Protein AF-A0A437QY10-F1 (afdb_monomer_lite)

pLDDT: mean 88.69, std 13.87, range [37.53, 98.56]

Secondary structure (DSSP, 8-state):
--TTS-TTS-------HHHHHHHHHHHHHHHHHHHHTTHHHHHHHHHTTSS-HHHHGGGGGGGGHHHHHHHHHHHHHHHHHHHHH--SSPPPHHHHHHHHHHHHHHHHHHHHHHHHHHHHHHHHT--TT-HHHHHHHHHHHHHHHHHHHHHHHHTHHHHHHHHHHHHHHHHHH-SSB--PPPSS-----HHHHHHHHHHHHHHHHHHHHHHHTSTTT-----TTHHHHHHHHHHHHHHHHHHHHHHHHHT----HHHHHHHHHHHHHHHHHHHHHHHHHHHHHHHHH-HHHHHT-TTTS-GGGT--SSPPHHHHHHHHHHHHTT-TT-HHHHHTT-S-TT-S---TT-GGGHHHHHHHHHHHHHHHHHHB-HHHHHHHHHHHHHHHHHHHHTTHHHHHHHHHHHHHHHHT--TTSSSS--

InterPro domains:
  IPR002656 Acyltransferase 3 domain [PF01757] (195-410)

Radius of gyration: 22.56 Å; chains: 1; bounding box: 63×47×59 Å

Organism: NCBI:txid2500179

Structure (mmCIF, N/CA/C/O backbone):
data_AF-A0A437QY10-F1
#
_entry.id   AF-A0A437QY10-F1
#
loop_
_atom_site.group_PDB
_atom_site.id
_atom_site.type_symbol
_atom_site.label_atom_id
_atom_site.label_alt_id
_atom_site.label_comp_id
_atom_site.label_asym_id
_atom_site.label_entity_id
_atom_site.label_seq_id
_atom_site.pdbx_PDB_ins_code
_atom_site.Cartn_x
_atom_site.Cartn_y
_atom_site.Cartn_z
_atom_site.occupancy
_atom_site.B_iso_or_equiv
_atom_site.auth_seq_id
_atom_site.auth_comp_id
_atom_site.auth_asym_id
_atom_site.auth_atom_id
_atom_site.pdbx_PDB_model_num
ATOM 1 N N . MET A 1 1 ? -10.059 14.487 24.934 1.00 41.12 1 MET A N 1
ATOM 2 C CA . MET A 1 1 ? -10.965 15.594 25.318 1.00 41.12 1 MET A CA 1
ATOM 3 C C . MET A 1 1 ? -11.990 15.985 24.242 1.00 41.12 1 MET A C 1
ATOM 5 O O . MET A 1 1 ? -12.825 16.821 24.536 1.00 41.12 1 MET A O 1
ATOM 9 N N . VAL A 1 2 ? -12.034 15.352 23.058 1.00 41.78 2 VAL A N 1
ATOM 10 C CA . VAL A 1 2 ? -13.081 15.615 22.034 1.00 41.78 2 VAL A CA 1
ATOM 11 C C . VAL A 1 2 ? -14.331 14.718 22.201 1.00 41.78 2 VAL A C 1
ATOM 13 O O . VAL A 1 2 ? -15.378 14.985 21.629 1.00 41.78 2 VAL A O 1
ATOM 16 N N . GLY A 1 3 ? -14.278 13.684 23.049 1.00 39.81 3 GLY A N 1
ATOM 17 C CA . GLY A 1 3 ? -15.314 12.639 23.117 1.00 39.81 3 GLY A CA 1
ATOM 18 C C . GLY A 1 3 ? -16.596 12.949 23.904 1.00 39.81 3 GLY A C 1
ATOM 19 O O . GLY A 1 3 ? -17.459 12.084 23.973 1.00 39.81 3 GLY A O 1
ATOM 20 N N . HIS A 1 4 ? -16.754 14.130 24.517 1.00 48.00 4 HIS A N 1
ATOM 21 C CA . HIS A 1 4 ? -17.871 14.359 25.453 1.00 48.00 4 HIS A CA 1
ATOM 22 C C . HIS A 1 4 ? -19.051 15.190 24.913 1.00 48.00 4 HIS A C 1
ATOM 24 O O . HIS A 1 4 ? -20.074 15.263 25.591 1.00 48.00 4 HIS A O 1
ATOM 30 N N . ARG A 1 5 ? -18.964 15.776 23.705 1.00 45.75 5 ARG A N 1
ATOM 31 C CA . ARG A 1 5 ? -20.020 16.654 23.139 1.00 45.75 5 ARG A CA 1
ATOM 32 C C . ARG A 1 5 ? -20.757 16.132 21.894 1.00 45.75 5 ARG A C 1
ATOM 34 O O . ARG A 1 5 ? -21.587 16.852 21.361 1.00 45.75 5 ARG A O 1
ATOM 41 N N . LEU A 1 6 ? -20.546 14.883 21.471 1.00 48.22 6 LEU A N 1
ATOM 42 C CA . LEU A 1 6 ? -21.290 14.269 20.349 1.00 48.22 6 LEU A CA 1
ATOM 43 C C . LEU A 1 6 ? -22.505 13.419 20.785 1.00 48.22 6 LEU A C 1
ATOM 45 O O . LEU A 1 6 ? -23.055 12.664 19.992 1.00 48.22 6 LEU A O 1
ATOM 49 N N . LYS A 1 7 ? -22.957 13.536 22.042 1.00 50.59 7 LYS A N 1
ATOM 50 C CA . LYS A 1 7 ? -23.984 12.653 22.634 1.00 50.59 7 LYS A CA 1
ATOM 51 C C . LYS A 1 7 ? -25.437 12.894 22.180 1.00 50.59 7 LYS A C 1
ATOM 53 O O . LYS A 1 7 ? -26.313 12.187 22.663 1.00 50.59 7 LYS A O 1
ATOM 58 N N . SER A 1 8 ? -25.722 13.837 21.281 1.00 47.56 8 SER A N 1
ATOM 59 C CA . SER A 1 8 ? -27.109 14.186 20.917 1.00 47.56 8 SER A CA 1
ATOM 60 C C . SER A 1 8 ? -27.427 14.184 19.424 1.00 47.56 8 SER A C 1
ATOM 62 O O . SER A 1 8 ? -28.517 14.616 19.052 1.00 47.56 8 SER A O 1
ATOM 64 N N . LEU A 1 9 ? -26.542 13.683 18.554 1.00 48.84 9 LEU A N 1
ATOM 65 C CA . LEU A 1 9 ? -26.973 13.434 17.181 1.00 48.84 9 LEU A CA 1
ATOM 66 C C . LEU A 1 9 ? -28.008 12.299 17.209 1.00 48.84 9 LEU A C 1
ATOM 68 O O . LEU A 1 9 ? -27.704 11.225 17.740 1.00 48.84 9 LEU A O 1
ATOM 72 N N . PRO A 1 10 ? -29.231 12.520 16.693 1.00 51.75 10 PRO A N 1
ATOM 73 C CA . PRO A 1 10 ? -30.246 11.483 16.656 1.00 51.75 10 PRO A CA 1
ATOM 74 C C . PRO A 1 10 ? -29.660 10.254 15.962 1.00 51.75 10 PRO A C 1
ATOM 76 O O . PRO A 1 10 ? -29.097 10.359 14.869 1.00 51.75 10 PRO A O 1
ATOM 79 N N . ARG A 1 11 ? -29.754 9.095 16.630 1.00 53.16 11 ARG A N 1
ATOM 80 C CA . ARG A 1 11 ? -29.374 7.778 16.102 1.00 53.16 11 ARG A CA 1
ATOM 81 C C . ARG A 1 11 ? -30.327 7.409 14.958 1.00 53.16 11 ARG A C 1
ATOM 83 O O . ARG A 1 11 ? -31.099 6.464 15.068 1.00 53.16 11 ARG A O 1
ATOM 90 N N . TYR A 1 12 ? -30.298 8.160 13.859 1.00 53.06 12 TYR A N 1
ATOM 91 C CA . TYR A 1 12 ? -30.924 7.761 12.611 1.00 53.06 12 TYR A CA 1
ATOM 92 C C . TYR A 1 12 ? -30.107 6.587 12.077 1.00 53.06 12 TYR A C 1
ATOM 94 O O . TYR A 1 12 ? -29.084 6.728 11.397 1.00 53.06 12 TYR A O 1
ATOM 102 N N . VAL A 1 13 ? -30.538 5.394 12.475 1.00 57.44 13 VAL A N 1
ATOM 103 C CA . VAL A 1 13 ? -30.274 4.173 11.731 1.00 57.44 13 VAL A CA 1
ATOM 104 C C . VAL A 1 13 ? -30.754 4.473 10.318 1.00 57.44 13 VAL A C 1
ATOM 106 O O . VAL A 1 13 ? -31.906 4.862 10.128 1.00 57.44 13 VAL A O 1
ATOM 109 N N . ILE A 1 14 ? -29.872 4.349 9.328 1.00 62.84 14 ILE A N 1
ATOM 110 C CA . ILE A 1 14 ? -30.310 4.289 7.936 1.00 62.84 14 ILE A CA 1
ATOM 111 C C . ILE A 1 14 ? -31.028 2.940 7.826 1.00 62.84 14 ILE A C 1
ATOM 113 O O . ILE A 1 14 ? -30.412 1.928 7.513 1.00 62.84 14 ILE A O 1
ATOM 117 N N . ALA A 1 15 ? -32.284 2.898 8.269 1.00 65.44 15 ALA A N 1
ATOM 118 C CA . ALA A 1 15 ? -33.066 1.671 8.345 1.00 65.44 15 ALA A CA 1
ATOM 119 C C . ALA A 1 15 ? -33.547 1.265 6.951 1.00 65.44 15 ALA A C 1
ATOM 121 O O . ALA A 1 15 ? -33.717 0.084 6.666 1.00 65.44 15 ALA A O 1
ATOM 122 N N . ASP A 1 16 ? -33.718 2.249 6.067 1.00 87.94 16 ASP A N 1
ATOM 123 C CA . ASP A 1 16 ? -34.155 2.005 4.707 1.00 87.94 16 ASP A CA 1
ATOM 124 C C . ASP A 1 16 ? -32.966 1.676 3.793 1.00 87.94 16 ASP A C 1
ATOM 126 O O . ASP A 1 16 ? -32.174 2.543 3.409 1.00 87.94 16 ASP A O 1
ATOM 130 N N . GLN A 1 17 ? -32.866 0.403 3.405 1.00 89.00 17 GLN A N 1
ATOM 131 C CA . GLN A 1 17 ? -31.882 -0.070 2.430 1.00 89.00 17 GLN A CA 1
ATOM 132 C C . GLN A 1 17 ? -31.980 0.668 1.088 1.00 89.00 17 GLN A C 1
ATOM 134 O O . GLN A 1 17 ? -30.963 0.823 0.411 1.00 89.00 17 GLN A O 1
ATOM 139 N N . ARG A 1 18 ? -33.161 1.166 0.696 1.00 92.75 18 ARG A N 1
ATOM 140 C CA . ARG A 1 18 ? -33.340 1.934 -0.547 1.00 92.75 18 ARG A CA 1
ATOM 141 C C . ARG A 1 18 ? -32.549 3.235 -0.505 1.00 92.75 18 ARG A C 1
ATOM 143 O O . ARG A 1 18 ? -31.932 3.599 -1.501 1.00 92.75 18 ARG A O 1
ATOM 150 N N . VAL A 1 19 ? -32.507 3.892 0.656 1.00 92.31 19 VAL A N 1
ATOM 151 C CA . VAL A 1 19 ? -31.707 5.107 0.863 1.00 92.31 19 VAL A CA 1
ATOM 152 C C . VAL A 1 19 ? -30.217 4.786 0.750 1.00 92.31 19 VAL A C 1
ATOM 154 O O . VAL A 1 19 ? -29.498 5.510 0.068 1.00 92.31 19 VAL A O 1
ATOM 157 N N . VAL A 1 20 ? -29.752 3.671 1.331 1.00 92.81 20 VAL A N 1
ATOM 158 C CA . VAL A 1 20 ? -28.348 3.229 1.200 1.00 92.81 20 VAL A CA 1
ATOM 159 C C . VAL A 1 20 ? -27.982 2.984 -0.266 1.00 92.81 20 VAL A C 1
ATOM 161 O O . VAL A 1 20 ? -26.953 3.478 -0.727 1.00 92.81 20 VAL A O 1
ATOM 164 N N . TRP A 1 21 ? -28.824 2.260 -1.010 1.00 94.62 21 TRP A N 1
ATOM 165 C CA . TRP A 1 21 ? -28.610 1.995 -2.435 1.00 94.62 21 TRP A CA 1
ATOM 166 C C . TRP A 1 21 ? -28.610 3.269 -3.274 1.00 94.62 21 TRP A C 1
ATOM 168 O O . TRP A 1 21 ? -27.741 3.421 -4.131 1.00 94.62 21 TRP A O 1
ATOM 178 N N . LEU A 1 22 ? -29.529 4.200 -3.008 1.00 95.62 22 LEU A N 1
ATOM 179 C CA . LEU A 1 22 ? -29.571 5.493 -3.689 1.00 95.62 22 LEU A CA 1
ATOM 180 C C . LEU A 1 22 ? -28.292 6.296 -3.423 1.00 95.62 22 LEU A C 1
ATOM 182 O O . LEU A 1 22 ? -27.657 6.760 -4.367 1.00 95.62 22 LEU A O 1
ATOM 186 N N . MET A 1 23 ? -27.870 6.408 -2.159 1.00 96.12 23 MET A N 1
ATOM 187 C CA . MET A 1 23 ? -26.635 7.107 -1.790 1.00 96.12 23 MET A CA 1
ATOM 188 C C . MET A 1 23 ? -25.402 6.462 -2.432 1.00 96.12 23 MET A C 1
ATOM 190 O O . MET A 1 23 ? -24.524 7.170 -2.931 1.00 96.12 23 MET A O 1
ATOM 194 N N . LEU A 1 24 ? -25.336 5.126 -2.458 1.00 95.81 24 LEU A N 1
ATOM 195 C CA . LEU A 1 24 ? -24.247 4.408 -3.113 1.00 95.81 24 LEU A CA 1
ATOM 196 C C . LEU A 1 24 ? -24.262 4.647 -4.626 1.00 95.81 24 LEU A C 1
ATOM 198 O O . LEU A 1 24 ? -23.219 4.965 -5.191 1.00 95.81 24 LEU A O 1
ATOM 202 N N . GLY A 1 25 ? -25.427 4.556 -5.268 1.00 96.75 25 GLY A N 1
ATOM 203 C CA . GLY A 1 25 ? -25.593 4.823 -6.696 1.00 96.75 25 GLY A CA 1
ATOM 204 C C . GLY A 1 25 ? -25.176 6.245 -7.068 1.00 96.75 25 GLY A C 1
ATOM 205 O O . GLY A 1 25 ? -24.419 6.432 -8.020 1.00 96.75 25 GLY A O 1
ATOM 206 N N . MET A 1 26 ? -25.572 7.242 -6.270 1.00 97.62 26 MET A N 1
ATOM 207 C CA . MET A 1 26 ? -25.124 8.629 -6.428 1.00 97.62 26 MET A CA 1
ATOM 208 C C . MET A 1 26 ? -23.608 8.766 -6.250 1.00 97.62 26 MET A C 1
ATOM 210 O O . MET A 1 26 ? -22.963 9.433 -7.055 1.00 97.62 26 MET A O 1
ATOM 214 N N . THR A 1 27 ? -23.023 8.108 -5.244 1.00 97.19 27 THR A N 1
ATOM 215 C CA . THR A 1 27 ? -21.570 8.152 -5.007 1.00 97.19 27 THR A CA 1
ATOM 216 C C . THR A 1 27 ? -20.799 7.533 -6.171 1.00 97.19 27 THR A C 1
ATOM 218 O O . THR A 1 27 ? -19.843 8.130 -6.657 1.00 97.19 27 THR A O 1
ATOM 221 N N . VAL A 1 28 ? -21.223 6.362 -6.652 1.00 96.19 28 VAL A N 1
ATOM 222 C CA . VAL A 1 28 ? -20.593 5.673 -7.787 1.00 96.19 28 VAL A CA 1
ATOM 223 C C . VAL A 1 28 ? -20.746 6.490 -9.067 1.00 96.19 28 VAL A C 1
ATOM 225 O O . VAL A 1 28 ? -19.767 6.673 -9.782 1.00 96.19 28 VAL A O 1
ATOM 228 N N . THR A 1 29 ? -21.932 7.044 -9.330 1.00 97.19 29 THR A N 1
ATOM 229 C CA . THR A 1 29 ? -22.169 7.914 -10.493 1.00 97.19 29 THR A CA 1
ATOM 230 C C . THR A 1 29 ? -21.279 9.153 -10.435 1.00 97.19 29 THR A C 1
ATOM 232 O O . THR A 1 29 ? -20.583 9.455 -11.400 1.00 97.19 29 THR A O 1
ATOM 235 N N . GLY A 1 30 ? -21.229 9.830 -9.284 1.00 97.56 30 GLY A N 1
ATOM 236 C CA . GLY A 1 30 ? -20.343 10.972 -9.069 1.00 97.56 30 GLY A CA 1
ATOM 237 C C . GLY A 1 30 ? -18.870 10.609 -9.255 1.00 97.56 30 GLY A C 1
ATOM 238 O O . GLY A 1 30 ? -18.125 11.382 -9.851 1.00 97.56 30 GLY A O 1
ATOM 239 N N . TYR A 1 31 ? -18.460 9.412 -8.828 1.00 95.56 31 TYR A N 1
ATOM 240 C CA . TYR A 1 31 ? -17.094 8.936 -9.019 1.00 95.56 31 TYR A CA 1
ATOM 241 C C . TYR A 1 31 ? -16.774 8.665 -10.492 1.00 95.56 31 TYR A C 1
ATOM 243 O O . TYR A 1 31 ? -15.724 9.076 -10.978 1.00 95.56 31 TYR A O 1
ATOM 251 N N . VAL A 1 32 ? -17.689 8.035 -11.232 1.00 93.81 32 VAL A N 1
ATOM 252 C CA . VAL A 1 32 ? -17.548 7.829 -12.681 1.00 93.81 32 VAL A CA 1
ATOM 253 C C . VAL A 1 32 ? -17.443 9.171 -13.407 1.00 93.81 32 VAL A C 1
ATOM 255 O O . VAL A 1 32 ? -16.564 9.330 -14.250 1.00 93.81 32 VAL A O 1
ATOM 258 N N . VAL A 1 33 ? -18.264 10.159 -13.039 1.00 96.06 33 VAL A N 1
ATOM 259 C CA . VAL A 1 33 ? -18.182 11.522 -13.590 1.00 96.06 33 VAL A CA 1
ATOM 260 C C . VAL A 1 33 ? -16.842 12.179 -13.246 1.00 96.06 33 VAL A C 1
ATOM 262 O O . VAL A 1 33 ? -16.194 12.722 -14.138 1.00 96.06 33 VAL A O 1
ATOM 265 N N . PHE A 1 34 ? -16.381 12.082 -11.995 1.00 94.81 34 PHE A N 1
ATOM 266 C CA . PHE A 1 34 ? -15.071 12.583 -11.561 1.00 94.81 34 PHE A CA 1
ATOM 267 C C . PHE A 1 34 ? -13.924 12.013 -12.410 1.00 94.81 34 PHE A C 1
ATOM 269 O O . PHE A 1 34 ? -13.008 12.747 -12.790 1.00 94.81 34 PHE A O 1
ATOM 276 N N . MET A 1 35 ? -14.001 10.726 -12.756 1.00 92.12 35 MET A N 1
ATOM 277 C CA . MET A 1 35 ? -13.022 10.056 -13.613 1.00 92.12 35 MET A CA 1
ATOM 278 C C . MET A 1 35 ? -13.124 10.451 -15.075 1.00 92.12 35 MET A C 1
ATOM 280 O O . MET A 1 35 ? -12.108 10.740 -15.703 1.00 92.12 35 MET A O 1
ATOM 284 N N . TYR A 1 36 ? -14.343 10.467 -15.610 1.00 92.06 36 TYR A N 1
ATOM 285 C CA . TYR A 1 36 ? -14.611 10.819 -16.997 1.00 92.06 36 TYR A CA 1
ATOM 286 C C . TYR A 1 36 ? -14.132 12.241 -17.308 1.00 92.06 36 TYR A C 1
ATOM 288 O O . TYR A 1 36 ? -13.438 12.462 -18.298 1.00 92.06 36 TYR A O 1
ATOM 296 N N . LEU A 1 37 ? -14.422 13.182 -16.407 1.00 94.69 37 LEU A N 1
ATOM 297 C CA . LEU A 1 37 ? -13.988 14.575 -16.503 1.00 94.69 37 LEU A CA 1
ATOM 298 C C . LEU A 1 37 ? -12.509 14.784 -16.147 1.00 94.69 37 LEU A C 1
ATOM 300 O O . LEU A 1 37 ? -12.024 15.901 -16.253 1.00 94.69 37 LEU A O 1
ATOM 304 N N . ARG A 1 38 ? -11.788 13.738 -15.719 1.00 93.38 38 ARG A N 1
ATOM 305 C CA . ARG A 1 38 ? -10.371 13.800 -15.315 1.00 93.38 38 ARG A CA 1
ATOM 306 C C . ARG A 1 38 ? -10.075 14.850 -14.234 1.00 93.38 38 ARG A C 1
ATOM 308 O O . ARG A 1 38 ? -8.942 15.315 -14.128 1.00 93.38 38 ARG A O 1
ATOM 315 N N . LEU A 1 39 ? -11.043 15.139 -13.359 1.00 95.38 39 LEU A N 1
ATOM 316 C CA . LEU A 1 39 ? -10.909 16.157 -12.305 1.00 95.38 39 LEU A CA 1
ATOM 317 C C . LEU A 1 39 ? -9.749 15.861 -11.342 1.00 95.38 39 LEU A C 1
ATOM 319 O O . LEU A 1 39 ? -9.155 16.773 -10.776 1.00 95.38 39 LEU A O 1
ATOM 323 N N . GLY A 1 40 ? -9.391 14.587 -11.161 1.00 93.12 40 GLY A N 1
ATOM 324 C CA . GLY A 1 40 ? -8.196 14.211 -10.407 1.00 93.12 40 GLY A CA 1
ATOM 325 C C . GLY A 1 40 ? -6.902 14.748 -11.028 1.00 93.12 40 GLY A C 1
ATOM 326 O O . GLY A 1 40 ? -6.023 15.215 -10.303 1.00 93.12 40 GLY A O 1
ATOM 327 N N . GLU A 1 41 ? -6.781 14.725 -12.357 1.00 93.69 41 GLU A N 1
ATOM 328 C CA . GLU A 1 41 ? -5.606 15.255 -13.051 1.00 93.69 41 GLU A CA 1
ATOM 329 C C . GLU A 1 41 ? -5.577 16.787 -12.966 1.00 93.69 41 GLU A C 1
ATOM 331 O O . GLU A 1 41 ? -4.508 17.349 -12.735 1.00 93.69 41 GLU A O 1
ATOM 336 N N . ASP A 1 42 ? -6.736 17.450 -13.024 1.00 96.38 42 ASP A N 1
ATOM 337 C CA . ASP A 1 42 ? -6.855 18.899 -12.805 1.00 96.38 42 ASP A CA 1
ATOM 338 C C . ASP A 1 42 ? -6.444 19.296 -11.384 1.00 96.38 42 ASP A C 1
ATOM 340 O O . ASP A 1 42 ? -5.657 20.226 -11.207 1.00 96.38 42 ASP A O 1
ATOM 344 N N . LEU A 1 43 ? -6.882 18.545 -10.363 1.00 96.38 43 LEU A N 1
ATOM 345 C CA . LEU A 1 43 ? -6.425 18.727 -8.980 1.00 96.38 43 LEU A CA 1
ATOM 346 C C . LEU A 1 43 ? -4.905 18.575 -8.875 1.00 96.38 43 LEU A C 1
ATOM 348 O O . LEU A 1 43 ? -4.248 19.344 -8.171 1.00 96.38 43 LEU A O 1
ATOM 352 N N . TYR A 1 44 ? -4.319 17.616 -9.595 1.00 94.69 44 TYR A N 1
ATOM 353 C CA . TYR A 1 44 ? -2.868 17.482 -9.652 1.00 94.69 44 TYR A CA 1
ATOM 354 C C . TYR A 1 44 ? -2.205 18.684 -10.341 1.00 94.69 44 TYR A C 1
ATOM 356 O O . TYR A 1 44 ? -1.237 19.217 -9.797 1.00 94.69 44 TYR A O 1
ATOM 364 N N . GLN A 1 45 ? -2.709 19.157 -11.485 1.00 96.12 45 GLN A N 1
ATOM 365 C CA . GLN A 1 45 ? -2.162 20.354 -12.140 1.00 96.12 45 GLN A CA 1
ATOM 366 C C . GLN A 1 45 ? -2.265 21.584 -11.235 1.00 96.12 45 GLN A C 1
ATOM 368 O O . GLN A 1 45 ? -1.284 22.311 -11.098 1.00 96.12 45 GLN A O 1
ATOM 373 N N . TRP A 1 46 ? -3.388 21.758 -10.536 1.00 96.94 46 TRP A N 1
ATOM 374 C CA . TRP A 1 46 ? -3.558 22.806 -9.535 1.00 96.94 46 TRP A CA 1
ATOM 375 C C . TRP A 1 46 ? -2.507 22.706 -8.424 1.00 96.94 46 TRP A C 1
ATOM 377 O O . TRP A 1 46 ? -1.843 23.690 -8.118 1.00 96.94 46 TRP A O 1
ATOM 387 N N . THR A 1 47 ? -2.220 21.515 -7.882 1.00 95.81 47 THR A N 1
ATOM 388 C CA . THR A 1 47 ? -1.149 21.401 -6.870 1.00 95.81 47 THR A CA 1
ATOM 389 C C . THR A 1 47 ? 0.236 21.791 -7.380 1.00 95.81 47 THR A C 1
ATOM 391 O O . THR A 1 47 ? 1.097 22.163 -6.580 1.00 95.81 47 THR A O 1
ATOM 394 N N . LYS A 1 48 ? 0.480 21.760 -8.699 1.00 95.81 48 LYS A N 1
ATOM 395 C CA . LYS A 1 48 ? 1.750 22.234 -9.261 1.00 95.81 48 LYS A CA 1
ATOM 396 C C . LYS A 1 48 ? 1.926 23.746 -9.133 1.00 95.81 48 LYS A C 1
ATOM 398 O O . LYS A 1 48 ? 3.070 24.189 -9.183 1.00 95.81 48 LYS A O 1
ATOM 403 N N . THR A 1 49 ? 0.846 24.511 -8.949 1.00 97.06 49 THR A N 1
ATOM 404 C CA . THR A 1 49 ? 0.899 25.969 -8.750 1.00 97.06 49 THR A CA 1
ATOM 405 C C . THR A 1 49 ? 1.190 26.350 -7.298 1.00 97.06 49 THR A C 1
ATOM 407 O O . THR A 1 49 ? 1.557 27.490 -7.040 1.00 97.06 49 THR A O 1
ATOM 410 N N . LEU A 1 50 ? 1.055 25.413 -6.349 1.00 96.19 50 LEU A N 1
ATOM 411 C CA . LEU A 1 50 ? 1.287 25.665 -4.920 1.00 96.19 50 LEU A CA 1
ATOM 412 C C . LEU A 1 50 ? 2.775 25.791 -4.565 1.00 96.19 50 LEU A C 1
ATOM 414 O O . LEU A 1 50 ? 3.110 26.379 -3.542 1.00 96.19 50 LEU A O 1
ATOM 418 N N . ALA A 1 51 ? 3.667 25.212 -5.375 1.00 95.50 51 ALA A N 1
ATOM 419 C CA . ALA A 1 51 ? 5.108 25.256 -5.148 1.00 95.50 51 ALA A CA 1
ATOM 420 C C . ALA A 1 51 ? 5.901 25.024 -6.449 1.00 95.50 51 ALA A C 1
ATOM 422 O O . ALA A 1 51 ? 5.459 24.260 -7.318 1.00 95.50 51 ALA A O 1
ATOM 423 N N . PRO A 1 52 ? 7.104 25.613 -6.590 1.00 94.81 52 PRO A N 1
ATOM 424 C CA . PRO A 1 52 ? 7.971 25.371 -7.740 1.00 94.81 52 PRO A CA 1
ATOM 425 C C . PRO A 1 52 ? 8.436 23.908 -7.804 1.00 94.81 52 PRO A C 1
ATOM 427 O O . PRO A 1 52 ? 8.423 23.176 -6.810 1.00 94.81 52 PRO A O 1
ATOM 430 N N . PHE A 1 53 ? 8.879 23.474 -8.989 1.00 90.56 53 PHE A N 1
ATOM 431 C CA . PHE A 1 53 ? 9.375 22.108 -9.202 1.00 90.56 53 PHE A CA 1
ATOM 432 C C . PHE A 1 53 ? 10.523 21.746 -8.247 1.00 90.56 53 PHE A C 1
ATOM 434 O O . PHE A 1 53 ? 10.520 20.646 -7.697 1.00 90.56 53 PHE A O 1
ATOM 441 N N . SER A 1 54 ? 11.417 22.703 -7.968 1.00 88.94 54 SER A N 1
ATOM 442 C CA . SER A 1 54 ? 12.552 22.548 -7.048 1.00 88.94 54 SER A CA 1
ATOM 443 C C . SER A 1 54 ? 12.155 22.105 -5.638 1.00 88.94 54 SER A C 1
ATOM 445 O O . SER A 1 54 ? 12.941 21.444 -4.968 1.00 88.94 54 SER A O 1
ATOM 447 N N . VAL A 1 55 ? 10.935 22.430 -5.200 1.00 89.94 55 VAL A N 1
ATOM 448 C CA . VAL A 1 55 ? 10.378 22.000 -3.911 1.00 89.94 55 VAL A CA 1
ATOM 449 C C . VAL A 1 55 ? 9.536 20.736 -4.079 1.00 89.94 55 VAL A C 1
ATOM 451 O O . VAL A 1 55 ? 9.650 19.797 -3.294 1.00 89.94 55 VAL A O 1
ATOM 454 N N . ARG A 1 56 ? 8.693 20.676 -5.119 1.00 90.88 56 ARG A N 1
ATOM 455 C CA . ARG A 1 56 ? 7.764 19.551 -5.331 1.00 90.88 56 ARG A CA 1
ATOM 456 C C . ARG A 1 56 ? 8.458 18.222 -5.611 1.00 90.88 56 ARG A C 1
ATOM 458 O O . ARG A 1 56 ? 7.878 17.187 -5.292 1.00 90.88 56 ARG A O 1
ATOM 465 N N . GLN A 1 57 ? 9.660 18.232 -6.186 1.00 86.50 57 GLN A N 1
ATOM 466 C CA . GLN A 1 57 ? 10.443 17.012 -6.413 1.00 86.50 57 GLN A CA 1
ATOM 467 C C . GLN A 1 57 ? 10.704 16.232 -5.112 1.00 86.50 57 GLN A C 1
ATOM 469 O O . GLN A 1 57 ? 10.707 15.006 -5.123 1.00 86.50 57 GLN A O 1
ATOM 474 N N . TYR A 1 58 ? 10.773 16.914 -3.962 1.00 88.31 58 TYR A N 1
ATOM 475 C CA . TYR A 1 58 ? 10.956 16.263 -2.664 1.00 88.31 58 TYR A CA 1
ATOM 476 C C . TYR A 1 58 ? 9.709 15.528 -2.150 1.00 88.31 58 TYR A C 1
ATOM 478 O O . TYR A 1 58 ? 9.813 14.719 -1.230 1.00 88.31 58 TYR A O 1
ATOM 486 N N . LEU A 1 59 ? 8.528 15.762 -2.730 1.00 90.19 59 LEU A N 1
ATOM 487 C CA . LEU A 1 59 ? 7.301 15.062 -2.334 1.00 90.19 59 LEU A CA 1
ATOM 488 C C . LEU A 1 59 ? 7.189 13.659 -2.947 1.00 90.19 59 LEU A C 1
ATOM 490 O O . LEU A 1 59 ? 6.357 12.887 -2.489 1.00 90.19 59 LEU A O 1
ATOM 494 N N . ASP A 1 60 ? 8.004 13.340 -3.956 1.00 86.19 60 ASP A N 1
ATOM 495 C CA . ASP A 1 60 ? 8.012 12.063 -4.684 1.00 86.19 60 ASP A CA 1
ATOM 496 C C . ASP A 1 60 ? 6.606 11.486 -4.975 1.00 86.19 60 ASP A C 1
ATOM 498 O O . ASP A 1 60 ? 5.807 12.151 -5.648 1.00 86.19 60 ASP A O 1
ATOM 502 N N . MET A 1 61 ? 6.274 10.286 -4.476 1.00 87.94 61 MET A N 1
ATOM 503 C CA . MET A 1 61 ? 5.014 9.591 -4.750 1.00 87.94 61 MET A CA 1
ATOM 504 C C . MET A 1 61 ? 3.812 10.380 -4.220 1.00 87.94 61 MET A C 1
ATOM 506 O O . MET A 1 61 ? 2.709 10.300 -4.770 1.00 87.94 61 MET A O 1
ATOM 510 N N . SER A 1 62 ? 4.042 11.248 -3.235 1.00 93.31 62 SER A N 1
ATOM 511 C CA . SER A 1 62 ? 3.044 12.136 -2.641 1.00 93.31 62 SER A CA 1
ATOM 512 C C . SER A 1 62 ? 2.836 13.437 -3.393 1.00 93.31 62 SER A C 1
ATOM 514 O O . SER A 1 62 ? 1.916 14.179 -3.059 1.00 93.31 62 SER A O 1
ATOM 516 N N . LYS A 1 63 ? 3.597 13.736 -4.456 1.00 92.81 63 LYS A N 1
ATOM 517 C CA . LYS A 1 63 ? 3.384 14.957 -5.264 1.00 92.81 63 LYS A CA 1
ATOM 518 C C . LYS A 1 63 ? 1.993 15.034 -5.906 1.00 92.81 63 LYS A C 1
ATOM 520 O O . LYS A 1 63 ? 1.608 16.087 -6.400 1.00 92.81 63 LYS A O 1
ATOM 525 N N . ARG A 1 64 ? 1.250 13.922 -5.913 1.00 93.12 64 ARG A N 1
ATOM 526 C CA . ARG A 1 64 ? -0.117 13.780 -6.436 1.00 93.12 64 ARG A CA 1
ATOM 527 C C . ARG A 1 64 ? -1.175 13.670 -5.326 1.00 93.12 64 ARG A C 1
ATOM 529 O O . ARG A 1 64 ? -2.267 13.173 -5.586 1.00 93.12 64 ARG A O 1
ATOM 536 N N . PHE A 1 65 ? -0.877 14.106 -4.100 1.00 96.00 65 PHE A N 1
ATOM 537 C CA . PHE A 1 65 ? -1.773 13.929 -2.950 1.00 96.00 65 PHE A CA 1
ATOM 538 C C . PHE A 1 65 ? -3.197 14.461 -3.193 1.00 96.00 65 PHE A C 1
ATOM 540 O O . PHE A 1 65 ? -4.158 13.777 -2.859 1.00 96.00 65 PHE A O 1
ATOM 547 N N . ALA A 1 66 ? -3.369 15.621 -3.841 1.00 96.38 66 ALA A N 1
ATOM 548 C CA . ALA A 1 66 ? -4.705 16.179 -4.078 1.00 96.38 66 ALA A CA 1
ATOM 549 C C . A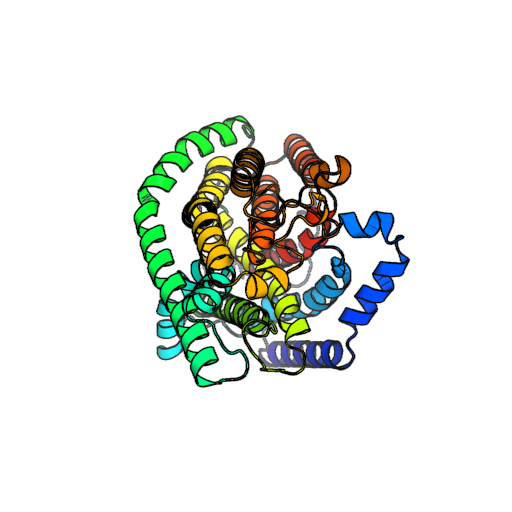LA A 1 66 ? -5.548 15.335 -5.044 1.00 96.38 66 ALA A C 1
ATOM 551 O O . ALA A 1 66 ? -6.740 15.150 -4.810 1.00 96.38 66 ALA A O 1
ATOM 552 N N . LEU A 1 67 ? -4.926 14.762 -6.081 1.00 95.50 67 LEU A N 1
ATOM 553 C CA . LEU A 1 67 ? -5.577 13.782 -6.956 1.00 95.50 67 LEU A CA 1
ATOM 554 C C . LEU A 1 67 ? -6.077 12.595 -6.125 1.00 95.50 67 LEU A C 1
ATOM 556 O O . LEU A 1 67 ? -7.226 12.176 -6.249 1.00 95.50 67 LEU A O 1
ATOM 560 N N . GLN A 1 68 ? -5.232 12.090 -5.223 1.00 95.62 68 GLN A N 1
ATOM 561 C CA . GLN A 1 68 ? -5.574 10.972 -4.345 1.00 95.62 68 GLN A CA 1
ATOM 562 C C . GLN A 1 68 ? -6.677 11.318 -3.337 1.00 95.62 68 GLN A C 1
ATOM 564 O O . GLN A 1 68 ? -7.547 10.488 -3.072 1.00 95.62 68 GLN A O 1
ATOM 569 N N . TYR A 1 69 ? -6.706 12.551 -2.832 1.00 96.75 69 TYR A N 1
ATOM 570 C CA . TYR A 1 69 ? -7.787 13.051 -1.982 1.00 96.75 69 TYR A CA 1
ATOM 571 C C . TYR A 1 69 ? -9.112 13.184 -2.740 1.00 96.75 69 TYR A C 1
ATOM 573 O O . TYR A 1 69 ? -10.167 12.916 -2.167 1.00 96.75 69 TYR A O 1
ATOM 581 N N . GLY A 1 70 ? -9.069 13.517 -4.033 1.00 96.19 70 GLY A N 1
ATOM 582 C CA . GLY A 1 70 ? -10.243 13.465 -4.903 1.00 96.19 70 GLY A CA 1
ATOM 583 C C . GLY A 1 70 ? -10.875 12.070 -4.925 1.00 96.19 70 GLY A C 1
ATOM 584 O O . GLY A 1 70 ? -12.081 11.943 -4.737 1.00 96.19 70 GLY A O 1
ATOM 585 N N . HIS A 1 71 ? -10.068 11.007 -5.036 1.00 95.69 71 HIS A N 1
ATOM 586 C CA . HIS A 1 71 ? -10.577 9.635 -4.906 1.00 95.69 71 HIS A CA 1
ATOM 587 C C . HIS A 1 71 ? -11.132 9.367 -3.500 1.00 95.69 71 HIS A C 1
ATOM 589 O O . HIS A 1 71 ? -12.232 8.831 -3.372 1.00 95.69 71 HIS A O 1
ATOM 595 N N . LEU A 1 72 ? -10.414 9.772 -2.444 1.00 96.19 72 LEU A N 1
ATOM 596 C CA . LEU A 1 72 ? -10.827 9.573 -1.048 1.00 96.19 72 LEU A CA 1
ATOM 597 C C . LEU A 1 72 ? -12.264 10.047 -0.783 1.00 96.19 72 LEU A C 1
ATOM 599 O O . LEU A 1 72 ? -13.013 9.347 -0.101 1.00 96.19 72 LEU A O 1
ATOM 603 N N . PHE A 1 73 ? -12.661 11.185 -1.361 1.00 97.00 73 PHE A N 1
ATOM 604 C CA . PHE A 1 73 ? -14.012 11.738 -1.232 1.00 97.00 73 PHE A CA 1
ATOM 605 C C . PHE A 1 73 ? -15.116 10.738 -1.611 1.00 97.00 73 PHE A C 1
ATOM 607 O O . PHE A 1 73 ? -16.134 10.671 -0.930 1.00 97.00 73 PHE A O 1
ATOM 614 N N . PHE A 1 74 ? -14.902 9.923 -2.647 1.00 97.31 74 PHE A N 1
ATOM 615 C CA . PHE A 1 74 ? -15.864 8.910 -3.093 1.00 97.31 74 PHE A CA 1
ATOM 616 C C . PHE A 1 74 ? -15.651 7.555 -2.417 1.00 97.31 74 PHE A C 1
ATOM 618 O O . PHE A 1 74 ? -16.608 6.834 -2.132 1.00 97.31 74 PHE A O 1
ATOM 625 N N . LEU A 1 75 ? -14.399 7.202 -2.121 1.00 96.19 75 LEU A N 1
ATOM 626 C CA . LEU A 1 75 ? -14.072 5.913 -1.517 1.00 96.19 75 LEU A CA 1
ATOM 627 C C . LEU A 1 75 ? -14.550 5.798 -0.064 1.00 96.19 75 LEU A C 1
ATOM 629 O O . LEU A 1 75 ? -14.944 4.707 0.350 1.00 96.19 75 LEU A O 1
ATOM 633 N N . LEU A 1 76 ? -14.563 6.897 0.702 1.00 97.19 76 LEU A N 1
ATOM 634 C CA . LEU A 1 76 ? -15.053 6.876 2.084 1.00 97.19 76 LEU A CA 1
ATOM 635 C C . LEU A 1 76 ? -16.552 6.551 2.173 1.00 97.19 76 LEU A C 1
ATOM 637 O O . LEU A 1 76 ? -16.879 5.604 2.893 1.00 97.19 76 LEU A O 1
ATOM 641 N N . PRO A 1 77 ? -17.466 7.231 1.445 1.00 97.25 77 PRO A N 1
ATOM 642 C CA . PRO A 1 77 ? -18.872 6.848 1.441 1.00 97.25 77 PRO A CA 1
ATOM 643 C C . PRO A 1 77 ? -19.105 5.447 0.875 1.00 97.25 77 PRO A C 1
ATOM 645 O O . PRO A 1 77 ? -19.913 4.724 1.442 1.00 97.25 77 PRO A O 1
ATOM 648 N N . ILE A 1 78 ? -18.386 5.014 -0.172 1.00 96.44 78 ILE A N 1
ATOM 649 C CA . ILE A 1 78 ? -18.513 3.637 -0.690 1.00 96.44 78 ILE A CA 1
ATOM 650 C C . ILE A 1 78 ? -18.190 2.621 0.410 1.00 96.44 78 ILE A C 1
ATOM 652 O O . ILE A 1 78 ? -18.988 1.721 0.682 1.00 96.44 78 ILE A O 1
ATOM 656 N N . LEU A 1 79 ? -17.045 2.781 1.079 1.00 96.44 79 LEU A N 1
ATOM 657 C CA . LEU A 1 79 ? -16.641 1.885 2.158 1.00 96.44 79 LEU A CA 1
ATOM 658 C C . LEU A 1 79 ? -17.625 1.939 3.334 1.00 96.44 79 LEU A C 1
ATOM 660 O O . LEU A 1 79 ? -17.995 0.895 3.867 1.00 96.44 79 LEU A O 1
ATOM 664 N N . TYR A 1 80 ? -18.082 3.132 3.708 1.00 95.81 80 TYR A N 1
ATOM 665 C CA . TYR A 1 80 ? -19.040 3.320 4.793 1.00 95.81 80 TYR A CA 1
ATOM 666 C C . TYR A 1 80 ? -20.405 2.676 4.492 1.00 95.81 80 TYR A C 1
ATOM 668 O O . TYR A 1 80 ? -20.938 1.897 5.279 1.00 95.81 80 TYR A O 1
ATOM 676 N N . LEU A 1 81 ? -20.972 2.953 3.318 1.00 95.00 81 LEU A N 1
ATOM 677 C CA . LEU A 1 81 ? -22.283 2.448 2.910 1.00 95.00 81 LEU A CA 1
ATOM 678 C C . LEU A 1 81 ? -22.265 0.930 2.689 1.00 95.00 81 LEU A C 1
ATOM 680 O O . LEU A 1 81 ? -23.256 0.258 2.975 1.00 95.00 81 LEU A O 1
ATOM 684 N N . SER A 1 82 ? -21.131 0.369 2.255 1.00 94.38 82 SER A N 1
ATOM 685 C CA . SER A 1 82 ? -21.013 -1.069 1.986 1.00 94.38 82 SER A CA 1
ATOM 686 C C . SER A 1 82 ? -21.283 -1.953 3.210 1.00 94.38 82 SER A C 1
ATOM 688 O O . SER A 1 82 ? -21.849 -3.032 3.047 1.00 94.38 82 SER A O 1
ATOM 690 N N . LYS A 1 83 ? -21.005 -1.499 4.444 1.00 91.94 83 LYS A N 1
ATOM 691 C CA . LYS A 1 83 ? -21.351 -2.262 5.662 1.00 91.94 83 LYS A CA 1
ATOM 692 C C . LYS A 1 83 ? -22.862 -2.454 5.824 1.00 91.94 83 LYS A C 1
ATOM 694 O O . LYS A 1 83 ? -23.292 -3.504 6.291 1.00 91.94 83 LYS A O 1
ATOM 699 N N . PHE A 1 84 ? -23.668 -1.467 5.433 1.00 89.81 84 PHE A N 1
ATOM 700 C CA . PHE A 1 84 ? -25.130 -1.527 5.557 1.00 89.81 84 PHE A CA 1
ATOM 701 C C . PHE A 1 84 ? -25.789 -2.369 4.460 1.00 89.81 84 PHE A C 1
ATOM 703 O O . PHE A 1 84 ? -26.915 -2.828 4.632 1.00 89.81 84 PHE A O 1
ATOM 710 N N . LEU A 1 85 ? -25.085 -2.593 3.349 1.00 89.31 85 LEU A N 1
ATOM 711 C CA . LEU A 1 85 ? -25.509 -3.525 2.303 1.00 89.31 85 LEU A CA 1
ATOM 712 C C . LEU A 1 85 ? -25.073 -4.962 2.612 1.00 89.31 85 LEU A C 1
ATOM 714 O O . LEU A 1 85 ? -25.778 -5.913 2.289 1.00 89.31 85 LEU A O 1
ATOM 718 N N . LEU A 1 86 ? -23.921 -5.119 3.267 1.00 89.38 86 LEU A N 1
ATOM 719 C CA . LEU A 1 86 ? -23.294 -6.401 3.591 1.00 89.38 86 LEU A CA 1
ATOM 720 C C . LEU A 1 86 ? -23.553 -6.798 5.053 1.00 89.38 86 LEU A C 1
ATOM 722 O O . LEU A 1 86 ? -22.636 -7.076 5.830 1.00 89.38 86 LEU A O 1
ATOM 726 N N . THR A 1 87 ? -24.829 -6.801 5.443 1.00 82.69 87 THR A N 1
ATOM 727 C CA . THR A 1 87 ? -25.257 -7.119 6.816 1.00 82.69 87 THR A CA 1
ATOM 728 C C . THR A 1 87 ? -25.343 -8.616 7.097 1.00 82.69 87 THR A C 1
ATOM 730 O O . THR A 1 87 ? -25.261 -9.017 8.253 1.00 82.69 87 THR A O 1
ATOM 733 N N . GLY A 1 88 ? -25.494 -9.454 6.068 1.00 79.38 88 GLY A N 1
ATOM 734 C CA . GLY A 1 88 ? -25.539 -10.908 6.232 1.00 79.38 88 GLY A CA 1
ATOM 735 C C . GLY A 1 88 ? -24.154 -11.518 6.455 1.00 79.38 88 GLY A C 1
ATOM 736 O O . GLY A 1 88 ? -23.152 -10.969 6.015 1.00 79.38 88 GLY A O 1
ATOM 737 N N . ASP A 1 89 ? -24.077 -12.701 7.059 1.00 81.62 89 ASP A N 1
ATOM 738 C CA . ASP A 1 89 ? -22.806 -13.441 7.168 1.00 81.62 89 ASP A CA 1
ATOM 739 C C . ASP A 1 89 ? -22.468 -14.261 5.918 1.00 81.62 89 ASP A C 1
ATOM 741 O O . ASP A 1 89 ? -21.358 -14.771 5.775 1.00 81.62 89 ASP A O 1
ATOM 745 N N . ARG A 1 90 ? -23.414 -14.380 4.982 1.00 85.56 90 ARG A N 1
ATOM 746 C CA . ARG A 1 90 ? -23.277 -15.253 3.816 1.00 85.56 90 ARG A CA 1
ATOM 747 C C . ARG A 1 90 ? -22.670 -14.506 2.635 1.00 85.56 90 ARG A C 1
ATOM 749 O O . ARG A 1 90 ? -23.233 -13.539 2.134 1.00 85.56 90 ARG A O 1
ATOM 756 N N . THR A 1 91 ? -21.531 -15.002 2.171 1.00 90.81 91 THR A N 1
ATOM 757 C CA . THR A 1 91 ? -20.962 -14.700 0.850 1.00 90.81 91 THR A CA 1
ATOM 758 C C . THR A 1 91 ? -21.258 -15.896 -0.063 1.00 90.81 91 THR A C 1
ATOM 760 O O . THR A 1 91 ? -21.303 -17.018 0.443 1.00 90.81 91 THR A O 1
ATOM 763 N N . PRO A 1 92 ? -21.468 -15.728 -1.383 1.00 94.69 92 PRO A N 1
ATOM 764 C CA . PRO A 1 92 ? -21.561 -16.874 -2.285 1.00 94.69 92 PRO A CA 1
ATOM 765 C C . PRO A 1 92 ? -20.345 -17.803 -2.130 1.00 94.69 92 PRO A C 1
ATOM 767 O O . PRO A 1 92 ? -19.207 -17.332 -2.131 1.00 94.69 92 PRO A O 1
ATOM 770 N N . ALA A 1 93 ? -20.571 -19.117 -2.017 1.00 96.19 93 ALA A N 1
ATOM 771 C CA . ALA A 1 93 ? -19.521 -20.089 -1.678 1.00 96.19 93 ALA A CA 1
ATOM 772 C C . ALA A 1 93 ? -18.343 -20.102 -2.673 1.00 96.19 93 ALA A C 1
ATOM 774 O O . ALA A 1 93 ? -17.190 -20.307 -2.284 1.00 96.19 93 ALA A O 1
ATOM 775 N N . TRP A 1 94 ? -18.620 -19.842 -3.956 1.00 97.19 94 TRP A N 1
ATOM 776 C CA . TRP A 1 94 ? -17.591 -19.720 -4.991 1.00 97.19 94 TRP A CA 1
ATOM 777 C C . TRP A 1 94 ? -16.675 -18.513 -4.740 1.00 97.19 94 TRP A C 1
ATOM 779 O O . TRP A 1 94 ? -15.457 -18.626 -4.868 1.00 97.19 94 TRP A O 1
ATOM 789 N N . LEU A 1 95 ? -17.247 -17.380 -4.317 1.00 96.00 95 LEU A N 1
ATOM 790 C CA . LEU A 1 95 ? -16.512 -16.146 -4.054 1.00 96.00 95 LEU A CA 1
ATOM 791 C C . LEU A 1 95 ? -15.695 -16.265 -2.768 1.00 96.00 95 LEU A C 1
ATOM 793 O O . LEU A 1 95 ? -14.534 -15.867 -2.739 1.00 96.00 95 LEU A O 1
ATOM 797 N N . GLU A 1 96 ? -16.262 -16.864 -1.720 1.00 96.12 96 GLU A N 1
ATOM 798 C CA . GLU A 1 96 ? -15.518 -17.165 -0.494 1.00 96.12 96 GLU A CA 1
ATOM 799 C C . GLU A 1 96 ? -14.330 -18.095 -0.777 1.00 96.12 96 GLU A C 1
ATOM 801 O O . GLU A 1 96 ? -13.214 -17.837 -0.323 1.00 96.12 96 GLU A O 1
ATOM 806 N N . SER A 1 97 ? -14.543 -19.138 -1.585 1.00 97.19 97 SER A N 1
ATOM 807 C CA . SER A 1 97 ? -13.479 -20.057 -1.997 1.00 97.19 97 SER A CA 1
ATOM 808 C C . SER A 1 97 ? -12.385 -19.338 -2.783 1.00 97.19 97 SER A C 1
ATOM 810 O O . SER A 1 97 ? -11.204 -19.522 -2.484 1.00 97.19 97 SER A O 1
ATOM 812 N N . PHE A 1 98 ? -12.764 -18.472 -3.727 1.00 97.81 98 PHE A N 1
ATOM 813 C CA . PHE A 1 98 ? -11.825 -17.635 -4.469 1.00 97.81 98 PHE A CA 1
ATOM 814 C C . PHE A 1 98 ? -11.017 -16.721 -3.538 1.00 97.81 98 PHE A C 1
ATOM 816 O O . PHE A 1 98 ? -9.788 -16.750 -3.575 1.00 97.81 98 PHE A O 1
ATOM 823 N N . ILE A 1 99 ? -11.677 -15.963 -2.654 1.00 97.38 99 ILE A N 1
ATOM 824 C CA . ILE A 1 99 ? -11.015 -15.055 -1.704 1.00 97.38 99 ILE A CA 1
ATOM 825 C C . ILE A 1 99 ? -10.060 -15.832 -0.798 1.00 97.38 99 ILE A C 1
ATOM 827 O O . ILE A 1 99 ? -8.929 -15.397 -0.582 1.00 97.38 99 ILE A O 1
ATOM 831 N N . ARG A 1 100 ? -10.479 -16.994 -0.290 1.00 96.88 100 ARG A N 1
ATOM 832 C CA . ARG A 1 100 ? -9.652 -17.858 0.561 1.00 96.88 100 ARG A CA 1
ATOM 833 C C . ARG A 1 100 ? -8.375 -18.314 -0.147 1.00 96.88 100 ARG A C 1
ATOM 835 O O . ARG A 1 100 ? -7.329 -18.360 0.496 1.00 96.88 100 ARG A O 1
ATOM 842 N N . ILE A 1 101 ? -8.454 -18.625 -1.443 1.00 97.38 101 ILE A N 1
ATOM 843 C CA . ILE A 1 101 ? -7.301 -19.031 -2.261 1.00 97.38 101 ILE A CA 1
ATOM 844 C C . ILE A 1 101 ? -6.418 -17.827 -2.609 1.00 97.38 101 ILE A C 1
ATOM 846 O O . ILE A 1 101 ? -5.202 -17.907 -2.478 1.00 97.38 101 ILE A O 1
ATOM 850 N N . ALA A 1 102 ? -7.005 -16.706 -3.031 1.00 97.62 102 ALA A N 1
ATOM 851 C CA . ALA A 1 102 ? -6.266 -15.561 -3.560 1.00 97.62 102 ALA A CA 1
ATOM 852 C C . ALA A 1 102 ? -5.629 -14.684 -2.468 1.00 97.62 102 ALA A C 1
ATOM 854 O O . ALA A 1 102 ? -4.506 -14.202 -2.630 1.00 97.62 102 ALA A O 1
ATOM 855 N N . ARG A 1 103 ? -6.312 -14.489 -1.333 1.00 96.50 103 ARG A N 1
ATOM 856 C CA . ARG A 1 103 ? -5.892 -13.567 -0.262 1.00 96.50 103 ARG A CA 1
ATOM 857 C C . ARG A 1 103 ? -4.465 -13.813 0.256 1.00 96.50 103 ARG A C 1
ATOM 859 O O . ARG A 1 103 ? -3.744 -12.831 0.436 1.00 96.50 103 ARG A O 1
ATOM 866 N N . PRO A 1 104 ? -4.011 -15.055 0.525 1.00 96.62 104 PRO A N 1
ATOM 867 C CA . PRO A 1 104 ? -2.643 -15.295 0.991 1.00 96.62 104 PRO A CA 1
ATOM 868 C C . PRO A 1 104 ? -1.560 -14.846 -0.002 1.00 96.62 104 PRO A C 1
ATOM 870 O O . PRO A 1 104 ? -0.415 -14.648 0.399 1.00 96.62 104 PRO A O 1
ATOM 873 N N . HIS A 1 105 ? -1.917 -14.681 -1.279 1.00 97.31 105 HIS A N 1
ATOM 874 C CA . HIS A 1 105 ? -1.001 -14.351 -2.368 1.00 97.31 105 HIS A CA 1
ATOM 875 C C . HIS A 1 105 ? -1.006 -12.866 -2.745 1.00 97.31 105 HIS A C 1
ATOM 877 O O . HIS A 1 105 ? -0.108 -12.430 -3.457 1.00 97.31 105 HIS A O 1
ATOM 883 N N . THR A 1 106 ? -1.933 -12.062 -2.212 1.00 96.56 106 THR A N 1
ATOM 884 C CA . THR A 1 106 ? -2.017 -10.621 -2.499 1.00 96.56 106 THR A CA 1
ATOM 885 C C . THR A 1 106 ? -0.721 -9.881 -2.156 1.00 96.56 106 THR A C 1
ATOM 887 O O . THR A 1 106 ? -0.199 -9.152 -2.990 1.00 96.56 106 THR A O 1
ATOM 890 N N . VAL A 1 107 ? -0.171 -10.085 -0.953 1.00 96.00 107 VAL A N 1
ATOM 891 C CA . VAL A 1 107 ? 1.071 -9.412 -0.524 1.00 96.00 107 VAL A CA 1
ATOM 892 C C . VAL A 1 107 ? 2.298 -9.908 -1.306 1.00 96.00 107 VAL A C 1
ATOM 894 O O . VAL A 1 107 ? 3.033 -9.061 -1.807 1.00 96.00 107 VAL A O 1
ATOM 897 N N . PRO A 1 108 ? 2.526 -11.228 -1.480 1.00 97.38 108 PRO A N 1
ATOM 898 C CA . PRO A 1 108 ? 3.610 -11.717 -2.331 1.00 97.38 108 PRO A CA 1
ATOM 899 C C . PRO A 1 108 ? 3.567 -11.174 -3.760 1.00 97.38 108 PRO A C 1
ATOM 901 O O . PRO A 1 108 ? 4.576 -10.669 -4.237 1.00 97.38 108 PRO A O 1
ATOM 904 N N . ILE A 1 109 ? 2.413 -11.227 -4.433 1.00 97.69 109 ILE A N 1
ATOM 905 C CA . ILE A 1 109 ? 2.304 -10.708 -5.803 1.00 97.69 109 ILE A CA 1
ATOM 906 C C . ILE A 1 109 ? 2.607 -9.211 -5.806 1.00 97.69 109 ILE A C 1
ATOM 908 O O . ILE A 1 109 ? 3.450 -8.767 -6.577 1.00 97.69 109 ILE A O 1
ATOM 912 N N . PHE A 1 110 ? 2.019 -8.448 -4.882 1.00 96.12 110 PHE A N 1
ATOM 913 C CA . PHE A 1 110 ? 2.278 -7.014 -4.768 1.00 96.12 110 PHE A CA 1
ATOM 914 C C . PHE A 1 110 ? 3.771 -6.686 -4.602 1.00 96.12 110 PHE A C 1
ATOM 916 O O . PHE A 1 110 ? 4.258 -5.774 -5.257 1.00 96.12 110 PHE A O 1
ATOM 923 N N . ILE A 1 111 ? 4.507 -7.444 -3.784 1.00 95.88 111 ILE A N 1
ATOM 924 C CA . ILE A 1 111 ? 5.923 -7.177 -3.496 1.00 95.88 111 ILE A CA 1
ATOM 925 C C . ILE A 1 111 ? 6.857 -7.686 -4.600 1.00 95.88 111 ILE A C 1
ATOM 927 O O . ILE A 1 111 ? 7.852 -7.033 -4.881 1.00 95.88 111 ILE A O 1
ATOM 931 N N . PHE A 1 112 ? 6.596 -8.845 -5.204 1.00 97.38 112 PHE A N 1
ATOM 932 C CA . PHE A 1 112 ? 7.596 -9.523 -6.039 1.00 97.38 112 PHE A CA 1
ATOM 933 C C . PHE A 1 112 ? 7.379 -9.385 -7.547 1.00 97.38 112 PHE A C 1
ATOM 935 O O . PHE A 1 112 ? 8.271 -9.749 -8.309 1.00 97.38 112 PHE A O 1
ATOM 942 N N . HIS A 1 113 ? 6.221 -8.896 -7.999 1.00 97.88 113 HIS A N 1
ATOM 943 C CA . HIS A 1 113 ? 5.890 -8.965 -9.423 1.00 97.88 113 HIS A CA 1
ATOM 944 C C . HIS A 1 113 ? 6.831 -8.156 -10.319 1.00 97.88 113 HIS A C 1
ATOM 946 O O . HIS A 1 113 ? 7.245 -8.686 -11.339 1.00 97.88 113 HIS A O 1
ATOM 952 N N . VAL A 1 114 ? 7.202 -6.920 -9.956 1.00 95.69 114 VAL A N 1
ATOM 953 C CA . VAL A 1 114 ? 8.051 -6.083 -10.826 1.00 95.69 114 VAL A CA 1
ATOM 954 C C . VAL A 1 114 ? 9.435 -6.712 -11.046 1.00 95.69 114 VAL A C 1
ATOM 956 O O . VAL A 1 114 ? 9.780 -6.926 -12.205 1.00 95.69 114 VAL A O 1
ATOM 959 N N . PRO A 1 115 ? 10.193 -7.112 -10.004 1.00 95.62 115 PRO A N 1
ATOM 960 C CA . PRO A 1 115 ? 11.470 -7.800 -10.208 1.00 95.62 115 PRO A CA 1
ATOM 961 C C . PRO A 1 115 ? 11.360 -9.074 -11.052 1.00 95.62 115 PRO A C 1
ATOM 963 O O . PRO A 1 115 ? 12.210 -9.336 -11.897 1.00 95.62 115 PRO A O 1
ATOM 966 N N . PHE A 1 116 ? 10.298 -9.865 -10.863 1.00 98.12 116 PHE A N 1
ATOM 967 C CA . PHE A 1 116 ? 10.090 -11.067 -11.669 1.00 98.12 116 PHE A CA 1
ATOM 968 C C . PHE A 1 116 ? 9.690 -10.767 -13.116 1.00 98.12 116 PHE A C 1
ATOM 970 O O . PHE A 1 116 ? 10.069 -11.539 -13.990 1.00 98.12 116 PHE A O 1
ATOM 977 N N . LEU A 1 117 ? 8.955 -9.680 -13.387 1.00 97.50 117 LEU A N 1
ATOM 978 C CA . LEU A 1 117 ? 8.684 -9.234 -14.759 1.00 97.50 117 LEU A CA 1
ATOM 979 C C . LEU A 1 117 ? 9.991 -8.920 -15.484 1.00 97.50 117 LEU A C 1
ATOM 981 O O . LEU A 1 117 ? 10.241 -9.496 -16.536 1.00 97.50 117 LEU A O 1
ATOM 985 N N . TYR A 1 118 ? 10.850 -8.091 -14.884 1.00 96.25 118 TYR A N 1
ATOM 986 C CA . TYR A 1 118 ? 12.161 -7.771 -15.456 1.00 96.25 118 TYR A CA 1
ATOM 987 C C . TYR A 1 118 ? 13.020 -9.024 -15.653 1.00 96.25 118 TYR A C 1
ATOM 989 O O . TYR A 1 118 ? 13.528 -9.263 -16.747 1.00 96.25 118 TYR A O 1
ATOM 997 N N . PHE A 1 119 ? 13.127 -9.869 -14.625 1.00 97.31 119 PHE A N 1
ATOM 998 C CA . PHE A 1 119 ? 13.951 -11.072 -14.688 1.00 97.31 119 PHE A CA 1
ATOM 999 C C . PHE A 1 119 ? 13.504 -12.048 -15.784 1.00 97.31 119 PHE A C 1
ATOM 1001 O O . PHE A 1 119 ? 14.333 -12.483 -16.582 1.00 97.31 119 PHE A O 1
ATOM 1008 N N . PHE A 1 120 ? 12.214 -12.403 -15.843 1.00 98.44 120 PHE A N 1
ATOM 1009 C CA . PHE A 1 120 ? 11.724 -13.351 -16.847 1.00 98.44 120 PHE A CA 1
ATOM 1010 C C . PHE A 1 120 ? 11.732 -12.761 -18.256 1.00 98.44 120 PHE A C 1
ATOM 1012 O O . PHE A 1 120 ? 12.092 -13.476 -19.190 1.00 98.44 120 PHE A O 1
ATOM 1019 N N . ALA A 1 121 ? 11.430 -11.466 -18.402 1.00 97.56 121 ALA A N 1
ATOM 1020 C CA . ALA A 1 121 ? 11.530 -10.790 -19.689 1.00 97.56 121 ALA A CA 1
ATOM 1021 C C . ALA A 1 121 ? 12.965 -10.850 -20.244 1.00 97.56 121 ALA A C 1
ATOM 1023 O O . ALA A 1 121 ? 13.167 -11.173 -21.417 1.00 97.56 121 ALA A O 1
ATOM 1024 N N . SER A 1 122 ? 13.970 -10.641 -19.387 1.00 96.81 122 SER A N 1
ATOM 1025 C CA . SER A 1 122 ? 15.381 -10.794 -19.759 1.00 96.81 122 SER A CA 1
ATOM 1026 C C . SER A 1 122 ? 15.795 -12.241 -20.014 1.00 96.81 122 SER A C 1
ATOM 1028 O O . SER A 1 122 ? 16.560 -12.496 -20.944 1.00 96.81 122 SER A O 1
ATOM 1030 N N . LEU A 1 123 ? 15.301 -13.195 -19.218 1.00 98.00 123 LEU A N 1
ATOM 1031 C CA . LEU A 1 123 ? 15.739 -14.592 -19.262 1.00 98.00 123 LEU A CA 1
ATOM 1032 C C . LEU A 1 123 ? 15.501 -15.258 -20.622 1.00 98.00 123 LEU A C 1
ATOM 1034 O O . LEU A 1 123 ? 16.366 -15.999 -21.089 1.00 98.00 123 LEU A O 1
ATOM 1038 N N . TRP A 1 124 ? 14.355 -15.008 -21.257 1.00 97.50 124 TRP A N 1
ATOM 1039 C CA . TRP A 1 124 ? 14.012 -15.627 -22.543 1.00 97.50 124 TRP A CA 1
ATOM 1040 C C . TRP A 1 124 ? 13.913 -14.644 -23.713 1.00 97.50 124 TRP A C 1
ATOM 1042 O O . TRP A 1 124 ? 13.495 -15.048 -24.794 1.00 97.50 124 TRP A O 1
ATOM 1052 N N . ARG A 1 125 ? 14.359 -13.391 -23.529 1.00 96.69 125 ARG A N 1
ATOM 1053 C CA . ARG A 1 125 ? 14.321 -12.317 -24.543 1.00 96.69 125 ARG A CA 1
ATOM 1054 C C . ARG A 1 125 ? 12.904 -12.031 -25.038 1.00 96.69 125 ARG A C 1
ATOM 1056 O O . ARG A 1 125 ? 12.614 -12.154 -26.224 1.00 96.69 125 ARG A O 1
ATOM 1063 N N . HIS A 1 126 ? 12.056 -11.665 -24.089 1.00 97.25 126 HIS A N 1
ATOM 1064 C CA . HIS A 1 126 ? 10.641 -11.406 -24.299 1.00 97.25 126 HIS A CA 1
ATOM 1065 C C . HIS A 1 126 ? 10.355 -10.399 -25.434 1.00 97.25 126 HIS A C 1
ATOM 1067 O O . HIS A 1 126 ? 10.977 -9.335 -25.490 1.00 97.25 126 HIS A O 1
ATOM 1073 N N . ASP A 1 127 ? 9.387 -10.713 -26.301 1.00 97.50 127 ASP A N 1
ATOM 1074 C CA . ASP A 1 127 ? 8.802 -9.802 -27.288 1.00 97.50 127 ASP A CA 1
ATOM 1075 C C . ASP A 1 127 ? 7.480 -9.205 -26.759 1.00 97.50 127 ASP A C 1
ATOM 1077 O O . ASP A 1 127 ? 6.455 -9.897 -26.716 1.00 97.50 127 ASP A O 1
ATOM 1081 N N . PRO A 1 128 ? 7.438 -7.897 -26.436 1.00 96.94 128 PRO A N 1
ATOM 1082 C CA . PRO A 1 128 ? 6.232 -7.250 -25.930 1.00 96.94 128 PRO A CA 1
ATOM 1083 C C . PRO A 1 128 ? 5.104 -7.175 -26.962 1.00 96.94 128 PRO A C 1
ATOM 1085 O O . PRO A 1 128 ? 3.997 -6.774 -26.608 1.00 96.94 128 PRO A O 1
ATOM 1088 N N . LYS A 1 129 ? 5.321 -7.538 -28.231 1.00 97.00 129 LYS A N 1
ATOM 1089 C CA . LYS A 1 129 ? 4.276 -7.562 -29.267 1.00 97.00 129 LYS A CA 1
ATOM 1090 C C . LYS A 1 129 ? 3.614 -8.929 -29.427 1.00 97.00 129 LYS A C 1
ATOM 1092 O O . LYS A 1 129 ? 2.507 -8.979 -29.962 1.00 97.00 129 LYS A O 1
ATOM 1097 N N . ASP A 1 130 ? 4.237 -10.008 -28.954 1.00 97.62 130 ASP A N 1
ATOM 1098 C CA . ASP A 1 130 ? 3.663 -11.351 -29.034 1.00 97.62 130 ASP A CA 1
ATOM 1099 C C . ASP A 1 130 ? 2.738 -11.632 -27.839 1.00 97.62 130 ASP A C 1
ATOM 1101 O O . ASP A 1 130 ? 3.151 -11.657 -26.680 1.00 97.62 130 ASP A O 1
ATOM 1105 N N . GLY A 1 131 ? 1.454 -11.872 -28.117 1.00 96.75 131 GLY A N 1
ATOM 1106 C CA . GLY A 1 131 ? 0.453 -12.154 -27.087 1.00 96.75 131 GLY A CA 1
ATOM 1107 C C . GLY A 1 131 ? 0.719 -13.445 -26.304 1.00 96.75 131 GLY A C 1
ATOM 1108 O O . GLY A 1 131 ? 0.356 -13.530 -25.124 1.00 96.75 131 GLY A O 1
ATOM 1109 N N . TRP A 1 132 ? 1.367 -14.443 -26.917 1.00 97.69 132 TRP A N 1
ATOM 1110 C CA . TRP A 1 132 ? 1.745 -15.670 -26.212 1.00 97.69 132 TRP A CA 1
ATOM 1111 C C . TRP A 1 132 ? 2.887 -15.429 -25.238 1.00 97.69 132 TRP A C 1
ATOM 1113 O O . TRP A 1 132 ? 2.789 -15.860 -24.089 1.00 97.69 132 TRP A O 1
ATOM 1123 N N . ASP A 1 133 ? 3.914 -14.698 -25.664 1.00 97.56 133 ASP A N 1
ATOM 1124 C CA . ASP A 1 133 ? 5.043 -14.327 -24.815 1.00 97.56 133 ASP A CA 1
ATOM 1125 C C . ASP A 1 133 ? 4.588 -13.450 -23.635 1.00 97.56 133 ASP A C 1
ATOM 1127 O O . ASP A 1 133 ? 4.912 -13.725 -22.481 1.00 97.56 133 ASP A O 1
ATOM 1131 N N . GLN A 1 134 ? 3.697 -12.481 -23.881 1.00 97.56 134 GLN A N 1
ATOM 1132 C CA . GLN A 1 134 ? 3.056 -11.696 -22.818 1.00 97.56 134 GLN A CA 1
ATOM 1133 C C . GLN A 1 134 ? 2.307 -12.584 -21.812 1.00 97.56 134 GLN A C 1
ATOM 1135 O O . GLN A 1 134 ? 2.444 -12.433 -20.595 1.00 97.56 134 GLN A O 1
ATOM 1140 N N . THR A 1 135 ? 1.514 -13.536 -22.307 1.00 97.44 135 THR A N 1
ATOM 1141 C CA . THR A 1 135 ? 0.760 -14.454 -21.444 1.00 97.44 135 THR A CA 1
ATOM 1142 C C . THR A 1 135 ? 1.704 -15.338 -20.627 1.00 97.44 135 THR A C 1
ATOM 1144 O O . THR A 1 135 ? 1.503 -15.502 -19.421 1.00 97.44 135 THR A O 1
ATOM 1147 N N . ALA A 1 136 ? 2.750 -15.877 -21.257 1.00 98.06 136 ALA A N 1
ATOM 1148 C CA . ALA A 1 136 ? 3.766 -16.690 -20.600 1.00 98.06 136 ALA A CA 1
ATOM 1149 C C . ALA A 1 136 ? 4.502 -15.895 -19.512 1.00 98.06 136 ALA A C 1
ATOM 1151 O O . ALA A 1 136 ? 4.650 -16.397 -18.396 1.00 98.06 136 ALA A O 1
ATOM 1152 N N . LEU A 1 137 ? 4.871 -14.642 -19.797 1.00 98.19 137 LEU A N 1
ATOM 1153 C CA . LEU A 1 137 ? 5.508 -13.729 -18.850 1.00 98.19 137 LEU A CA 1
ATOM 1154 C C . LEU A 1 137 ? 4.612 -13.481 -17.634 1.00 98.19 137 LEU A C 1
ATOM 1156 O O . LEU A 1 137 ? 5.026 -13.734 -16.503 1.00 98.19 137 LEU A O 1
ATOM 1160 N N . ALA A 1 138 ? 3.356 -13.077 -17.848 1.00 98.12 138 ALA A N 1
ATOM 1161 C CA . ALA A 1 138 ? 2.420 -12.817 -16.757 1.00 98.12 138 ALA A CA 1
ATOM 1162 C C . ALA A 1 138 ? 2.181 -14.061 -15.879 1.00 98.12 138 ALA A C 1
ATOM 1164 O O . ALA A 1 138 ? 2.195 -13.968 -14.646 1.00 98.12 138 ALA A O 1
ATOM 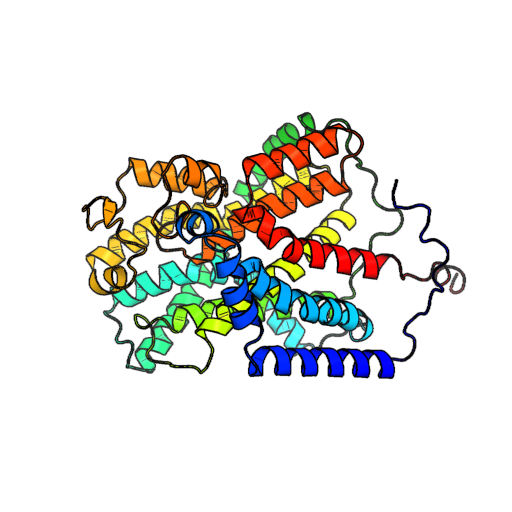1165 N N . VAL A 1 139 ? 1.992 -15.234 -16.496 1.00 98.25 139 VAL A N 1
ATOM 1166 C CA . VAL A 1 139 ? 1.783 -16.502 -15.780 1.00 98.25 139 VAL A CA 1
ATOM 1167 C C . VAL A 1 139 ? 3.029 -16.903 -14.991 1.00 98.25 139 VAL A C 1
ATOM 1169 O O . VAL A 1 139 ? 2.903 -17.244 -13.812 1.00 98.25 139 VAL A O 1
ATOM 1172 N N . ALA A 1 140 ? 4.220 -16.829 -15.593 1.00 98.56 140 ALA A N 1
ATOM 1173 C CA . ALA A 1 140 ? 5.478 -17.157 -14.926 1.00 98.56 140 ALA A CA 1
ATOM 1174 C C . ALA A 1 140 ? 5.741 -16.231 -13.732 1.00 98.56 140 ALA A C 1
ATOM 1176 O O . ALA A 1 140 ? 6.055 -16.711 -12.640 1.00 98.56 140 ALA A O 1
ATOM 1177 N N . THR A 1 141 ? 5.517 -14.924 -13.893 1.00 98.56 141 THR A N 1
ATOM 1178 C CA . THR A 1 141 ? 5.632 -13.945 -12.809 1.00 98.56 141 THR A CA 1
ATOM 1179 C C . THR A 1 141 ? 4.681 -14.266 -11.658 1.00 98.56 141 THR A C 1
ATOM 1181 O O . THR A 1 141 ? 5.122 -14.366 -10.512 1.00 98.56 141 THR A O 1
ATOM 1184 N N . ILE A 1 142 ? 3.385 -14.470 -11.928 1.00 98.50 142 ILE A N 1
ATOM 1185 C CA . ILE A 1 142 ? 2.401 -14.779 -10.877 1.00 98.50 142 ILE A CA 1
ATOM 1186 C C . ILE A 1 142 ? 2.752 -16.100 -10.181 1.00 98.50 142 ILE A C 1
ATOM 1188 O O . ILE A 1 142 ? 2.716 -16.173 -8.948 1.00 98.50 142 ILE A O 1
ATOM 1192 N N . ALA A 1 143 ? 3.126 -17.131 -10.942 1.00 98.44 143 ALA A N 1
ATOM 1193 C CA . ALA A 1 143 ? 3.535 -18.419 -10.394 1.00 98.44 143 ALA A CA 1
ATOM 1194 C C . ALA A 1 143 ? 4.759 -18.276 -9.473 1.00 98.44 143 ALA A C 1
ATOM 1196 O O . ALA A 1 143 ? 4.732 -18.776 -8.344 1.00 98.44 143 ALA A O 1
ATOM 1197 N N . ALA A 1 144 ? 5.785 -17.531 -9.893 1.00 98.50 144 ALA A N 1
ATOM 1198 C CA . ALA A 1 144 ? 6.972 -17.261 -9.086 1.00 98.50 144 ALA A CA 1
ATOM 1199 C C . ALA A 1 144 ? 6.636 -16.481 -7.805 1.00 98.50 144 ALA A C 1
ATOM 1201 O O . ALA A 1 144 ? 7.078 -16.866 -6.720 1.00 98.50 144 ALA A O 1
ATOM 1202 N N . CYS A 1 145 ? 5.780 -15.453 -7.884 1.00 98.38 145 CYS A N 1
ATOM 1203 C CA . CYS A 1 145 ? 5.288 -14.734 -6.706 1.00 98.38 145 CYS A CA 1
ATOM 1204 C C . CYS A 1 145 ? 4.560 -15.659 -5.718 1.00 98.38 145 CYS A C 1
ATOM 1206 O O . CYS A 1 145 ? 4.736 -15.530 -4.504 1.00 98.38 145 CYS A O 1
ATOM 1208 N N . ILE A 1 146 ? 3.740 -16.595 -6.211 1.00 98.06 146 ILE A N 1
ATOM 1209 C CA . ILE A 1 146 ? 3.014 -17.564 -5.376 1.00 98.06 146 ILE A CA 1
ATOM 1210 C C . ILE A 1 146 ? 3.987 -18.538 -4.702 1.00 98.06 146 ILE A C 1
ATOM 1212 O O . ILE A 1 146 ? 3.880 -18.756 -3.490 1.00 98.06 146 ILE A O 1
ATOM 1216 N N . VAL A 1 147 ? 4.932 -19.106 -5.458 1.00 98.19 147 VAL A N 1
ATOM 1217 C CA . VAL A 1 147 ? 5.951 -20.035 -4.943 1.00 98.19 147 VAL A CA 1
ATOM 1218 C C . VAL A 1 147 ? 6.798 -19.350 -3.874 1.00 98.19 147 VAL A C 1
ATOM 1220 O O . VAL A 1 147 ? 6.906 -19.859 -2.755 1.00 98.19 147 VAL A O 1
ATOM 1223 N N . LEU A 1 148 ? 7.314 -18.155 -4.164 1.00 97.69 148 LEU A N 1
ATOM 1224 C CA . LEU A 1 148 ? 8.111 -17.392 -3.213 1.00 97.69 148 LEU A CA 1
ATOM 1225 C C . LEU A 1 148 ? 7.286 -16.957 -1.997 1.00 97.69 148 LEU A C 1
ATOM 1227 O O . LEU A 1 148 ? 7.758 -17.041 -0.870 1.00 97.69 148 LEU A O 1
ATOM 1231 N N . GLY A 1 149 ? 6.020 -16.581 -2.185 1.00 97.31 149 GLY A N 1
ATOM 1232 C CA . GLY A 1 149 ? 5.108 -16.277 -1.085 1.00 97.31 149 GLY A CA 1
ATOM 1233 C C . GLY A 1 149 ? 4.900 -17.455 -0.128 1.00 97.31 149 GLY A C 1
ATOM 1234 O O . GLY A 1 149 ? 4.844 -17.259 1.090 1.00 97.31 149 GLY A O 1
ATOM 1235 N N . ARG A 1 150 ? 4.830 -18.687 -0.653 1.00 97.44 150 ARG A N 1
ATOM 1236 C CA . ARG A 1 150 ? 4.778 -19.914 0.162 1.00 97.44 150 ARG A CA 1
ATOM 1237 C C . ARG A 1 150 ? 6.096 -20.165 0.891 1.00 97.44 150 ARG A C 1
ATOM 1239 O O . ARG A 1 150 ? 6.064 -20.500 2.073 1.00 97.44 150 ARG A O 1
ATOM 1246 N N . PHE A 1 151 ? 7.230 -19.938 0.232 1.00 97.31 151 PHE A N 1
ATOM 1247 C CA . PHE A 1 151 ? 8.544 -20.002 0.873 1.00 97.31 151 PHE A CA 1
ATOM 1248 C C . PHE A 1 151 ? 8.680 -18.972 2.008 1.00 97.31 151 PHE A C 1
ATOM 1250 O O . PHE A 1 151 ? 9.030 -19.326 3.129 1.00 97.31 151 PHE A O 1
ATOM 1257 N N . CYS A 1 152 ? 8.287 -17.716 1.790 1.00 96.88 152 CYS A N 1
ATOM 1258 C CA . CYS A 1 152 ? 8.225 -16.702 2.843 1.00 96.88 152 CYS A CA 1
ATOM 1259 C C . CYS A 1 152 ? 7.319 -17.146 4.001 1.00 96.88 152 CYS A C 1
ATOM 1261 O O . CYS A 1 152 ? 7.670 -16.987 5.168 1.00 96.88 152 CYS A O 1
ATOM 1263 N N . ALA A 1 153 ? 6.171 -17.770 3.718 1.00 95.44 153 ALA A N 1
ATOM 1264 C CA . ALA A 1 153 ? 5.300 -18.289 4.770 1.00 95.44 153 ALA A CA 1
ATOM 1265 C C . ALA A 1 153 ? 5.983 -19.359 5.646 1.00 95.44 153 ALA A C 1
ATOM 1267 O O . ALA A 1 153 ? 5.698 -19.415 6.843 1.00 95.44 153 ALA A O 1
ATOM 1268 N N . PHE A 1 154 ? 6.910 -20.143 5.090 1.00 95.69 154 PHE A N 1
ATOM 1269 C CA . PHE A 1 154 ? 7.744 -21.083 5.844 1.00 95.69 154 PHE A CA 1
ATOM 1270 C C . PHE A 1 154 ? 8.736 -20.373 6.786 1.00 95.69 154 PHE A C 1
ATOM 1272 O O . PHE A 1 154 ? 9.029 -20.887 7.861 1.00 95.69 154 PHE A O 1
ATOM 1279 N N . LEU A 1 155 ? 9.174 -19.151 6.460 1.00 94.06 155 LEU A N 1
ATOM 1280 C CA . LEU A 1 155 ? 10.059 -18.336 7.308 1.00 94.06 155 LEU A CA 1
ATOM 1281 C C . LEU A 1 155 ? 9.341 -17.647 8.483 1.00 94.06 155 LEU A C 1
ATOM 1283 O O . LEU A 1 155 ? 9.996 -17.078 9.361 1.00 94.06 155 LEU A O 1
ATOM 1287 N N . LYS A 1 156 ? 8.002 -17.709 8.549 1.00 94.25 156 LYS A N 1
ATOM 1288 C CA . LYS A 1 156 ? 7.204 -17.072 9.614 1.00 94.25 156 LYS A CA 1
ATOM 1289 C C . LYS A 1 156 ? 7.683 -17.379 11.038 1.00 94.25 156 LYS A C 1
ATOM 1291 O O . LYS A 1 156 ? 7.791 -16.429 11.815 1.00 94.25 156 LYS A O 1
ATOM 1296 N N . PRO A 1 157 ? 7.994 -18.636 11.415 1.00 94.94 157 PRO A N 1
ATOM 1297 C CA . PRO A 1 157 ? 8.444 -18.945 12.770 1.00 94.94 157 PRO A CA 1
ATOM 1298 C C . PRO A 1 157 ? 9.729 -18.206 13.152 1.00 94.94 157 PRO A C 1
ATOM 1300 O O . PRO A 1 157 ? 9.879 -17.812 14.304 1.00 94.94 157 PRO A O 1
ATOM 1303 N N . VAL A 1 158 ? 10.636 -17.979 12.195 1.00 91.38 158 VAL A N 1
ATOM 1304 C CA . VAL A 1 158 ? 11.889 -17.246 12.426 1.00 91.38 158 VAL A CA 1
ATOM 1305 C C . VAL A 1 158 ? 11.595 -15.775 12.705 1.00 91.38 158 VAL A C 1
ATOM 1307 O O . VAL A 1 158 ? 12.044 -15.241 13.715 1.00 91.38 158 VAL A O 1
ATOM 1310 N N . ALA A 1 159 ? 10.772 -15.136 11.872 1.00 88.56 159 ALA A N 1
ATOM 1311 C CA . ALA A 1 159 ? 10.395 -13.737 12.068 1.00 88.56 159 ALA A CA 1
ATOM 1312 C C . ALA A 1 159 ? 9.658 -13.511 13.400 1.00 88.56 159 ALA A C 1
ATOM 1314 O O . ALA A 1 159 ? 9.904 -12.520 14.089 1.00 88.56 159 ALA A O 1
ATOM 1315 N N . TYR A 1 160 ? 8.806 -14.454 13.812 1.00 90.25 160 TYR A N 1
ATOM 1316 C CA . TYR A 1 160 ? 8.108 -14.374 15.096 1.00 90.25 160 TYR A CA 1
ATOM 1317 C C . TYR A 1 160 ? 9.007 -14.581 16.317 1.00 90.25 160 TYR A C 1
ATOM 1319 O O . TYR A 1 160 ? 8.599 -14.199 17.407 1.00 90.25 160 TYR A O 1
ATOM 1327 N N . ARG A 1 161 ? 10.234 -15.100 16.171 1.00 93.81 161 ARG A N 1
ATOM 1328 C CA . ARG A 1 161 ? 11.220 -15.106 17.270 1.00 93.81 161 ARG A CA 1
ATOM 1329 C C . ARG A 1 161 ? 11.838 -13.727 17.515 1.00 93.81 161 ARG A C 1
ATOM 1331 O O . ARG A 1 161 ? 12.263 -13.452 18.630 1.00 93.81 161 ARG A O 1
ATOM 1338 N N . ILE A 1 162 ? 11.863 -12.861 16.499 1.00 90.56 162 ILE A N 1
ATOM 1339 C CA . ILE A 1 162 ? 12.419 -11.499 16.581 1.00 90.56 162 ILE A CA 1
ATOM 1340 C C . ILE A 1 162 ? 11.386 -10.509 17.146 1.00 90.56 162 ILE A C 1
ATOM 1342 O O . ILE A 1 162 ? 11.751 -9.516 17.773 1.00 90.56 162 ILE A O 1
ATOM 1346 N N . ALA A 1 163 ? 10.089 -10.779 16.968 1.00 91.94 163 ALA A N 1
ATOM 1347 C CA . ALA A 1 163 ? 9.029 -9.875 17.413 1.00 91.94 163 ALA A CA 1
ATOM 1348 C C . ALA A 1 163 ? 8.998 -9.636 18.944 1.00 91.94 163 ALA A C 1
ATOM 1350 O O . ALA A 1 163 ? 8.893 -8.472 19.323 1.00 91.94 163 ALA A O 1
ATOM 1351 N N . PRO A 1 164 ? 9.138 -10.648 19.829 1.00 94.50 164 PRO A N 1
ATOM 1352 C CA . PRO A 1 164 ? 9.105 -10.443 21.280 1.00 94.50 164 PRO A CA 1
ATOM 1353 C C . PRO A 1 164 ? 10.202 -9.526 21.852 1.00 94.50 164 PRO A C 1
ATOM 1355 O O . PRO A 1 164 ? 9.872 -8.614 22.607 1.00 94.50 164 PRO A O 1
ATOM 1358 N N . PRO A 1 165 ? 11.504 -9.682 21.526 1.00 95.69 165 PRO A N 1
ATOM 1359 C CA . PRO A 1 165 ? 12.509 -8.749 22.038 1.00 95.69 165 PRO A CA 1
ATOM 1360 C C . PRO A 1 165 ? 12.279 -7.323 21.516 1.00 95.69 165 PRO A C 1
ATOM 1362 O O . PRO A 1 165 ? 12.441 -6.362 22.269 1.00 95.69 165 PRO A O 1
ATOM 1365 N N . MET A 1 166 ? 11.835 -7.181 20.261 1.00 94.75 166 MET A N 1
ATOM 1366 C CA . MET A 1 166 ? 11.460 -5.885 19.697 1.00 94.75 166 MET A CA 1
ATOM 1367 C C . MET A 1 166 ? 10.247 -5.276 20.417 1.00 94.75 166 MET A C 1
ATOM 1369 O O . MET A 1 166 ? 10.274 -4.088 20.729 1.00 94.75 166 MET A O 1
ATOM 1373 N N . SER A 1 167 ? 9.209 -6.059 20.733 1.00 96.31 167 SER A N 1
ATOM 1374 C CA . SER A 1 167 ? 8.028 -5.554 21.443 1.00 96.31 167 SER A CA 1
ATOM 1375 C C . SER A 1 167 ? 8.378 -5.073 22.848 1.00 96.31 167 SER A C 1
ATOM 1377 O O . SER A 1 167 ? 7.988 -3.968 23.209 1.00 96.31 167 SER A O 1
ATOM 1379 N N . VAL A 1 168 ? 9.194 -5.828 23.594 1.00 96.50 168 VAL A N 1
ATOM 1380 C CA . VAL A 1 168 ? 9.675 -5.424 24.927 1.00 96.50 168 VAL A CA 1
ATOM 1381 C C . VAL A 1 168 ? 10.464 -4.117 24.857 1.00 96.50 168 VAL A C 1
ATOM 1383 O O . VAL A 1 168 ? 10.289 -3.243 25.706 1.00 96.50 168 VAL A O 1
ATOM 1386 N N . TRP A 1 169 ? 11.332 -3.961 23.854 1.00 96.31 169 TRP A N 1
ATOM 1387 C CA . TRP A 1 169 ? 12.080 -2.719 23.661 1.00 96.31 169 TRP A CA 1
ATOM 1388 C C . TRP A 1 169 ? 11.155 -1.536 23.343 1.00 96.31 169 TRP A C 1
ATOM 1390 O O . TRP A 1 169 ? 11.310 -0.470 23.937 1.00 96.31 169 TRP A O 1
ATOM 1400 N N . ILE A 1 170 ? 10.156 -1.735 22.477 1.00 96.00 170 ILE A N 1
ATOM 1401 C CA . ILE A 1 170 ? 9.167 -0.702 22.152 1.00 96.00 170 ILE A CA 1
ATOM 1402 C C . ILE A 1 170 ? 8.336 -0.335 23.383 1.00 96.00 170 ILE A C 1
ATOM 1404 O O . ILE A 1 170 ? 8.184 0.846 23.675 1.00 96.00 170 ILE A O 1
ATOM 1408 N N . ASP A 1 171 ? 7.849 -1.307 24.152 1.00 95.81 171 ASP A N 1
ATOM 1409 C CA . ASP A 1 171 ? 7.012 -1.053 25.330 1.00 95.81 171 ASP A CA 1
ATOM 1410 C C . ASP A 1 171 ? 7.728 -0.232 26.409 1.00 95.81 171 ASP A C 1
ATOM 1412 O O . ASP A 1 171 ? 7.102 0.596 27.071 1.00 95.81 171 ASP A O 1
ATOM 1416 N N . ARG A 1 172 ? 9.057 -0.361 26.533 1.00 95.94 172 ARG A N 1
ATOM 1417 C CA . ARG A 1 172 ? 9.860 0.502 27.421 1.00 95.94 172 ARG A CA 1
ATOM 1418 C C . ARG A 1 172 ? 9.805 1.981 27.028 1.00 95.94 172 ARG A C 1
ATOM 1420 O O . ARG A 1 172 ? 9.953 2.836 27.896 1.00 95.94 172 ARG A O 1
ATOM 1427 N N . MET A 1 173 ? 9.572 2.295 25.752 1.00 94.31 173 MET A N 1
ATOM 1428 C CA . MET A 1 173 ? 9.392 3.673 25.272 1.00 94.31 173 MET A CA 1
ATOM 1429 C C . MET A 1 173 ? 7.985 4.229 25.561 1.00 94.31 173 MET A C 1
ATOM 1431 O O . MET A 1 173 ? 7.777 5.444 25.484 1.00 94.31 173 MET A O 1
ATOM 1435 N N . PHE A 1 174 ? 7.030 3.366 25.930 1.00 93.69 174 PHE A N 1
ATOM 1436 C CA . PHE A 1 174 ? 5.622 3.706 26.159 1.00 93.69 174 PHE A CA 1
ATOM 1437 C C . PHE A 1 174 ? 5.089 3.129 27.487 1.00 93.69 174 PHE A C 1
ATOM 1439 O O . PHE A 1 174 ? 4.167 2.312 27.477 1.00 93.69 174 PHE A O 1
ATOM 1446 N N . PRO A 1 175 ? 5.609 3.571 28.650 1.00 87.81 175 PRO A N 1
ATOM 1447 C CA . PRO A 1 175 ? 5.147 3.069 29.949 1.00 87.81 175 PRO A CA 1
ATOM 1448 C C . PRO A 1 175 ? 3.671 3.411 30.245 1.00 87.81 175 PRO A C 1
ATOM 1450 O O . PRO A 1 175 ? 2.999 2.651 30.933 1.00 87.81 175 PRO A O 1
ATOM 1453 N N . ASP A 1 176 ? 3.139 4.503 29.680 1.00 86.12 176 ASP A N 1
ATOM 1454 C CA . ASP A 1 176 ? 1.767 4.990 29.923 1.00 86.12 176 ASP A CA 1
ATOM 1455 C C . ASP A 1 176 ? 0.758 4.473 28.874 1.00 86.12 176 ASP A C 1
ATOM 1457 O O . ASP A 1 176 ? 0.019 5.246 28.248 1.00 86.12 176 ASP A O 1
ATOM 1461 N N . GLN A 1 177 ? 0.766 3.166 28.610 1.00 88.56 177 GLN A N 1
ATOM 1462 C CA . GLN A 1 177 ? -0.074 2.560 27.576 1.00 88.56 177 GLN A CA 1
ATOM 1463 C C . GLN A 1 177 ? -1.429 2.050 28.086 1.00 88.56 177 GLN A C 1
ATOM 1465 O O . GLN A 1 177 ? -1.569 1.533 29.192 1.00 88.56 177 GLN A O 1
ATOM 1470 N N . LEU A 1 178 ? -2.443 2.158 27.228 1.00 83.88 178 LEU A N 1
ATOM 1471 C CA . LEU A 1 178 ? -3.784 1.630 27.444 1.00 83.88 178 LEU A CA 1
ATOM 1472 C C . LEU A 1 178 ? -3.844 0.171 26.979 1.00 83.88 178 LEU A C 1
ATOM 1474 O O . LEU A 1 178 ? -3.996 -0.109 25.787 1.00 83.88 178 LEU A O 1
ATOM 1478 N N . VAL A 1 179 ? -3.741 -0.763 27.922 1.00 77.94 179 VAL A N 1
ATOM 1479 C CA . VAL A 1 179 ? -3.799 -2.206 27.619 1.00 77.94 179 VAL A CA 1
ATOM 1480 C C . VAL A 1 179 ? -5.233 -2.746 27.653 1.00 77.94 179 VAL A C 1
ATOM 1482 O O . VAL A 1 179 ? -5.531 -3.733 26.982 1.00 77.94 179 VAL A O 1
ATOM 1485 N N . ALA A 1 180 ? -6.142 -2.081 28.375 1.00 73.19 180 ALA A N 1
ATOM 1486 C CA . ALA A 1 180 ? -7.510 -2.560 28.545 1.00 73.19 180 ALA A CA 1
ATOM 1487 C C . ALA A 1 180 ? -8.222 -2.736 27.185 1.00 73.19 180 ALA A C 1
ATOM 1489 O O . ALA A 1 180 ? -8.216 -1.807 26.363 1.00 73.19 180 ALA A O 1
ATOM 1490 N N . PRO A 1 181 ? -8.816 -3.916 26.917 1.00 67.94 181 PRO A N 1
ATOM 1491 C CA . PRO A 1 181 ? -9.636 -4.103 25.735 1.00 67.94 181 PRO A CA 1
ATOM 1492 C C . PRO A 1 181 ? -10.875 -3.201 25.814 1.00 67.94 181 PRO A C 1
ATOM 1494 O O . PRO A 1 181 ? -11.346 -2.879 26.906 1.00 67.94 181 PRO A O 1
ATOM 1497 N N . PRO A 1 182 ? -11.430 -2.799 24.666 1.00 69.56 182 PRO A N 1
ATOM 1498 C CA . PRO A 1 182 ? -12.712 -2.122 24.657 1.00 69.56 182 PRO A CA 1
ATOM 1499 C C . PRO A 1 182 ? -13.814 -3.071 25.141 1.00 69.56 182 PRO A C 1
ATOM 1501 O O . PRO A 1 182 ? -13.812 -4.245 24.778 1.00 69.56 182 PRO A O 1
ATOM 1504 N N . GLU A 1 183 ? -14.776 -2.549 25.906 1.00 75.06 183 GLU A N 1
ATOM 1505 C CA . GLU A 1 183 ? -15.886 -3.323 26.498 1.00 75.06 183 GLU A CA 1
ATOM 1506 C C . GLU A 1 183 ? -16.698 -4.120 25.460 1.00 75.06 183 GLU A C 1
ATOM 1508 O O . GLU A 1 183 ? -17.211 -5.194 25.756 1.00 75.06 183 GLU A O 1
ATOM 1513 N N . ALA A 1 184 ? -16.758 -3.638 24.215 1.00 78.56 184 ALA A N 1
ATOM 1514 C CA . ALA A 1 184 ? -17.369 -4.339 23.093 1.00 78.56 184 ALA A CA 1
ATOM 1515 C C . ALA A 1 184 ? -16.540 -4.112 21.813 1.00 78.56 184 ALA A C 1
ATOM 1517 O O . ALA A 1 184 ? -16.679 -3.055 21.185 1.00 78.56 184 ALA A O 1
ATOM 1518 N N . PRO A 1 185 ? -15.667 -5.057 21.410 1.00 78.69 185 PRO A N 1
ATOM 1519 C CA . PRO A 1 185 ? -14.905 -4.925 20.176 1.00 78.69 185 PRO A CA 1
ATOM 1520 C C . PRO A 1 185 ? -15.833 -5.021 18.963 1.00 78.69 185 PRO A C 1
ATOM 1522 O O . PRO A 1 185 ? -16.739 -5.863 18.917 1.00 78.69 185 PRO A O 1
ATOM 1525 N N . GLU A 1 186 ? -15.587 -4.191 17.954 1.00 80.56 186 GLU A N 1
ATOM 1526 C CA . GLU A 1 186 ? -16.342 -4.249 16.706 1.00 80.56 186 GLU A CA 1
ATOM 1527 C C . GLU A 1 186 ? -16.043 -5.567 15.975 1.00 80.56 186 GLU A C 1
ATOM 1529 O O . GLU A 1 186 ? -14.892 -5.912 15.671 1.00 80.56 186 GLU A O 1
ATOM 1534 N N . ARG A 1 187 ? -17.097 -6.318 15.649 1.00 82.00 187 ARG A N 1
ATOM 1535 C CA . ARG A 1 187 ? -17.001 -7.520 14.819 1.00 82.00 187 ARG A CA 1
ATOM 1536 C C . ARG A 1 187 ? -17.542 -7.199 13.434 1.00 82.00 187 ARG A C 1
ATOM 1538 O O . ARG A 1 187 ? -18.742 -7.071 13.242 1.00 82.00 187 ARG A O 1
ATOM 1545 N N . ALA A 1 188 ? -16.642 -7.085 12.460 1.00 84.31 188 ALA A N 1
ATOM 1546 C CA . ALA A 1 188 ? -17.036 -7.118 11.055 1.00 84.31 188 ALA A CA 1
ATOM 1547 C C . ALA A 1 188 ? -17.750 -8.447 10.750 1.00 84.31 188 ALA A C 1
ATOM 1549 O O . ALA A 1 188 ? -17.226 -9.502 11.123 1.00 84.31 188 ALA A O 1
ATOM 1550 N N . THR A 1 189 ? -18.898 -8.385 10.067 1.00 87.50 189 THR A N 1
ATOM 1551 C CA . THR A 1 189 ? -19.602 -9.565 9.537 1.00 87.50 189 THR A CA 1
ATOM 1552 C C . THR A 1 189 ? -18.691 -10.341 8.587 1.00 87.50 189 THR A C 1
ATOM 1554 O O . THR A 1 189 ? -17.738 -9.784 8.017 1.00 87.50 189 THR A O 1
ATOM 1557 N N . GLY A 1 190 ? -18.977 -11.632 8.394 1.00 88.75 190 GLY A N 1
ATOM 1558 C CA . GLY A 1 190 ? -18.199 -12.468 7.473 1.00 88.75 190 GLY A CA 1
ATOM 1559 C C . GLY A 1 190 ? -18.164 -11.885 6.054 1.00 88.75 190 GLY A C 1
ATOM 1560 O O . GLY A 1 190 ? -17.092 -11.748 5.459 1.00 88.75 190 GLY A O 1
ATOM 1561 N N . SER A 1 191 ? -19.322 -11.446 5.550 1.00 91.56 191 SER A N 1
ATOM 1562 C CA . SER A 1 191 ? -19.451 -10.855 4.213 1.00 91.56 191 SER A CA 1
ATOM 1563 C C . SER A 1 191 ? -18.679 -9.548 4.055 1.00 91.56 191 SER A C 1
ATOM 1565 O O . SER A 1 191 ? -17.989 -9.365 3.053 1.00 91.56 191 SER A O 1
ATOM 1567 N N . PHE A 1 192 ? -18.717 -8.662 5.053 1.00 93.25 192 PHE A N 1
ATOM 1568 C CA . PHE A 1 192 ? -17.994 -7.399 4.993 1.00 93.25 192 PHE A CA 1
ATOM 1569 C C . PHE A 1 192 ? -16.477 -7.620 5.037 1.00 93.25 192 PHE A C 1
ATOM 1571 O O . PHE A 1 192 ? -15.735 -6.989 4.287 1.00 93.25 192 PHE A O 1
ATOM 1578 N N . SER A 1 193 ? -15.991 -8.567 5.849 1.00 93.25 193 SER A N 1
ATOM 1579 C CA . SER A 1 193 ? -14.569 -8.946 5.835 1.00 93.25 193 SER A CA 1
ATOM 1580 C C . SER A 1 193 ? -14.137 -9.507 4.474 1.00 93.25 193 SER A C 1
ATOM 1582 O O . SER A 1 193 ? -13.098 -9.103 3.947 1.00 93.25 193 SER A O 1
ATOM 1584 N N . ASN A 1 194 ? -14.954 -10.374 3.869 1.00 94.94 194 ASN A N 1
ATOM 1585 C CA . ASN A 1 194 ? -14.713 -10.900 2.525 1.00 94.94 194 ASN A CA 1
ATOM 1586 C C . ASN A 1 194 ? -14.706 -9.791 1.465 1.00 94.94 194 ASN A C 1
ATOM 1588 O O . ASN A 1 194 ? -13.824 -9.776 0.609 1.00 94.94 194 ASN A O 1
ATOM 1592 N N . PHE A 1 195 ? -15.615 -8.821 1.556 1.00 95.56 195 PHE A N 1
ATOM 1593 C CA . PHE A 1 195 ? -15.631 -7.654 0.677 1.00 95.56 195 PHE A CA 1
ATOM 1594 C C . PHE A 1 195 ? -14.331 -6.846 0.752 1.00 95.56 195 PHE A C 1
ATOM 1596 O O . PHE A 1 195 ? -13.739 -6.547 -0.285 1.00 95.56 195 PHE A O 1
ATOM 1603 N N . LEU A 1 196 ? -13.821 -6.559 1.954 1.00 95.62 196 LEU A N 1
ATOM 1604 C CA . LEU A 1 196 ? -12.540 -5.858 2.096 1.00 95.62 196 LEU A CA 1
ATOM 1605 C C . LEU A 1 196 ? -11.374 -6.651 1.488 1.00 95.62 196 LEU A C 1
ATOM 1607 O O . LEU A 1 196 ? -10.485 -6.065 0.874 1.00 95.62 196 LEU A O 1
ATOM 1611 N N . HIS A 1 197 ? -11.374 -7.978 1.634 1.00 95.81 197 HIS A N 1
ATOM 1612 C CA . HIS A 1 197 ? -10.362 -8.827 1.004 1.00 95.81 197 HIS A CA 1
ATOM 1613 C C . HIS A 1 197 ? -10.473 -8.838 -0.518 1.00 95.81 197 HIS A C 1
ATOM 1615 O O . HIS A 1 197 ? -9.449 -8.774 -1.195 1.00 95.81 197 HIS A O 1
ATOM 1621 N N . LEU A 1 198 ? -11.691 -8.859 -1.059 1.00 96.44 198 LEU A N 1
ATOM 1622 C CA . LEU A 1 198 ? -11.916 -8.738 -2.493 1.00 96.44 198 LEU A CA 1
ATOM 1623 C C . LEU A 1 198 ? -11.386 -7.401 -3.025 1.00 96.44 198 LEU A C 1
ATOM 1625 O O . LEU A 1 198 ? -10.674 -7.397 -4.024 1.00 96.44 198 LEU A O 1
ATOM 1629 N N . LEU A 1 199 ? -11.645 -6.286 -2.331 1.00 95.50 199 LEU A N 1
ATOM 1630 C CA . LEU A 1 199 ? -11.093 -4.978 -2.704 1.00 95.50 199 LEU A CA 1
ATOM 1631 C C . LEU A 1 199 ? -9.559 -4.984 -2.735 1.00 95.50 199 LEU A C 1
ATOM 1633 O O . LEU A 1 199 ? -8.968 -4.439 -3.663 1.00 95.50 199 LEU A O 1
ATOM 1637 N N . GLN A 1 200 ? -8.906 -5.627 -1.763 1.00 95.94 200 GLN A N 1
ATOM 1638 C CA . GLN A 1 200 ? -7.444 -5.758 -1.741 1.00 95.94 200 GLN A CA 1
ATOM 1639 C C . GLN A 1 200 ? -6.915 -6.612 -2.901 1.00 95.94 200 GLN A C 1
ATOM 1641 O O . GLN A 1 200 ? -5.896 -6.267 -3.498 1.00 95.94 200 GLN A O 1
ATOM 1646 N N . ILE A 1 201 ? -7.604 -7.706 -3.243 1.00 97.00 201 ILE A N 1
ATOM 1647 C CA . ILE A 1 201 ? -7.253 -8.560 -4.388 1.00 97.00 201 ILE A CA 1
ATOM 1648 C C . ILE A 1 201 ? -7.386 -7.774 -5.699 1.00 97.00 201 ILE A C 1
ATOM 1650 O O . ILE A 1 201 ? -6.471 -7.809 -6.517 1.00 97.00 201 ILE A O 1
ATOM 1654 N N . LEU A 1 202 ? -8.480 -7.029 -5.881 1.00 95.88 202 LEU A N 1
ATOM 1655 C CA . LEU A 1 202 ? -8.708 -6.221 -7.082 1.00 95.88 202 LEU A CA 1
ATOM 1656 C C . LEU A 1 202 ? -7.707 -5.066 -7.193 1.00 95.88 202 LEU A C 1
ATOM 1658 O O . LEU A 1 202 ? -7.181 -4.814 -8.277 1.00 95.88 202 LEU A O 1
ATOM 1662 N N . ALA A 1 203 ? -7.393 -4.399 -6.080 1.00 95.12 203 ALA A N 1
ATOM 1663 C CA . ALA A 1 203 ? -6.373 -3.356 -6.049 1.00 95.12 203 ALA A CA 1
ATOM 1664 C C . ALA A 1 203 ? -4.990 -3.919 -6.419 1.00 95.12 203 ALA A C 1
ATOM 1666 O O . ALA A 1 203 ? -4.299 -3.337 -7.251 1.00 95.12 203 ALA A O 1
ATOM 1667 N N . MET A 1 204 ? -4.615 -5.084 -5.878 1.00 96.31 204 MET A N 1
ATOM 1668 C CA . MET A 1 204 ? -3.371 -5.775 -6.239 1.00 96.31 204 MET A CA 1
ATOM 1669 C C . MET A 1 204 ? -3.333 -6.131 -7.725 1.00 96.31 204 MET A C 1
ATOM 1671 O O . MET A 1 204 ? -2.349 -5.820 -8.389 1.00 96.31 204 MET A O 1
ATOM 1675 N N . ALA A 1 205 ? -4.409 -6.721 -8.254 1.00 96.38 205 ALA A N 1
ATOM 1676 C CA . ALA A 1 205 ? -4.492 -7.083 -9.665 1.00 96.38 205 ALA A CA 1
ATOM 1677 C C . ALA A 1 205 ? -4.367 -5.848 -10.570 1.00 96.38 205 ALA A C 1
ATOM 1679 O O . ALA A 1 205 ? -3.658 -5.887 -11.568 1.00 96.38 205 ALA A O 1
ATOM 1680 N N . THR A 1 206 ? -4.985 -4.729 -10.185 1.00 95.06 206 THR A N 1
ATOM 1681 C CA . THR A 1 206 ? -4.885 -3.458 -10.920 1.00 95.06 206 THR A CA 1
ATOM 1682 C C . THR A 1 206 ? -3.453 -2.917 -10.931 1.00 95.06 206 THR A C 1
ATOM 1684 O O . THR A 1 206 ? -2.992 -2.434 -11.963 1.00 95.06 206 THR A O 1
ATOM 1687 N N . VAL A 1 207 ? -2.729 -3.010 -9.809 1.00 94.69 207 VAL A N 1
ATOM 1688 C CA . VAL A 1 207 ? -1.309 -2.619 -9.742 1.00 94.69 207 VAL A CA 1
ATOM 1689 C C . VAL A 1 207 ? -0.454 -3.527 -10.622 1.00 94.69 207 VAL A C 1
ATOM 1691 O O . VAL A 1 207 ? 0.323 -3.017 -11.423 1.00 94.69 207 VAL A O 1
ATOM 1694 N N . PHE A 1 208 ? -0.642 -4.847 -10.524 1.00 95.94 208 PHE A N 1
ATOM 1695 C CA . PHE A 1 208 ? 0.067 -5.819 -11.355 1.00 95.94 208 PHE A CA 1
ATOM 1696 C C . PHE A 1 208 ? -0.144 -5.541 -12.846 1.00 95.94 208 PHE A C 1
ATOM 1698 O O . PHE A 1 208 ? 0.827 -5.357 -13.572 1.00 95.94 208 PHE A O 1
ATOM 1705 N N . ILE A 1 209 ? -1.404 -5.438 -13.285 1.00 95.62 209 ILE A N 1
ATOM 1706 C CA . ILE A 1 209 ? -1.750 -5.162 -14.685 1.00 95.62 209 ILE A CA 1
ATOM 1707 C C . ILE A 1 209 ? -1.141 -3.829 -15.125 1.00 95.62 209 ILE A C 1
ATOM 1709 O O . ILE A 1 209 ? -0.542 -3.754 -16.187 1.00 95.62 209 ILE A O 1
ATOM 1713 N N . GLY A 1 210 ? -1.225 -2.783 -14.303 1.00 93.62 210 GLY A N 1
ATOM 1714 C CA . GLY A 1 210 ? -0.693 -1.474 -14.674 1.00 93.62 210 GLY A CA 1
ATOM 1715 C C . GLY A 1 210 ? 0.836 -1.377 -14.745 1.00 93.62 210 GLY A C 1
ATOM 1716 O O . GLY A 1 210 ? 1.336 -0.433 -15.364 1.00 93.62 210 GLY A O 1
ATOM 1717 N N . HIS A 1 211 ? 1.570 -2.298 -14.112 1.00 93.31 211 HIS A N 1
ATOM 1718 C CA . HIS A 1 211 ? 3.009 -2.490 -14.336 1.00 93.31 211 HIS A CA 1
ATOM 1719 C C . HIS A 1 211 ? 3.279 -3.429 -15.513 1.00 93.31 211 HIS A C 1
ATOM 1721 O O . HIS A 1 211 ? 4.234 -3.218 -16.245 1.00 93.31 211 HIS A O 1
ATOM 1727 N N . PHE A 1 212 ? 2.418 -4.420 -15.740 1.00 95.56 212 PHE A N 1
ATOM 1728 C CA . PHE A 1 212 ? 2.500 -5.299 -16.902 1.00 95.56 212 PHE A CA 1
ATOM 1729 C C . PHE A 1 212 ? 2.279 -4.554 -18.228 1.00 95.56 212 PHE A C 1
ATOM 1731 O O . PHE A 1 212 ? 2.832 -4.942 -19.244 1.00 95.56 212 PHE A O 1
ATOM 1738 N N . THR A 1 213 ? 1.540 -3.440 -18.223 1.00 94.25 213 THR A N 1
ATOM 1739 C CA . THR A 1 213 ? 1.378 -2.553 -19.393 1.00 94.25 213 THR A CA 1
ATOM 1740 C C . THR A 1 213 ? 2.589 -1.644 -19.657 1.00 94.25 213 THR A C 1
ATOM 1742 O O . THR A 1 213 ? 2.462 -0.662 -20.386 1.00 94.25 213 THR A O 1
ATOM 1745 N N . TYR A 1 214 ? 3.731 -1.851 -18.997 1.00 92.12 214 TYR A N 1
ATOM 1746 C CA . TYR A 1 214 ? 4.964 -1.171 -19.398 1.00 92.12 214 TYR A CA 1
ATOM 1747 C C . TYR A 1 214 ? 5.394 -1.670 -20.781 1.00 92.12 214 TYR A C 1
ATOM 1749 O O . TYR A 1 214 ? 5.195 -2.838 -21.114 1.00 92.12 214 TYR A O 1
ATOM 1757 N N . SER A 1 215 ? 5.958 -0.774 -21.590 1.00 93.12 215 SER A N 1
ATOM 1758 C CA . SER A 1 215 ? 6.349 -1.039 -22.983 1.00 93.12 215 SER A CA 1
ATOM 1759 C C . SER A 1 215 ? 7.320 -2.210 -23.142 1.00 93.12 215 SER A C 1
ATOM 1761 O O . SER A 1 215 ? 7.377 -2.835 -24.196 1.00 93.12 215 SER A O 1
ATOM 1763 N N . GLU A 1 216 ? 8.066 -2.496 -22.085 1.00 93.19 216 GLU A N 1
ATOM 1764 C CA . GLU A 1 216 ? 9.053 -3.553 -21.942 1.00 93.19 216 GLU A CA 1
ATOM 1765 C C . GLU A 1 216 ? 8.406 -4.936 -21.795 1.00 93.19 216 GLU A C 1
ATOM 1767 O O . GLU A 1 216 ? 9.056 -5.938 -22.074 1.00 93.19 216 GLU A O 1
ATOM 1772 N N . PHE A 1 217 ? 7.143 -5.001 -21.358 1.00 95.44 217 PHE A N 1
ATOM 1773 C CA . PHE A 1 217 ? 6.442 -6.251 -21.038 1.00 95.44 217 PHE A CA 1
ATOM 1774 C C . PHE A 1 217 ? 5.181 -6.477 -21.867 1.00 95.44 217 PHE A C 1
ATOM 1776 O O . PHE A 1 217 ? 4.671 -7.593 -21.923 1.00 95.44 217 PHE A O 1
ATOM 1783 N N . SER A 1 218 ? 4.607 -5.422 -22.446 1.00 96.19 218 SER A N 1
ATOM 1784 C CA . SER A 1 218 ? 3.369 -5.550 -23.200 1.00 96.19 218 SER A CA 1
ATOM 1785 C C . SER A 1 218 ? 3.119 -4.365 -24.126 1.00 96.19 218 SER A C 1
ATOM 1787 O O . SER A 1 218 ? 3.278 -3.204 -23.756 1.00 96.19 218 SER A O 1
ATOM 1789 N N . ALA A 1 219 ? 2.619 -4.671 -25.321 1.00 95.38 219 ALA A N 1
ATOM 1790 C CA . ALA A 1 219 ? 2.026 -3.712 -26.247 1.00 95.38 219 ALA A CA 1
ATOM 1791 C C . ALA A 1 219 ? 0.534 -3.431 -25.956 1.00 95.38 219 ALA A C 1
ATOM 1793 O O . ALA A 1 219 ? -0.128 -2.762 -26.752 1.00 95.38 219 ALA A O 1
ATOM 1794 N N . LEU A 1 220 ? -0.024 -3.955 -24.855 1.00 91.69 220 LEU A N 1
ATOM 1795 C CA . LEU A 1 220 ? -1.411 -3.709 -24.458 1.00 91.69 220 LEU A CA 1
ATOM 1796 C C . LEU A 1 220 ? -1.599 -2.249 -24.032 1.00 91.69 220 LEU A C 1
ATOM 1798 O O . LEU A 1 220 ? -1.358 -1.879 -22.882 1.00 91.69 220 LEU A O 1
ATOM 1802 N N . ASP A 1 221 ? -2.116 -1.435 -24.948 1.00 87.25 221 ASP A N 1
ATOM 1803 C CA . ASP A 1 221 ? -2.608 -0.095 -24.637 1.00 87.25 221 ASP A CA 1
ATOM 1804 C C . ASP A 1 221 ? -4.069 -0.166 -24.181 1.00 87.25 221 ASP A C 1
ATOM 1806 O O . ASP A 1 221 ? -5.017 -0.111 -24.965 1.00 87.25 221 ASP A O 1
ATOM 1810 N N . LEU A 1 222 ? -4.256 -0.362 -22.879 1.00 86.25 222 LEU A N 1
ATOM 1811 C CA . LEU A 1 222 ? -5.572 -0.335 -22.258 1.00 86.25 222 LEU A CA 1
ATOM 1812 C C . LEU A 1 222 ? -5.907 1.113 -21.858 1.00 86.25 222 LEU A C 1
ATOM 1814 O O . LEU A 1 222 ? -5.232 1.669 -20.978 1.00 86.25 222 LEU A O 1
ATOM 1818 N N . PRO A 1 223 ? -6.963 1.729 -22.433 1.00 83.94 223 PRO A N 1
ATOM 1819 C CA . PRO A 1 223 ? -7.281 3.131 -22.197 1.00 83.94 223 PRO A CA 1
ATOM 1820 C C . PRO A 1 223 ? -7.387 3.467 -20.708 1.00 83.94 223 PRO A C 1
ATOM 1822 O O . PRO A 1 223 ? -8.254 2.975 -19.988 1.00 83.94 223 PRO A O 1
ATOM 1825 N N . GLY A 1 224 ? -6.495 4.341 -20.241 1.00 80.38 224 GLY A N 1
ATOM 1826 C CA . GLY A 1 224 ? -6.486 4.813 -18.859 1.00 80.38 224 GLY A CA 1
ATOM 1827 C C . GLY A 1 224 ? -5.758 3.916 -17.852 1.00 80.38 224 GLY A C 1
ATOM 1828 O O . GLY A 1 224 ? -5.677 4.312 -16.690 1.00 80.38 224 GLY A O 1
ATOM 1829 N N . MET A 1 225 ? -5.147 2.789 -18.239 1.00 82.00 225 MET A N 1
ATOM 1830 C CA . MET A 1 225 ? -4.459 1.903 -17.279 1.00 82.00 225 MET A CA 1
ATOM 1831 C C . MET A 1 225 ? -3.332 2.582 -16.497 1.00 82.00 225 MET A C 1
ATOM 1833 O O . MET A 1 225 ? -3.172 2.349 -15.295 1.00 82.00 225 MET A O 1
ATOM 1837 N N . ALA A 1 226 ? -2.602 3.500 -17.135 1.00 76.50 226 ALA A N 1
ATOM 1838 C CA . ALA A 1 226 ? -1.594 4.307 -16.450 1.00 76.50 226 ALA A CA 1
ATOM 1839 C C . ALA A 1 226 ? -2.185 5.157 -15.306 1.00 76.50 226 ALA A C 1
ATOM 1841 O O . ALA A 1 226 ? -1.495 5.445 -14.323 1.00 76.50 226 ALA A O 1
ATOM 1842 N N . ALA A 1 227 ? -3.460 5.545 -15.409 1.00 80.31 227 ALA A N 1
ATOM 1843 C CA . ALA A 1 227 ? -4.200 6.179 -14.326 1.00 80.31 227 ALA A CA 1
ATOM 1844 C C . ALA A 1 227 ? -4.724 5.139 -13.320 1.00 80.31 227 ALA A C 1
ATOM 1846 O O . ALA A 1 227 ? -4.589 5.352 -12.117 1.00 80.31 227 ALA A O 1
ATOM 1847 N N . TRP A 1 228 ? -5.226 3.985 -13.774 1.00 83.94 228 TRP A N 1
ATOM 1848 C CA . TRP A 1 228 ? -5.858 2.977 -12.909 1.00 83.94 228 TRP A CA 1
ATOM 1849 C C . TRP A 1 228 ? -4.911 2.411 -11.849 1.00 83.94 228 TRP A C 1
ATOM 1851 O O . TRP A 1 228 ? -5.300 2.289 -10.685 1.00 83.94 228 TRP A O 1
ATOM 1861 N N . ARG A 1 229 ? -3.636 2.163 -12.188 1.00 83.38 229 ARG A N 1
ATOM 1862 C CA . ARG A 1 229 ? -2.632 1.739 -11.189 1.00 83.38 229 ARG A CA 1
ATOM 1863 C C . ARG A 1 229 ? -2.476 2.737 -10.043 1.00 83.38 229 ARG A C 1
ATOM 1865 O O . ARG A 1 229 ? -2.288 2.351 -8.893 1.00 83.38 229 ARG A O 1
ATOM 1872 N N . ARG A 1 230 ? -2.620 4.033 -10.340 1.00 83.38 230 ARG A N 1
ATOM 1873 C CA . ARG A 1 230 ? -2.546 5.111 -9.343 1.00 83.38 230 ARG A CA 1
ATOM 1874 C C . ARG A 1 230 ? -3.812 5.190 -8.494 1.00 83.38 230 ARG A C 1
ATOM 1876 O O . ARG A 1 230 ? -3.746 5.673 -7.369 1.00 83.38 230 ARG A O 1
ATOM 1883 N N . TRP A 1 231 ? -4.942 4.699 -9.000 1.00 86.12 231 TRP A N 1
ATOM 1884 C CA . TRP A 1 231 ? -6.216 4.657 -8.279 1.00 86.12 231 TRP A CA 1
ATOM 1885 C C . TRP A 1 231 ? -6.273 3.515 -7.266 1.00 86.12 231 TRP A C 1
ATOM 1887 O O . TRP A 1 231 ? -6.901 3.659 -6.220 1.00 86.12 231 TRP A O 1
ATOM 1897 N N . ALA A 1 232 ? -5.584 2.404 -7.535 1.00 92.06 232 ALA A N 1
ATOM 1898 C CA . ALA A 1 232 ? -5.513 1.263 -6.623 1.00 92.06 232 ALA A CA 1
ATOM 1899 C C . ALA A 1 232 ? -4.836 1.606 -5.280 1.00 92.06 232 ALA A C 1
ATOM 1901 O O . ALA A 1 232 ? -5.175 1.039 -4.241 1.00 92.06 232 ALA A O 1
ATOM 1902 N N . VAL A 1 233 ? -3.917 2.573 -5.280 1.00 91.19 233 VAL A N 1
ATOM 1903 C CA . VAL A 1 233 ? -3.172 3.014 -4.091 1.00 91.19 233 VAL A CA 1
ATOM 1904 C C . VAL A 1 233 ? -4.092 3.579 -2.991 1.00 91.19 233 VAL A C 1
ATOM 1906 O O . VAL A 1 233 ? -4.034 3.070 -1.868 1.00 91.19 233 VAL A O 1
ATOM 1909 N N . PRO A 1 234 ? -4.972 4.572 -3.253 1.00 95.00 234 PRO A N 1
ATOM 1910 C CA . PRO A 1 234 ? -5.974 5.006 -2.281 1.00 95.00 234 PRO A CA 1
ATOM 1911 C C . PRO A 1 234 ? -6.793 3.863 -1.671 1.00 95.00 234 PRO A C 1
ATOM 1913 O O . PRO A 1 234 ? -6.987 3.837 -0.455 1.00 95.00 234 PRO A O 1
ATOM 1916 N N . PHE A 1 235 ? -7.220 2.879 -2.473 1.00 94.44 235 PHE A N 1
ATOM 1917 C CA . PHE A 1 235 ? -7.942 1.710 -1.961 1.00 94.44 235 PHE A CA 1
ATOM 1918 C C . PHE A 1 235 ? -7.102 0.896 -0.978 1.00 94.44 235 PHE A C 1
ATOM 1920 O O . PHE A 1 235 ? -7.603 0.516 0.085 1.00 94.44 235 PHE A O 1
ATOM 1927 N N . PHE A 1 236 ? -5.827 0.651 -1.289 1.00 94.00 236 PHE A N 1
ATOM 1928 C CA . PHE A 1 236 ? -4.922 -0.031 -0.368 1.00 94.00 236 PHE A CA 1
ATOM 1929 C C . PHE A 1 236 ? -4.784 0.713 0.955 1.00 94.00 236 PHE A C 1
ATOM 1931 O O . PHE A 1 236 ? -4.906 0.085 2.006 1.00 94.00 236 PHE A O 1
ATOM 1938 N N . PHE A 1 237 ? -4.580 2.032 0.933 1.00 96.81 237 PHE A N 1
ATOM 1939 C CA . PHE A 1 237 ? -4.449 2.808 2.166 1.00 96.81 237 PHE A CA 1
ATOM 1940 C C . PHE A 1 237 ? -5.722 2.782 3.007 1.00 96.81 237 PHE A C 1
ATOM 1942 O O . PHE A 1 237 ? -5.656 2.442 4.189 1.00 96.81 237 PHE A O 1
ATOM 1949 N N . ILE A 1 238 ? -6.878 3.072 2.406 1.00 97.56 238 ILE A N 1
ATOM 1950 C CA . ILE A 1 238 ? -8.152 3.137 3.131 1.00 97.56 238 ILE A CA 1
ATOM 1951 C C . ILE A 1 238 ? -8.501 1.759 3.714 1.00 97.56 238 ILE A C 1
ATOM 1953 O O . ILE A 1 238 ? -8.818 1.641 4.899 1.00 97.56 238 ILE A O 1
ATOM 1957 N N . THR A 1 239 ? -8.402 0.687 2.922 1.00 96.62 239 THR A N 1
ATOM 1958 C CA . THR A 1 239 ? -8.692 -0.668 3.427 1.00 96.62 239 THR A CA 1
ATOM 1959 C C . THR A 1 239 ? -7.688 -1.106 4.495 1.00 96.62 239 THR A C 1
ATOM 1961 O O . THR A 1 239 ? -8.080 -1.737 5.478 1.00 96.62 239 THR A O 1
ATOM 1964 N N . SER A 1 240 ? -6.411 -0.729 4.366 1.00 96.69 240 SER A N 1
ATOM 1965 C CA . SER A 1 240 ? -5.383 -1.020 5.372 1.00 96.69 240 SER A CA 1
ATOM 1966 C C . SER A 1 240 ? -5.637 -0.290 6.687 1.00 96.69 240 SER A C 1
ATOM 1968 O O . SER A 1 240 ? -5.529 -0.918 7.738 1.00 96.69 240 SER A O 1
ATOM 1970 N N . GLY A 1 241 ? -6.030 0.987 6.652 1.00 97.94 241 GLY A N 1
ATOM 1971 C CA . GLY A 1 241 ? -6.386 1.748 7.852 1.00 97.94 241 GLY A CA 1
ATOM 1972 C C . GLY A 1 241 ? -7.588 1.153 8.579 1.00 97.94 241 GLY A C 1
ATOM 1973 O O . GLY A 1 241 ? -7.539 0.916 9.788 1.00 97.94 241 GLY A O 1
ATOM 1974 N N . TYR A 1 242 ? -8.631 0.792 7.824 1.00 97.75 242 TYR A N 1
ATOM 1975 C CA . TYR A 1 242 ? -9.801 0.106 8.372 1.00 97.75 242 TYR A CA 1
ATOM 1976 C C . TYR A 1 242 ? -9.418 -1.219 9.055 1.00 97.75 242 TYR A C 1
ATOM 1978 O O . TYR A 1 242 ? -9.786 -1.477 10.203 1.00 97.75 242 TYR A O 1
ATOM 1986 N N . MET A 1 243 ? -8.643 -2.064 8.367 1.00 96.06 243 MET A N 1
ATOM 1987 C CA . MET A 1 243 ? -8.203 -3.361 8.891 1.00 96.06 243 MET A CA 1
ATOM 1988 C C . MET A 1 243 ? -7.230 -3.234 10.068 1.00 96.06 243 MET A C 1
ATOM 1990 O O . MET A 1 243 ? -7.229 -4.090 10.957 1.00 96.06 243 MET A O 1
ATOM 1994 N N . ALA A 1 244 ? -6.402 -2.188 10.091 1.00 96.50 244 ALA A N 1
ATOM 1995 C CA . ALA A 1 244 ? -5.504 -1.902 11.201 1.00 96.50 244 ALA A CA 1
ATOM 1996 C C . ALA A 1 244 ? -6.306 -1.571 12.463 1.00 96.50 244 ALA A C 1
ATOM 1998 O O . ALA A 1 244 ? -6.090 -2.214 13.489 1.00 96.50 244 ALA A O 1
ATOM 1999 N N . MET A 1 245 ? -7.294 -0.675 12.368 1.00 96.50 245 MET A N 1
ATOM 2000 C CA . MET A 1 245 ? -8.206 -0.383 13.479 1.00 96.50 245 MET A CA 1
ATOM 2001 C C . MET A 1 245 ? -8.956 -1.628 13.960 1.00 96.50 245 MET A C 1
ATOM 2003 O O . MET A 1 245 ? -8.919 -1.936 15.150 1.00 96.50 245 MET A O 1
ATOM 2007 N N . LEU A 1 246 ? -9.542 -2.401 13.038 1.00 94.19 246 LEU A N 1
ATOM 2008 C CA . LEU A 1 246 ? -10.224 -3.658 13.364 1.00 94.19 246 LEU A CA 1
ATOM 2009 C C . LEU A 1 246 ? -9.300 -4.644 14.094 1.00 94.19 246 LEU A C 1
ATOM 2011 O O . LEU A 1 246 ? -9.731 -5.376 14.981 1.00 94.19 246 LEU A O 1
ATOM 2015 N N . SER A 1 247 ? -8.019 -4.690 13.731 1.00 93.62 247 SER A N 1
ATOM 2016 C CA . SER A 1 247 ? -7.050 -5.552 14.404 1.00 93.62 247 SER A CA 1
ATOM 2017 C C . SER A 1 247 ? -6.636 -5.052 15.782 1.00 93.62 247 SER A C 1
ATOM 2019 O O . SER A 1 247 ? -6.350 -5.892 16.634 1.00 93.62 247 SER A O 1
ATOM 2021 N N . ILE A 1 248 ? -6.525 -3.736 15.972 1.00 94.19 248 ILE A N 1
ATOM 2022 C CA . ILE A 1 248 ? -6.177 -3.127 17.261 1.00 94.19 248 ILE A CA 1
ATOM 2023 C C . ILE A 1 248 ? -7.310 -3.363 18.264 1.00 94.19 248 ILE A C 1
ATOM 2025 O O . ILE A 1 248 ? -7.049 -3.671 19.422 1.00 94.19 248 ILE A O 1
ATOM 2029 N N . ASP A 1 249 ? -8.561 -3.269 17.814 1.00 92.19 249 ASP A N 1
ATOM 2030 C CA . ASP A 1 249 ? -9.745 -3.439 18.664 1.00 92.19 249 ASP A CA 1
ATOM 2031 C C . ASP A 1 249 ? -9.969 -4.903 19.078 1.00 92.19 249 ASP A C 1
ATOM 2033 O O . ASP A 1 249 ? -10.410 -5.181 20.187 1.00 92.19 249 ASP A O 1
ATOM 2037 N N . LYS A 1 250 ? -9.621 -5.859 18.204 1.00 89.88 250 LYS A N 1
ATOM 2038 C CA . LYS A 1 250 ? -9.794 -7.303 18.450 1.00 89.88 250 LYS A CA 1
ATOM 2039 C C . LYS A 1 250 ? -8.817 -7.904 19.461 1.00 89.88 250 LYS A C 1
ATOM 2041 O O . LYS A 1 250 ? -9.008 -9.058 19.842 1.00 89.88 250 LYS A O 1
ATOM 2046 N N . ARG A 1 251 ? -7.736 -7.208 19.821 1.00 87.38 251 ARG A N 1
ATOM 2047 C CA . ARG A 1 251 ? -6.648 -7.782 20.626 1.00 87.38 251 ARG A CA 1
ATOM 2048 C C . ARG A 1 251 ? -6.281 -6.854 21.789 1.00 87.38 251 ARG A C 1
ATOM 2050 O O . ARG A 1 251 ? -5.891 -5.712 21.533 1.00 87.38 251 ARG A O 1
ATOM 2057 N N . PRO A 1 252 ? -6.339 -7.325 23.050 1.00 87.88 252 PRO A N 1
ATOM 2058 C CA . PRO A 1 252 ? -5.697 -6.637 24.164 1.00 87.88 252 PRO A CA 1
ATOM 2059 C C . PRO A 1 252 ? -4.184 -6.821 24.020 1.00 87.88 252 PRO A C 1
ATOM 2061 O O . PRO A 1 252 ? -3.618 -7.778 24.531 1.00 87.88 252 PRO A O 1
ATOM 2064 N N . ALA A 1 253 ? -3.562 -5.958 23.225 1.00 92.62 253 ALA A N 1
ATOM 2065 C CA . ALA A 1 253 ? -2.137 -5.999 22.934 1.00 92.62 253 ALA A CA 1
ATOM 2066 C C . ALA A 1 253 ? -1.487 -4.654 23.263 1.00 92.62 253 ALA A C 1
ATOM 2068 O O . ALA A 1 253 ? -2.131 -3.598 23.135 1.00 92.62 253 ALA A O 1
ATOM 2069 N N . SER A 1 254 ? -0.222 -4.720 23.674 1.00 95.31 254 SER A N 1
ATOM 2070 C CA . SER A 1 254 ? 0.611 -3.556 23.967 1.00 95.31 254 SER A CA 1
ATOM 2071 C C . SER A 1 254 ? 0.961 -2.771 22.695 1.00 95.31 254 SER A C 1
ATOM 2073 O O . SER A 1 254 ? 0.774 -3.243 21.565 1.00 95.31 254 SER A O 1
ATOM 2075 N N . VAL A 1 255 ? 1.477 -1.548 22.853 1.00 96.12 255 VAL A N 1
ATOM 2076 C CA . VAL A 1 255 ? 2.015 -0.754 21.733 1.00 96.12 255 VAL A CA 1
ATOM 2077 C C . VAL A 1 255 ? 3.110 -1.541 21.015 1.00 96.12 255 VAL A C 1
ATOM 2079 O O . VAL A 1 255 ? 3.093 -1.644 19.783 1.00 96.12 255 VAL A O 1
ATOM 2082 N N . GLY A 1 256 ? 4.029 -2.127 21.786 1.00 96.62 256 GLY A N 1
ATOM 2083 C CA . GLY A 1 256 ? 5.129 -2.931 21.285 1.00 96.62 256 GLY A CA 1
ATOM 2084 C C . GLY A 1 256 ? 4.655 -4.147 20.513 1.00 96.62 256 GLY A C 1
ATOM 2085 O O . GLY A 1 256 ? 5.098 -4.345 19.388 1.00 96.62 256 GLY A O 1
ATOM 2086 N N . GLU A 1 257 ? 3.723 -4.930 21.052 1.00 95.81 257 GLU A N 1
ATOM 2087 C CA . GLU A 1 257 ? 3.189 -6.123 20.384 1.00 95.81 257 GLU A CA 1
ATOM 2088 C C . GLU A 1 257 ? 2.498 -5.789 19.057 1.00 95.81 257 GLU A C 1
ATOM 2090 O O . GLU A 1 257 ? 2.684 -6.495 18.059 1.00 95.81 257 GLU A O 1
ATOM 2095 N N . LEU A 1 258 ? 1.722 -4.700 19.019 1.00 96.06 258 LEU A N 1
ATOM 2096 C CA . LEU A 1 258 ? 1.015 -4.266 17.816 1.00 96.06 258 LEU A CA 1
ATOM 2097 C C . LEU A 1 258 ? 1.979 -3.790 16.725 1.00 96.06 258 LEU A C 1
ATOM 2099 O O . LEU A 1 258 ? 1.832 -4.205 15.575 1.00 96.06 258 LEU A O 1
ATOM 2103 N N . ILE A 1 259 ? 2.963 -2.950 17.060 1.00 97.00 259 ILE A N 1
ATOM 2104 C CA . ILE A 1 259 ? 3.944 -2.450 16.084 1.00 97.00 259 ILE A CA 1
ATOM 2105 C C . ILE A 1 259 ? 4.890 -3.577 15.659 1.00 97.00 259 ILE A C 1
ATOM 2107 O O . ILE A 1 259 ? 5.018 -3.843 14.462 1.00 97.00 259 ILE A O 1
ATOM 2111 N N . ALA A 1 260 ? 5.495 -4.285 16.617 1.00 96.69 260 ALA A N 1
ATOM 2112 C CA . ALA A 1 260 ? 6.441 -5.363 16.352 1.00 96.69 260 ALA A CA 1
ATOM 2113 C C . ALA A 1 260 ? 5.798 -6.480 15.528 1.00 96.69 260 ALA A C 1
ATOM 2115 O O . ALA A 1 260 ? 6.342 -6.894 14.507 1.00 96.69 260 ALA A O 1
ATOM 2116 N N . GLY A 1 261 ? 4.592 -6.915 15.909 1.00 95.69 261 GLY A N 1
ATOM 2117 C CA . GLY A 1 261 ? 3.858 -7.940 15.176 1.00 95.69 261 GLY A CA 1
ATOM 2118 C C . GLY A 1 261 ? 3.573 -7.541 13.726 1.00 95.69 261 GLY A C 1
ATOM 2119 O O . GLY A 1 261 ? 3.626 -8.389 12.834 1.00 95.69 261 GLY A O 1
ATOM 2120 N N . ARG A 1 262 ? 3.317 -6.253 13.463 1.00 95.62 262 ARG A N 1
ATOM 2121 C CA . ARG A 1 262 ? 3.089 -5.733 12.107 1.00 95.62 262 ARG A CA 1
ATOM 2122 C C . ARG A 1 262 ? 4.378 -5.650 11.300 1.00 95.62 262 ARG A C 1
ATOM 2124 O O . ARG A 1 262 ? 4.414 -6.201 10.201 1.00 95.62 262 ARG A O 1
ATOM 2131 N N . VAL A 1 263 ? 5.430 -5.052 11.851 1.00 95.94 263 VAL A N 1
ATOM 2132 C CA . VAL A 1 263 ? 6.740 -4.935 11.191 1.00 95.94 263 VAL A CA 1
ATOM 2133 C C . VAL A 1 263 ? 7.318 -6.317 10.879 1.00 95.94 263 VAL A C 1
ATOM 2135 O O . VAL A 1 263 ? 7.627 -6.605 9.723 1.00 95.94 263 VAL A O 1
ATOM 2138 N N . SER A 1 264 ? 7.344 -7.231 11.853 1.00 95.50 264 SER A N 1
ATOM 2139 C CA . SER A 1 264 ? 7.832 -8.598 11.640 1.00 95.50 264 SER A CA 1
ATOM 2140 C C . SER A 1 264 ? 6.995 -9.367 10.615 1.00 95.50 264 SER A C 1
ATOM 2142 O O . SER A 1 264 ? 7.548 -10.151 9.847 1.00 95.50 264 SER A O 1
ATOM 2144 N N . SER A 1 265 ? 5.677 -9.122 10.545 1.00 95.38 265 SER A N 1
ATOM 2145 C CA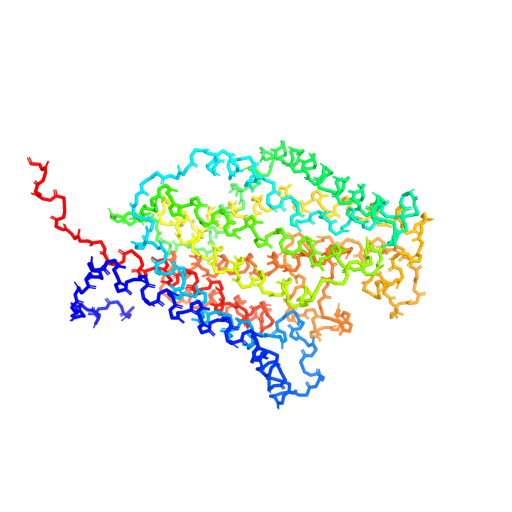 . SER A 1 265 ? 4.826 -9.734 9.514 1.00 95.38 265 SER A CA 1
ATOM 2146 C C . SER A 1 265 ? 5.186 -9.304 8.090 1.00 95.38 265 SER A C 1
ATOM 2148 O O . SER A 1 265 ? 5.034 -10.100 7.165 1.00 95.38 265 SER A O 1
ATOM 2150 N N . LEU A 1 266 ? 5.687 -8.077 7.916 1.00 95.94 266 LEU A N 1
ATOM 2151 C CA . LEU A 1 266 ? 6.154 -7.564 6.629 1.00 95.94 266 LEU A CA 1
ATOM 2152 C C . LEU A 1 266 ? 7.566 -8.061 6.310 1.00 95.94 266 LEU A C 1
ATOM 2154 O O . LEU A 1 266 ? 7.814 -8.473 5.179 1.00 95.94 266 LEU A O 1
ATOM 2158 N N . TRP A 1 267 ? 8.467 -8.112 7.297 1.00 96.44 267 TRP A N 1
ATOM 2159 C CA . TRP A 1 267 ? 9.836 -8.622 7.122 1.00 96.44 267 TRP A CA 1
ATOM 2160 C C . TRP A 1 267 ? 9.912 -10.043 6.571 1.00 96.44 267 TRP A C 1
ATOM 2162 O O . TRP A 1 267 ? 10.851 -10.353 5.843 1.00 96.44 267 TRP A O 1
ATOM 2172 N N . ILE A 1 268 ? 8.897 -10.870 6.828 1.00 96.75 268 ILE A N 1
ATOM 2173 C CA . ILE A 1 268 ? 8.753 -12.206 6.230 1.00 96.75 268 ILE A CA 1
ATOM 2174 C C . ILE A 1 268 ? 8.831 -12.177 4.695 1.00 96.75 268 ILE A C 1
ATOM 2176 O O . ILE A 1 268 ? 9.335 -13.120 4.091 1.00 96.75 268 ILE A O 1
ATOM 2180 N N . PHE A 1 269 ? 8.349 -11.105 4.067 1.00 96.88 269 PHE A N 1
ATOM 2181 C CA . PHE A 1 269 ? 8.397 -10.919 2.618 1.00 96.88 269 PHE A CA 1
ATOM 2182 C C . PHE A 1 269 ? 9.502 -9.947 2.205 1.00 96.88 269 PHE A C 1
ATOM 2184 O O . PHE A 1 269 ? 10.197 -10.190 1.224 1.00 96.88 269 PHE A O 1
ATOM 2191 N N . VAL A 1 270 ? 9.695 -8.871 2.973 1.00 96.62 270 VAL A N 1
ATOM 2192 C CA . VAL A 1 270 ? 10.645 -7.804 2.641 1.00 96.62 270 VAL A CA 1
ATOM 2193 C C . VAL A 1 270 ? 12.092 -8.281 2.699 1.00 96.62 270 VAL A C 1
ATOM 2195 O O . VAL A 1 270 ? 12.838 -7.990 1.775 1.00 96.62 270 VAL A O 1
ATOM 2198 N N . LEU A 1 271 ? 12.509 -9.038 3.719 1.00 96.38 271 LEU A N 1
ATOM 2199 C CA . LEU A 1 271 ? 13.912 -9.457 3.813 1.00 96.38 271 LEU A CA 1
ATOM 2200 C C . LEU A 1 271 ? 14.305 -10.428 2.686 1.00 96.38 271 LEU A C 1
ATOM 2202 O O . LEU A 1 271 ? 15.315 -10.169 2.034 1.00 96.38 271 LEU A O 1
ATOM 2206 N N . PRO A 1 272 ? 13.516 -11.479 2.365 1.00 96.81 272 PRO A N 1
ATOM 2207 C CA . PRO A 1 272 ? 13.790 -12.294 1.183 1.00 96.81 272 PRO A CA 1
ATOM 2208 C C . PRO A 1 272 ? 13.801 -11.482 -0.112 1.00 96.81 272 PRO A C 1
ATOM 2210 O O . PRO A 1 272 ? 14.644 -11.728 -0.966 1.00 96.81 272 PRO A O 1
ATOM 2213 N N . MET A 1 273 ? 12.912 -10.492 -0.245 1.00 96.31 273 MET A N 1
ATOM 2214 C CA . MET A 1 273 ? 12.893 -9.587 -1.395 1.00 96.31 273 MET A CA 1
ATOM 2215 C C . MET A 1 273 ? 14.192 -8.793 -1.525 1.00 96.31 273 MET A C 1
ATOM 2217 O O . MET A 1 273 ? 14.806 -8.823 -2.584 1.00 96.31 273 MET A O 1
ATOM 2221 N N . LEU A 1 274 ? 14.656 -8.152 -0.452 1.00 94.75 274 LEU A N 1
ATOM 2222 C CA . LEU A 1 274 ? 15.866 -7.327 -0.487 1.00 94.75 274 LEU A CA 1
ATOM 2223 C C . LEU A 1 274 ? 17.144 -8.127 -0.770 1.00 94.75 274 LEU A C 1
ATOM 2225 O O . LEU A 1 274 ? 18.123 -7.552 -1.230 1.00 94.75 274 LEU A O 1
ATOM 2229 N N . ILE A 1 275 ? 17.138 -9.438 -0.514 1.00 95.19 275 ILE A N 1
ATOM 2230 C CA . ILE A 1 275 ? 18.233 -10.343 -0.893 1.00 95.19 275 ILE A CA 1
ATOM 2231 C C . ILE A 1 275 ? 18.077 -10.793 -2.349 1.00 95.19 275 ILE A C 1
ATOM 2233 O O . ILE A 1 275 ? 19.030 -10.754 -3.121 1.00 95.19 275 ILE A O 1
ATOM 2237 N N . LEU A 1 276 ? 16.879 -11.247 -2.721 1.00 95.94 276 LEU A N 1
ATOM 2238 C CA . LEU A 1 276 ? 16.631 -11.891 -4.007 1.00 95.94 276 LEU A CA 1
ATOM 2239 C C . LEU A 1 276 ? 16.672 -10.905 -5.175 1.00 95.94 276 LEU A C 1
ATOM 2241 O O . LEU A 1 276 ? 17.253 -11.216 -6.207 1.00 95.94 276 LEU A O 1
ATOM 2245 N N . VAL A 1 277 ? 16.054 -9.735 -5.028 1.00 93.38 277 VAL A N 1
ATOM 2246 C CA . VAL A 1 277 ? 15.906 -8.764 -6.120 1.00 93.38 277 VAL A CA 1
ATOM 2247 C C . VAL A 1 277 ? 17.250 -8.320 -6.708 1.00 93.38 277 VAL A C 1
ATOM 2249 O O . VAL A 1 277 ? 17.391 -8.445 -7.916 1.00 93.38 277 VAL A O 1
ATOM 2252 N N . PRO A 1 278 ? 18.271 -7.913 -5.929 1.00 90.75 278 PRO A N 1
ATOM 2253 C CA . PRO A 1 278 ? 19.571 -7.567 -6.506 1.00 90.75 278 PRO A CA 1
ATOM 2254 C C . PRO A 1 278 ? 20.223 -8.717 -7.283 1.00 90.75 278 PRO A C 1
ATOM 2256 O O . PRO A 1 278 ? 20.896 -8.470 -8.277 1.00 90.75 278 PRO A O 1
ATOM 2259 N N . ILE A 1 279 ? 20.014 -9.971 -6.860 1.00 93.19 279 ILE A N 1
ATOM 2260 C CA . ILE A 1 279 ? 20.519 -11.153 -7.577 1.00 93.19 279 ILE A CA 1
ATOM 2261 C C . ILE A 1 279 ? 19.794 -11.301 -8.917 1.00 93.19 279 ILE A C 1
ATOM 2263 O O . ILE A 1 279 ? 20.440 -11.467 -9.950 1.00 93.19 279 ILE A O 1
ATOM 2267 N N . LEU A 1 280 ? 18.459 -11.227 -8.902 1.00 94.75 280 LEU A N 1
ATOM 2268 C CA . LEU A 1 280 ? 17.645 -11.291 -10.116 1.00 94.75 280 LEU A CA 1
ATOM 2269 C C . LEU A 1 280 ? 17.988 -10.151 -11.070 1.00 94.75 280 LEU A C 1
ATOM 2271 O O . LEU A 1 280 ? 18.150 -10.395 -12.260 1.00 94.75 280 LEU A O 1
ATOM 2275 N N . ASP A 1 281 ? 18.148 -8.940 -10.546 1.00 91.00 281 ASP A N 1
ATOM 2276 C CA . ASP A 1 281 ? 18.472 -7.772 -11.346 1.00 91.00 281 ASP A CA 1
ATOM 2277 C C . ASP A 1 281 ? 19.876 -7.867 -11.947 1.00 91.00 281 ASP A C 1
ATOM 2279 O O . ASP A 1 281 ? 20.051 -7.579 -13.125 1.00 91.00 281 ASP A O 1
ATOM 2283 N N . HIS A 1 282 ? 20.867 -8.346 -11.189 1.00 89.69 282 HIS A N 1
ATOM 2284 C CA . HIS A 1 282 ? 22.219 -8.557 -11.704 1.00 89.69 282 HIS A CA 1
ATOM 2285 C C . HIS A 1 282 ? 22.244 -9.575 -12.854 1.00 89.69 282 HIS A C 1
ATOM 2287 O O . HIS A 1 282 ? 22.869 -9.333 -13.887 1.00 89.69 282 HIS A O 1
ATOM 2293 N N . ILE A 1 283 ? 21.534 -10.699 -12.700 1.00 94.19 283 ILE A N 1
ATOM 2294 C CA . ILE A 1 283 ? 21.428 -11.723 -13.749 1.00 94.19 283 ILE A CA 1
ATOM 2295 C C . ILE A 1 283 ? 20.639 -11.178 -14.948 1.00 94.19 283 ILE A C 1
ATOM 2297 O O . ILE A 1 283 ? 21.096 -11.291 -16.083 1.00 94.19 283 ILE A O 1
ATOM 2301 N N . GLY A 1 284 ? 19.473 -10.575 -14.710 1.00 93.94 284 GLY A N 1
ATOM 2302 C CA . GLY A 1 284 ? 18.590 -10.046 -15.750 1.00 93.94 284 GLY A CA 1
ATOM 2303 C C . GLY A 1 284 ? 19.250 -8.944 -16.579 1.00 93.94 284 GLY A C 1
ATOM 2304 O O . GLY A 1 284 ? 19.168 -8.979 -17.808 1.00 93.94 284 GLY A O 1
ATOM 2305 N N . TYR A 1 285 ? 19.972 -8.030 -15.926 1.00 90.31 285 TYR A N 1
ATOM 2306 C CA . TYR A 1 285 ? 20.761 -6.995 -16.590 1.00 90.31 285 TYR A CA 1
ATOM 2307 C C . TYR A 1 285 ? 21.864 -7.604 -17.457 1.00 90.31 285 TYR A C 1
ATOM 2309 O O . TYR A 1 285 ? 22.015 -7.220 -18.610 1.00 90.31 285 TYR A O 1
ATOM 2317 N N . GLY A 1 286 ? 22.593 -8.606 -16.950 1.00 92.38 286 GLY A N 1
ATOM 2318 C CA . GLY A 1 286 ? 23.629 -9.298 -17.724 1.00 92.38 286 GLY A CA 1
ATOM 2319 C C . GLY A 1 286 ? 23.100 -10.042 -18.959 1.00 92.38 286 GLY A C 1
ATOM 2320 O O . GLY A 1 286 ? 23.829 -10.187 -19.939 1.00 92.38 286 GLY A O 1
ATOM 2321 N N . LEU A 1 287 ? 21.844 -10.503 -18.933 1.00 95.50 287 LEU A N 1
ATOM 2322 C CA . LEU A 1 287 ? 21.209 -11.219 -20.047 1.00 95.50 287 LEU A CA 1
ATOM 2323 C C . LEU A 1 287 ? 20.612 -10.284 -21.109 1.00 95.50 287 LEU A C 1
ATOM 2325 O O . LEU A 1 287 ? 20.724 -10.573 -22.303 1.00 95.50 287 LEU A O 1
ATOM 2329 N N . ALA A 1 288 ? 19.971 -9.189 -20.689 1.00 94.19 288 ALA A N 1
ATOM 2330 C CA . ALA A 1 288 ? 19.334 -8.223 -21.583 1.00 94.19 288 ALA A CA 1
ATOM 2331 C C . ALA A 1 288 ? 19.325 -6.804 -20.968 1.00 94.19 288 ALA A C 1
ATOM 2333 O O . ALA A 1 288 ? 18.300 -6.379 -20.425 1.00 94.19 288 ALA A O 1
ATOM 2334 N N . PRO A 1 289 ? 20.434 -6.043 -21.084 1.00 90.31 289 PRO A N 1
ATOM 2335 C CA . PRO A 1 289 ? 20.549 -4.697 -20.513 1.00 90.31 289 PRO A CA 1
ATOM 2336 C C . PRO A 1 289 ? 19.448 -3.742 -20.987 1.00 90.31 289 PRO A C 1
ATOM 2338 O O . PRO A 1 289 ? 18.880 -3.008 -20.184 1.00 90.31 289 PRO A O 1
ATOM 2341 N N . GLY A 1 290 ? 19.063 -3.825 -22.268 1.00 89.81 290 GLY A N 1
ATOM 2342 C CA . GLY A 1 290 ? 18.064 -2.940 -22.879 1.00 89.81 290 GLY A CA 1
ATOM 2343 C C . GLY A 1 290 ? 16.679 -2.972 -22.219 1.00 89.81 290 GLY A C 1
ATOM 2344 O O . GLY A 1 290 ? 15.967 -1.973 -22.254 1.00 89.81 290 GLY A O 1
ATOM 2345 N N . ILE A 1 291 ? 16.302 -4.083 -21.570 1.00 90.50 291 ILE A N 1
ATOM 2346 C CA . ILE A 1 291 ? 15.034 -4.178 -20.823 1.00 90.50 291 ILE A CA 1
ATOM 2347 C C . ILE A 1 291 ? 15.110 -3.347 -19.535 1.00 90.50 291 ILE A C 1
ATOM 2349 O O . ILE A 1 291 ? 14.130 -2.731 -19.137 1.00 90.50 291 ILE A O 1
ATOM 2353 N N . TYR A 1 292 ? 16.279 -3.293 -18.895 1.00 86.88 292 TYR A N 1
ATOM 2354 C CA . TYR A 1 292 ? 16.508 -2.519 -17.675 1.00 86.88 292 TYR A CA 1
ATOM 2355 C C . TYR A 1 292 ? 16.826 -1.045 -17.967 1.00 86.88 292 TYR A C 1
ATOM 2357 O O . TYR A 1 292 ? 16.443 -0.184 -17.182 1.00 86.88 292 TYR A O 1
ATOM 2365 N N . GLU A 1 293 ? 17.491 -0.747 -19.088 1.00 76.88 293 GLU A N 1
ATOM 2366 C CA . GLU A 1 293 ? 17.833 0.615 -19.531 1.00 76.88 293 GLU A CA 1
ATOM 2367 C C . GLU A 1 293 ? 16.602 1.477 -19.824 1.00 76.88 293 GLU A C 1
ATOM 2369 O O . GLU A 1 293 ? 16.615 2.675 -19.542 1.00 76.88 293 GLU A O 1
ATOM 2374 N N . ALA A 1 294 ? 15.524 0.871 -20.335 1.00 61.69 294 ALA A N 1
ATOM 2375 C CA . ALA A 1 294 ? 14.242 1.550 -20.541 1.00 61.69 294 ALA A CA 1
ATOM 2376 C C . ALA A 1 294 ? 13.672 2.124 -19.232 1.00 61.69 294 ALA A C 1
ATOM 2378 O O . ALA A 1 294 ? 12.971 3.139 -19.218 1.00 61.69 294 ALA A O 1
ATOM 2379 N N . ASN A 1 295 ? 14.061 1.524 -18.110 1.00 65.00 295 ASN A N 1
ATOM 2380 C CA . ASN A 1 295 ? 13.780 2.036 -16.796 1.00 65.00 295 ASN A CA 1
ATOM 2381 C C . ASN A 1 295 ? 14.956 2.908 -16.334 1.00 65.00 295 ASN A C 1
ATOM 2383 O O . ASN A 1 295 ? 15.822 2.447 -15.587 1.00 65.00 295 ASN A O 1
ATOM 2387 N N . GLU A 1 296 ? 14.943 4.200 -16.700 1.00 59.44 296 GLU A N 1
ATOM 2388 C CA . GLU A 1 296 ? 15.897 5.233 -16.221 1.00 59.44 296 GLU A CA 1
ATOM 2389 C C . GLU A 1 296 ? 16.102 5.199 -14.689 1.00 59.44 296 GLU A C 1
ATOM 2391 O O . GLU A 1 296 ? 17.079 5.709 -14.155 1.00 59.44 296 GLU A O 1
ATOM 2396 N N . LYS A 1 297 ? 15.165 4.567 -13.975 1.00 59.59 297 LYS A N 1
ATOM 2397 C CA . LYS A 1 297 ? 15.137 4.324 -12.537 1.00 59.59 297 LYS A CA 1
ATOM 2398 C C . LYS A 1 297 ? 16.162 3.312 -12.010 1.00 59.59 297 LYS A C 1
ATOM 2400 O O . LYS A 1 297 ? 16.418 3.341 -10.807 1.00 59.59 297 LYS A O 1
ATOM 2405 N N . TYR A 1 298 ? 16.636 2.374 -12.835 1.00 56.22 298 TYR A N 1
ATOM 2406 C CA . TYR A 1 298 ? 17.561 1.305 -12.424 1.00 56.22 298 TYR A CA 1
ATOM 2407 C C . TYR A 1 298 ? 19.027 1.704 -12.611 1.00 56.22 298 TYR A C 1
ATOM 2409 O O . TYR A 1 298 ? 19.904 1.249 -11.880 1.00 56.22 298 TYR A O 1
ATOM 2417 N N . ILE A 1 299 ? 19.281 2.593 -13.566 1.00 52.78 299 ILE A N 1
ATOM 2418 C CA . ILE A 1 299 ? 20.602 3.140 -13.823 1.00 52.78 299 ILE A CA 1
ATOM 2419 C C . ILE A 1 299 ? 20.723 4.383 -12.958 1.00 52.78 299 ILE A C 1
ATOM 2421 O O . ILE A 1 299 ? 20.002 5.355 -13.157 1.00 52.78 299 ILE A O 1
ATOM 2425 N N . ASP A 1 300 ? 21.641 4.379 -11.996 1.00 52.09 300 ASP A N 1
ATOM 2426 C CA . ASP A 1 300 ? 22.060 5.627 -11.370 1.00 52.09 300 ASP A CA 1
ATOM 2427 C C . ASP A 1 300 ? 22.869 6.421 -12.410 1.00 52.09 300 ASP A C 1
ATOM 2429 O O . ASP A 1 300 ? 24.100 6.396 -12.449 1.00 52.09 300 ASP A O 1
ATOM 2433 N N . VAL A 1 301 ? 22.157 7.063 -13.347 1.00 42.72 301 VAL A N 1
ATOM 2434 C CA . VAL A 1 301 ? 22.739 7.834 -14.457 1.00 42.72 301 VAL A CA 1
ATOM 2435 C C . VAL A 1 301 ? 23.641 8.941 -13.902 1.00 42.72 301 VAL A C 1
ATOM 2437 O O . VAL A 1 301 ? 24.627 9.310 -14.536 1.00 42.72 301 VAL A O 1
ATOM 2440 N N . ALA A 1 302 ? 23.365 9.415 -12.681 1.00 37.53 302 ALA A N 1
ATOM 2441 C CA . ALA A 1 302 ? 24.171 10.419 -11.999 1.00 37.53 302 ALA A CA 1
ATOM 2442 C C . ALA A 1 302 ? 25.575 9.917 -11.609 1.00 37.53 302 ALA A C 1
ATOM 2444 O O . ALA A 1 302 ? 26.497 10.727 -11.528 1.00 37.53 302 ALA A O 1
ATOM 2445 N N . ALA A 1 303 ? 25.763 8.608 -11.410 1.00 46.03 303 ALA A N 1
ATOM 2446 C CA . ALA A 1 303 ? 27.060 8.024 -11.071 1.00 46.03 303 ALA A CA 1
ATOM 2447 C C . ALA A 1 303 ? 27.867 7.570 -12.303 1.00 46.03 303 ALA A C 1
ATOM 2449 O O . ALA A 1 303 ? 29.047 7.253 -12.174 1.00 46.03 303 ALA A O 1
ATOM 2450 N N . GLY A 1 304 ? 27.259 7.523 -13.496 1.00 45.75 304 GLY A N 1
ATOM 2451 C CA . GLY A 1 304 ? 27.926 7.055 -14.718 1.00 45.75 304 GLY A CA 1
ATOM 2452 C C . GLY A 1 304 ? 28.351 5.579 -14.680 1.00 45.75 304 GLY A C 1
ATOM 2453 O O . GLY A 1 304 ? 29.135 5.148 -15.521 1.00 45.75 304 GLY A O 1
ATOM 2454 N N . THR A 1 305 ? 27.856 4.797 -13.714 1.00 46.66 305 THR A N 1
ATOM 2455 C CA . THR A 1 305 ? 28.308 3.422 -13.451 1.00 46.66 305 THR A CA 1
ATOM 2456 C C . THR A 1 305 ? 27.492 2.337 -14.145 1.00 46.66 305 THR A C 1
ATOM 2458 O O . THR A 1 305 ? 27.850 1.177 -13.980 1.00 46.66 305 THR A O 1
ATOM 2461 N N . GLY A 1 306 ? 26.456 2.682 -14.928 1.00 50.38 306 GLY A N 1
ATOM 2462 C CA . GLY A 1 306 ? 25.822 1.837 -15.964 1.00 50.38 306 GLY A CA 1
ATOM 2463 C C . GLY A 1 306 ? 25.697 0.338 -15.657 1.00 50.38 306 GLY A C 1
ATOM 2464 O O . GLY A 1 306 ? 25.924 -0.489 -16.541 1.00 50.38 306 GLY A O 1
ATOM 2465 N N . GLY A 1 307 ? 25.435 -0.029 -14.404 1.00 54.50 307 GLY A N 1
ATOM 2466 C CA . GLY A 1 307 ? 25.757 -1.360 -13.912 1.00 54.50 307 GLY A CA 1
ATOM 2467 C C . GLY A 1 307 ? 25.259 -1.613 -12.491 1.00 54.50 307 GLY A C 1
ATOM 2468 O O . GLY A 1 307 ? 24.667 -0.730 -11.869 1.00 54.50 307 GLY A O 1
ATOM 2469 N N . PRO A 1 308 ? 25.453 -2.843 -11.987 1.00 60.94 308 PRO A N 1
ATOM 2470 C CA . PRO A 1 308 ? 24.912 -3.284 -10.709 1.00 60.94 308 PRO A CA 1
ATOM 2471 C C . PRO A 1 308 ? 25.381 -2.400 -9.553 1.00 60.94 308 PRO A C 1
ATOM 2473 O O . PRO A 1 308 ? 26.522 -1.944 -9.514 1.00 60.94 308 PRO A O 1
ATOM 2476 N N . VAL A 1 309 ? 24.475 -2.203 -8.595 1.00 67.38 309 VAL A N 1
ATOM 2477 C CA . VAL A 1 309 ? 24.697 -1.427 -7.372 1.00 67.38 309 VAL A CA 1
ATOM 2478 C C . VAL A 1 309 ? 25.961 -1.926 -6.662 1.00 67.38 309 VAL A C 1
ATOM 2480 O O . VAL A 1 309 ? 26.084 -3.125 -6.397 1.00 67.38 309 VAL A O 1
ATOM 2483 N N . ASP A 1 310 ? 26.900 -1.027 -6.348 1.00 76.81 310 ASP A N 1
ATOM 2484 C CA . ASP A 1 310 ? 28.097 -1.406 -5.592 1.00 76.81 310 ASP A CA 1
ATOM 2485 C C . ASP A 1 310 ? 27.736 -1.947 -4.191 1.00 76.81 310 ASP A C 1
ATOM 2487 O O . ASP A 1 310 ? 26.621 -1.769 -3.694 1.00 76.81 310 ASP A O 1
ATOM 2491 N N . MET A 1 311 ? 28.674 -2.629 -3.525 1.00 80.88 311 MET A N 1
ATOM 2492 C CA . MET A 1 311 ? 28.401 -3.257 -2.224 1.00 80.88 311 MET A CA 1
ATOM 2493 C C . MET A 1 311 ? 27.954 -2.246 -1.154 1.00 80.88 311 MET A C 1
ATOM 2495 O O . MET A 1 311 ? 27.122 -2.573 -0.307 1.00 80.88 311 MET A O 1
ATOM 2499 N N . ALA A 1 312 ? 28.476 -1.018 -1.175 1.00 82.75 312 ALA A N 1
ATOM 2500 C CA . ALA A 1 312 ? 28.127 -0.004 -0.185 1.00 82.75 312 ALA A CA 1
ATOM 2501 C C . ALA A 1 312 ? 26.696 0.508 -0.402 1.00 82.75 312 ALA A C 1
ATOM 2503 O O . ALA A 1 312 ? 25.899 0.540 0.540 1.00 82.75 312 ALA A O 1
ATOM 2504 N N . ALA A 1 313 ? 26.343 0.835 -1.643 1.00 79.19 313 ALA A N 1
ATOM 2505 C CA . ALA A 1 313 ? 25.002 1.232 -2.039 1.00 79.19 313 ALA A CA 1
ATOM 2506 C C . ALA A 1 313 ? 23.996 0.082 -1.855 1.00 79.19 313 ALA A C 1
ATOM 2508 O O . ALA A 1 313 ? 22.864 0.328 -1.427 1.00 79.19 313 ALA A O 1
ATOM 2509 N N . PHE A 1 314 ? 24.409 -1.174 -2.063 1.00 84.50 314 PHE A N 1
ATOM 2510 C CA . PHE A 1 314 ? 23.603 -2.353 -1.748 1.00 84.50 314 PHE A CA 1
ATOM 2511 C C . PHE A 1 314 ? 23.297 -2.417 -0.250 1.00 84.50 314 PHE A C 1
ATOM 2513 O O . PHE A 1 314 ? 22.126 -2.490 0.116 1.00 84.50 314 PHE A O 1
ATOM 2520 N N . LEU A 1 315 ? 24.318 -2.349 0.613 1.00 86.88 315 LEU A N 1
ATOM 2521 C CA . LEU A 1 315 ? 24.145 -2.426 2.067 1.00 86.88 315 LEU A CA 1
ATOM 2522 C C . LEU A 1 315 ? 23.309 -1.263 2.607 1.00 86.88 315 LEU A C 1
ATOM 2524 O O . LEU A 1 315 ? 22.444 -1.474 3.460 1.00 86.88 315 LEU A O 1
ATOM 2528 N N . LEU A 1 316 ? 23.522 -0.051 2.090 1.00 86.00 316 LEU A N 1
ATOM 2529 C CA . LEU A 1 316 ? 22.739 1.121 2.470 1.00 86.00 316 LEU A CA 1
ATOM 2530 C C . LEU A 1 316 ? 21.275 0.966 2.046 1.00 86.00 316 LEU A C 1
ATOM 2532 O O . LEU A 1 316 ? 20.380 1.165 2.866 1.00 86.00 316 LEU A O 1
ATOM 2536 N N . THR A 1 317 ? 21.025 0.555 0.801 1.00 87.19 317 THR A N 1
ATOM 2537 C CA . THR A 1 317 ? 19.672 0.302 0.281 1.00 87.19 317 THR A CA 1
ATOM 2538 C C . THR A 1 317 ? 18.976 -0.804 1.061 1.00 87.19 317 THR A C 1
ATOM 2540 O O . THR A 1 317 ? 17.804 -0.659 1.419 1.00 87.19 317 THR A O 1
ATOM 2543 N N . PHE A 1 318 ? 19.697 -1.881 1.372 1.00 91.94 318 PHE A N 1
ATOM 2544 C CA . PHE A 1 318 ? 19.203 -3.003 2.156 1.00 91.94 318 PHE A CA 1
ATOM 2545 C C . PHE A 1 318 ? 18.791 -2.551 3.557 1.00 91.94 318 PHE A C 1
ATOM 2547 O O . PHE A 1 318 ? 17.647 -2.766 3.959 1.00 91.94 318 PHE A O 1
ATOM 2554 N N . LEU A 1 319 ? 19.690 -1.882 4.288 1.00 93.38 319 LEU A N 1
ATOM 2555 C CA . LEU A 1 319 ? 19.413 -1.397 5.639 1.00 93.38 319 LEU A CA 1
ATOM 2556 C C . LEU A 1 319 ? 18.234 -0.421 5.629 1.00 93.38 319 LEU A C 1
ATOM 2558 O O . LEU A 1 319 ? 17.281 -0.589 6.389 1.00 93.38 319 LEU A O 1
ATOM 2562 N N . ASN A 1 320 ? 18.260 0.546 4.719 1.00 92.56 320 ASN A N 1
ATOM 2563 C CA . ASN A 1 320 ? 17.227 1.559 4.592 1.00 92.56 320 ASN A CA 1
ATOM 2564 C C . ASN A 1 320 ? 15.841 0.958 4.302 1.00 92.56 320 ASN A C 1
ATOM 2566 O O . ASN A 1 320 ? 14.858 1.264 4.982 1.00 92.56 320 ASN A O 1
ATOM 2570 N N . SER A 1 321 ? 15.788 0.034 3.342 1.00 94.12 321 SER A N 1
ATOM 2571 C CA . SER A 1 321 ? 14.558 -0.655 2.956 1.00 94.12 321 SER A CA 1
ATOM 2572 C C . SER A 1 321 ? 14.074 -1.612 4.035 1.00 94.12 321 SER A C 1
ATOM 2574 O O . SER A 1 321 ? 12.876 -1.684 4.297 1.00 94.12 321 SER A O 1
ATOM 2576 N N . SER A 1 322 ? 14.976 -2.281 4.755 1.00 95.75 322 SER A N 1
ATOM 2577 C CA . SER A 1 322 ? 14.596 -3.113 5.902 1.00 95.75 322 SER A CA 1
ATOM 2578 C C . SER A 1 322 ? 13.917 -2.302 7.014 1.00 95.75 322 SER A C 1
ATOM 2580 O O . SER A 1 322 ? 13.056 -2.826 7.720 1.00 95.75 322 SER A O 1
ATOM 2582 N N . LEU A 1 323 ? 14.243 -1.012 7.132 1.00 95.75 323 LEU A N 1
ATOM 2583 C CA . LEU A 1 323 ? 13.664 -0.089 8.109 1.00 95.75 323 LEU A CA 1
ATOM 2584 C C . LEU A 1 323 ? 12.497 0.743 7.551 1.00 95.75 323 LEU A C 1
ATOM 2586 O O . LEU A 1 323 ? 11.925 1.541 8.291 1.00 95.75 323 LEU A O 1
ATOM 2590 N N . PHE A 1 324 ? 12.107 0.538 6.286 1.00 96.38 324 PHE A N 1
ATOM 2591 C CA . PHE A 1 324 ? 11.027 1.271 5.612 1.00 96.38 324 PHE A CA 1
ATOM 2592 C C . PHE A 1 324 ? 11.267 2.791 5.533 1.00 96.38 324 PHE A C 1
ATOM 2594 O O . PHE A 1 324 ? 10.329 3.586 5.616 1.00 96.38 324 PHE A O 1
ATOM 2601 N N . LEU A 1 325 ? 12.531 3.202 5.396 1.00 94.44 325 LEU A N 1
ATOM 2602 C CA . LEU A 1 325 ? 12.962 4.602 5.482 1.00 94.44 325 LEU A CA 1
ATOM 2603 C C . LEU A 1 325 ? 13.183 5.272 4.111 1.00 94.44 325 LEU A C 1
ATOM 2605 O O . LEU A 1 325 ? 13.542 6.441 4.037 1.00 94.44 325 LEU A O 1
ATOM 2609 N N . ASN A 1 326 ? 12.907 4.575 3.012 1.00 91.31 326 ASN A N 1
ATOM 2610 C CA . ASN A 1 326 ? 13.132 5.007 1.625 1.00 91.31 326 ASN A CA 1
ATOM 2611 C C . ASN A 1 326 ? 12.561 6.383 1.272 1.00 91.31 326 ASN A C 1
ATOM 2613 O O . ASN A 1 326 ? 13.095 7.074 0.408 1.00 91.31 326 ASN A O 1
ATOM 2617 N N . GLU A 1 327 ? 11.497 6.779 1.960 1.00 92.12 327 GLU A N 1
ATOM 2618 C CA . GLU A 1 327 ? 10.667 7.933 1.623 1.00 92.12 327 GLU A CA 1
ATOM 2619 C C . GLU A 1 327 ? 10.760 9.080 2.634 1.00 92.12 327 GLU A C 1
ATOM 2621 O O . GLU A 1 327 ? 10.044 10.080 2.513 1.00 92.12 327 GLU A O 1
ATOM 2626 N N . ILE A 1 328 ? 11.646 8.968 3.631 1.00 93.00 328 ILE A N 1
ATOM 2627 C CA . ILE A 1 328 ? 11.807 10.022 4.634 1.00 93.00 328 ILE A CA 1
ATOM 2628 C C . ILE A 1 328 ? 12.386 11.294 4.010 1.00 93.00 328 ILE A C 1
ATOM 2630 O O . ILE A 1 328 ? 13.243 11.255 3.122 1.00 93.00 328 ILE A O 1
ATOM 2634 N N . ILE A 1 329 ? 11.956 12.450 4.517 1.00 89.81 329 ILE A N 1
ATOM 2635 C CA . ILE A 1 329 ? 12.453 13.747 4.041 1.00 89.81 329 ILE A CA 1
ATOM 2636 C C . ILE A 1 329 ? 13.963 13.931 4.270 1.00 89.81 329 ILE A C 1
ATOM 2638 O O . ILE A 1 329 ? 14.608 14.642 3.504 1.00 89.81 329 ILE A O 1
ATOM 2642 N N . ALA A 1 330 ? 14.545 13.277 5.281 1.00 87.50 330 ALA A N 1
ATOM 2643 C CA . ALA A 1 330 ? 15.956 13.441 5.631 1.00 87.50 330 ALA A CA 1
ATOM 2644 C C . ALA A 1 330 ? 16.902 13.082 4.472 1.00 87.50 330 ALA A C 1
ATOM 2646 O O . ALA A 1 330 ? 17.801 13.862 4.170 1.00 87.50 330 ALA A O 1
ATOM 2647 N N . TYR A 1 331 ? 16.663 11.973 3.760 1.00 83.25 331 TYR A N 1
ATOM 2648 C CA . TYR A 1 331 ? 17.477 11.614 2.589 1.00 83.25 331 TYR A CA 1
ATOM 2649 C C . TYR A 1 331 ? 17.371 12.641 1.473 1.00 83.25 331 TYR A C 1
ATOM 2651 O O . TYR A 1 331 ? 18.351 12.940 0.797 1.00 83.25 331 TYR A O 1
ATOM 2659 N N . LYS A 1 332 ? 16.183 13.219 1.315 1.00 79.19 332 LYS A N 1
ATOM 2660 C CA . LYS A 1 332 ? 15.889 14.201 0.277 1.00 79.19 332 LYS A CA 1
ATOM 2661 C C . LYS A 1 332 ? 16.609 15.524 0.557 1.00 79.19 332 LYS A C 1
ATOM 2663 O O . LYS A 1 332 ? 17.216 16.087 -0.346 1.00 79.19 332 LYS A O 1
ATOM 2668 N N . LEU A 1 333 ? 16.613 15.972 1.815 1.00 83.44 333 LEU A N 1
ATOM 2669 C CA . LEU A 1 333 ? 17.343 17.172 2.245 1.00 83.44 333 LEU A CA 1
ATOM 2670 C C . LEU A 1 333 ? 18.862 16.987 2.221 1.00 83.44 333 LEU A C 1
ATOM 2672 O O . LEU A 1 333 ? 19.584 17.935 1.936 1.00 83.44 333 LEU A O 1
ATOM 2676 N N . ALA A 1 334 ? 19.341 15.777 2.502 1.00 83.88 334 ALA A N 1
ATOM 2677 C CA . ALA A 1 334 ? 20.761 15.449 2.466 1.00 83.88 334 ALA A CA 1
ATOM 2678 C C . ALA A 1 334 ? 21.292 15.153 1.047 1.00 83.88 334 ALA A C 1
ATOM 2680 O O . ALA A 1 334 ? 22.465 14.831 0.898 1.00 83.88 334 ALA A O 1
ATOM 2681 N N . GLY A 1 335 ? 20.451 15.257 0.009 1.00 77.88 335 GLY A N 1
ATOM 2682 C CA . GLY A 1 335 ? 20.860 15.047 -1.382 1.00 77.88 335 GLY A CA 1
ATOM 2683 C C . GLY A 1 335 ? 21.036 13.580 -1.791 1.00 77.88 335 GLY A C 1
ATOM 2684 O O . GLY A 1 335 ? 21.537 13.319 -2.875 1.00 77.88 335 GLY A O 1
ATOM 2685 N N . PHE A 1 336 ? 20.593 12.620 -0.971 1.00 71.38 336 PHE A N 1
ATOM 2686 C CA . PHE A 1 336 ? 20.638 11.179 -1.273 1.00 71.38 336 PHE A CA 1
ATOM 2687 C C . PHE A 1 336 ? 19.466 10.695 -2.148 1.00 71.38 336 PHE A C 1
ATOM 2689 O O . PHE A 1 336 ? 19.283 9.495 -2.334 1.00 71.38 336 PHE A O 1
ATOM 2696 N N . GLY A 1 337 ? 18.620 11.604 -2.636 1.00 61.25 337 GLY A N 1
ATOM 2697 C CA . GLY A 1 337 ? 17.515 11.262 -3.528 1.00 61.25 337 GLY A CA 1
ATOM 2698 C C . GLY A 1 337 ? 17.949 11.277 -4.989 1.00 61.25 337 GLY A C 1
ATOM 2699 O O . GLY A 1 337 ? 18.628 12.204 -5.420 1.00 61.25 337 GLY A O 1
ATOM 2700 N N . THR A 1 338 ? 17.476 10.306 -5.771 1.00 62.69 338 THR A N 1
ATOM 2701 C CA . THR A 1 338 ? 17.458 10.440 -7.238 1.00 62.69 338 THR A CA 1
ATOM 2702 C C . THR A 1 338 ? 16.585 11.641 -7.643 1.00 62.69 338 THR A C 1
ATOM 2704 O O . THR A 1 338 ? 15.801 12.144 -6.831 1.00 62.69 338 THR A O 1
ATOM 2707 N N . LEU A 1 339 ? 16.648 12.080 -8.909 1.00 49.81 339 LEU A N 1
ATOM 2708 C CA . LEU A 1 339 ? 15.744 13.113 -9.462 1.00 49.81 339 LEU A CA 1
ATOM 2709 C C . LEU A 1 339 ? 14.253 12.791 -9.248 1.00 49.81 339 LEU A C 1
ATOM 2711 O O . LEU A 1 339 ? 13.398 13.676 -9.306 1.00 49.81 339 LEU A O 1
ATOM 2715 N N . GLU A 1 340 ? 13.938 11.528 -8.971 1.00 53.28 340 GLU A N 1
ATOM 2716 C CA . GLU A 1 340 ? 12.587 11.061 -8.720 1.00 53.28 340 GLU A CA 1
ATOM 2717 C C . GLU A 1 340 ? 12.248 10.866 -7.239 1.00 53.28 340 GLU A C 1
ATOM 2719 O O . GLU A 1 340 ? 11.099 10.579 -6.960 1.00 53.28 340 GLU A O 1
ATOM 2724 N N . GLY A 1 341 ? 13.166 11.127 -6.304 1.00 55.06 341 GLY A N 1
ATOM 2725 C CA . GLY A 1 341 ? 12.889 11.228 -4.870 1.00 55.06 341 GLY A CA 1
ATOM 2726 C C . GLY A 1 341 ? 12.989 9.912 -4.089 1.00 55.06 341 GLY A C 1
ATOM 2727 O O . GLY A 1 341 ? 12.333 8.929 -4.388 1.00 55.06 341 GLY A O 1
ATOM 2728 N N . GLY A 1 342 ? 13.799 9.922 -3.025 1.00 64.25 342 GLY A N 1
ATOM 2729 C CA . GLY A 1 342 ? 13.973 8.778 -2.121 1.00 64.25 342 GLY A CA 1
ATOM 2730 C C . GLY A 1 342 ? 14.975 7.723 -2.606 1.00 64.25 342 GLY A C 1
ATOM 2731 O O . GLY A 1 342 ? 15.530 7.811 -3.702 1.00 64.25 342 GLY A O 1
ATOM 2732 N N . VAL A 1 343 ? 15.224 6.734 -1.745 1.00 78.50 343 VAL A N 1
ATOM 2733 C CA . VAL A 1 343 ? 16.091 5.573 -2.023 1.00 78.50 343 VAL A CA 1
ATOM 2734 C C . VAL A 1 343 ? 15.206 4.439 -2.526 1.00 78.50 343 VAL A C 1
ATOM 2736 O O . VAL A 1 343 ? 14.256 4.071 -1.845 1.00 78.50 343 VAL A O 1
ATOM 2739 N N . ARG A 1 344 ? 15.476 3.841 -3.684 1.00 82.19 344 ARG A N 1
ATOM 2740 C CA . ARG A 1 344 ? 14.630 2.754 -4.213 1.00 82.19 344 ARG A CA 1
ATOM 2741 C C . ARG A 1 344 ? 15.093 1.385 -3.742 1.00 82.19 344 ARG A C 1
ATOM 2743 O O . ARG A 1 344 ? 16.280 1.168 -3.549 1.00 82.19 344 ARG A O 1
ATOM 2750 N N . ALA A 1 345 ? 14.157 0.452 -3.590 1.00 86.31 345 ALA A N 1
ATOM 2751 C CA . ALA A 1 345 ? 14.472 -0.947 -3.308 1.00 86.31 345 ALA A CA 1
ATOM 2752 C C . ALA A 1 345 ? 14.744 -1.703 -4.621 1.00 86.31 345 ALA A C 1
ATOM 2754 O O . ALA A 1 345 ? 13.979 -2.592 -5.001 1.00 86.31 345 ALA A O 1
ATOM 2755 N N . TYR A 1 346 ? 15.823 -1.324 -5.316 1.00 87.75 346 TYR A N 1
ATOM 2756 C CA . TYR A 1 346 ? 16.228 -1.904 -6.608 1.00 87.75 346 TYR A CA 1
ATOM 2757 C C . TYR A 1 346 ? 15.114 -1.755 -7.673 1.00 87.75 346 TYR A C 1
ATOM 2759 O O . TYR A 1 346 ? 14.471 -0.703 -7.716 1.00 87.75 346 TYR A O 1
ATOM 2767 N N . THR A 1 347 ? 14.830 -2.768 -8.507 1.00 88.81 347 THR A N 1
ATOM 2768 C CA . THR A 1 347 ? 13.695 -2.729 -9.461 1.00 88.81 347 THR A CA 1
ATOM 2769 C C . THR A 1 347 ? 12.307 -2.764 -8.814 1.00 88.81 347 THR A C 1
ATOM 2771 O O . THR A 1 347 ? 11.297 -2.628 -9.510 1.00 88.81 347 THR A O 1
ATOM 2774 N N . ASN A 1 348 ? 12.197 -2.932 -7.492 1.00 89.81 348 ASN A N 1
ATOM 2775 C CA . ASN A 1 348 ? 10.906 -3.059 -6.827 1.00 89.81 348 ASN A CA 1
ATOM 2776 C C . ASN A 1 348 ? 10.208 -1.705 -6.619 1.00 89.81 348 ASN A C 1
ATOM 2778 O O . ASN A 1 348 ? 10.141 -1.178 -5.506 1.00 89.81 348 ASN A O 1
ATOM 2782 N N . ASP A 1 349 ? 9.623 -1.168 -7.692 1.00 85.44 349 ASP A N 1
ATOM 2783 C CA . ASP A 1 349 ? 8.873 0.095 -7.656 1.00 85.44 349 ASP A CA 1
ATOM 2784 C C . ASP A 1 349 ? 7.668 0.005 -6.706 1.00 85.44 349 ASP A C 1
ATOM 2786 O O . ASP A 1 349 ? 7.301 0.993 -6.100 1.00 85.44 349 ASP A O 1
ATOM 2790 N N . ALA A 1 350 ? 7.067 -1.168 -6.473 1.00 89.06 350 ALA A N 1
ATOM 2791 C CA . ALA A 1 350 ? 5.927 -1.290 -5.557 1.00 89.06 350 ALA A CA 1
ATOM 2792 C C . ALA A 1 350 ? 6.305 -1.149 -4.065 1.00 89.06 350 ALA A C 1
ATOM 2794 O O . ALA A 1 350 ? 5.426 -0.961 -3.216 1.00 89.06 350 ALA A O 1
ATOM 2795 N N . PHE A 1 351 ? 7.598 -1.221 -3.723 1.00 92.62 351 PHE A N 1
ATOM 2796 C CA . PHE A 1 351 ? 8.070 -1.215 -2.338 1.00 92.62 351 PHE A CA 1
ATOM 2797 C C . PHE A 1 351 ? 7.748 0.079 -1.582 1.00 92.62 351 PHE A C 1
ATOM 2799 O O . PHE A 1 351 ? 7.521 0.036 -0.367 1.00 92.62 351 PHE A O 1
ATOM 2806 N N . TRP A 1 352 ? 7.672 1.218 -2.285 1.00 92.50 352 TRP A N 1
ATOM 2807 C CA . TRP A 1 352 ? 7.432 2.520 -1.658 1.00 92.50 352 TRP A CA 1
ATOM 2808 C C . TRP A 1 352 ? 6.184 2.495 -0.774 1.00 92.50 352 TRP A C 1
ATOM 2810 O O . TRP A 1 352 ? 6.225 3.030 0.325 1.00 92.50 352 TRP A O 1
ATOM 2820 N N . PHE A 1 353 ? 5.114 1.788 -1.162 1.00 94.38 353 PHE A N 1
ATOM 2821 C CA . PHE A 1 353 ? 3.867 1.717 -0.390 1.00 94.38 353 PHE A CA 1
ATOM 2822 C C . PHE A 1 353 ? 4.089 1.264 1.064 1.00 94.38 353 PHE A C 1
ATOM 2824 O O . PHE A 1 353 ? 3.460 1.788 1.989 1.00 94.38 353 PHE A O 1
ATOM 2831 N N . LEU A 1 354 ? 5.016 0.329 1.294 1.00 95.88 354 LEU A N 1
ATOM 2832 C CA . LEU A 1 354 ? 5.330 -0.163 2.638 1.00 95.88 354 LEU A CA 1
ATOM 2833 C C . LEU A 1 354 ? 5.998 0.911 3.509 1.00 95.88 354 LEU A C 1
ATOM 2835 O O . LEU A 1 354 ? 5.771 0.939 4.720 1.00 95.88 354 LEU A O 1
ATOM 2839 N N . CYS A 1 355 ? 6.733 1.832 2.883 1.00 95.81 355 CYS A N 1
ATOM 2840 C CA . CYS A 1 355 ? 7.372 2.980 3.530 1.00 95.81 355 CYS A CA 1
ATOM 2841 C C . CYS A 1 355 ? 6.361 4.017 4.027 1.00 95.81 355 CYS A C 1
ATOM 2843 O O . CYS A 1 355 ? 6.678 4.804 4.907 1.00 95.81 355 CYS A O 1
ATOM 2845 N N . TYR A 1 356 ? 5.124 3.983 3.526 1.00 97.06 356 TYR A N 1
ATOM 2846 C CA . TYR A 1 356 ? 4.010 4.782 4.041 1.00 97.06 356 TYR A CA 1
ATOM 2847 C C . TYR A 1 356 ? 3.197 3.991 5.068 1.00 97.06 356 TYR A C 1
ATOM 2849 O O . TYR A 1 356 ? 2.846 4.506 6.130 1.00 97.06 356 TYR A O 1
ATOM 2857 N N . LEU A 1 357 ? 2.931 2.712 4.784 1.00 97.31 357 LEU A N 1
ATOM 2858 C CA . LEU A 1 357 ? 2.102 1.856 5.629 1.00 97.31 357 LEU A CA 1
ATOM 2859 C C . LEU A 1 357 ? 2.662 1.698 7.051 1.00 97.31 357 LEU A C 1
ATOM 2861 O O . LEU A 1 357 ? 1.903 1.803 8.016 1.00 97.31 357 LEU A O 1
ATOM 2865 N N . VAL A 1 358 ? 3.965 1.434 7.196 1.00 97.75 358 VAL A N 1
ATOM 2866 C CA . VAL A 1 358 ? 4.579 1.201 8.515 1.00 97.75 358 VAL A CA 1
ATOM 2867 C C . VAL A 1 358 ? 4.500 2.449 9.406 1.00 97.75 358 VAL A C 1
ATOM 2869 O O . VAL A 1 358 ? 3.954 2.330 10.509 1.00 97.75 358 VAL A O 1
ATOM 2872 N N . PRO A 1 359 ? 4.917 3.649 8.954 1.00 98.00 359 PRO A N 1
ATOM 2873 C CA . PRO A 1 359 ? 4.741 4.878 9.728 1.00 98.00 359 PRO A CA 1
ATOM 2874 C C . PRO A 1 359 ? 3.293 5.147 10.136 1.00 98.00 359 PRO A C 1
ATOM 2876 O O . PRO A 1 359 ? 3.035 5.530 11.278 1.00 98.00 359 PRO A O 1
ATOM 2879 N N . TYR A 1 360 ? 2.331 4.906 9.242 1.00 98.38 360 TYR A N 1
ATOM 2880 C CA . TYR A 1 360 ? 0.916 5.102 9.557 1.00 98.38 360 TYR A CA 1
ATOM 2881 C C . TYR A 1 360 ? 0.410 4.139 10.621 1.00 98.38 360 TYR A C 1
ATOM 2883 O O . TYR A 1 360 ? -0.328 4.553 11.513 1.00 98.38 360 TYR A O 1
ATOM 2891 N N . ILE A 1 361 ? 0.832 2.873 10.576 1.00 98.06 361 ILE A N 1
ATOM 2892 C CA . ILE A 1 361 ? 0.525 1.900 11.628 1.00 98.06 361 ILE A CA 1
ATOM 2893 C C . ILE A 1 361 ? 1.129 2.355 12.958 1.00 98.06 361 ILE A C 1
ATOM 2895 O O . ILE A 1 361 ? 0.431 2.320 13.969 1.00 98.06 361 ILE A O 1
ATOM 2899 N N . MET A 1 362 ? 2.383 2.816 12.974 1.00 98.06 362 MET A N 1
ATOM 2900 C CA . MET A 1 362 ? 3.022 3.321 14.194 1.00 98.06 362 MET A CA 1
ATOM 2901 C C . MET A 1 362 ? 2.245 4.505 14.778 1.00 98.06 362 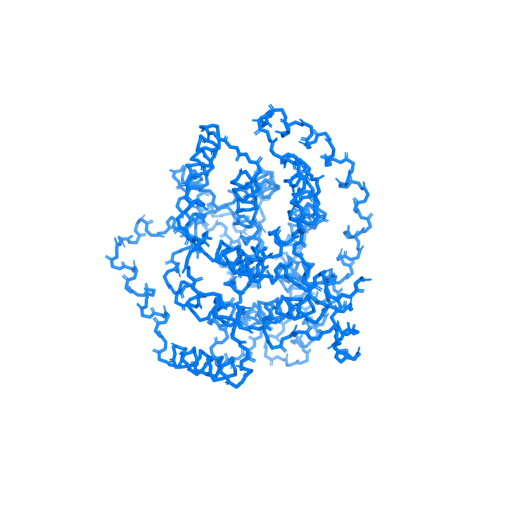MET A C 1
ATOM 2903 O O . MET A 1 362 ? 1.887 4.483 15.955 1.00 98.06 362 MET A O 1
ATOM 2907 N N . MET A 1 363 ? 1.917 5.502 13.953 1.00 98.31 363 MET A N 1
ATOM 2908 C CA . MET A 1 363 ? 1.134 6.670 14.371 1.00 98.31 363 MET A CA 1
ATOM 2909 C C . MET A 1 363 ? -0.259 6.282 14.853 1.00 98.31 363 MET A C 1
ATOM 2911 O O . MET A 1 363 ? -0.723 6.807 15.861 1.00 98.31 363 MET A O 1
ATOM 2915 N N . LEU A 1 364 ? -0.922 5.346 14.172 1.00 98.00 364 LEU A N 1
ATOM 2916 C CA . LEU A 1 364 ? -2.229 4.846 14.577 1.00 98.00 364 LEU A CA 1
ATOM 2917 C C . LEU A 1 364 ? -2.164 4.166 15.945 1.00 98.00 364 LEU A C 1
ATOM 2919 O O . LEU A 1 364 ? -2.935 4.515 16.836 1.00 98.00 364 LEU A O 1
ATOM 2923 N N . VAL A 1 365 ? -1.242 3.215 16.118 1.00 97.50 365 VAL A N 1
ATOM 2924 C CA . VAL A 1 365 ? -1.091 2.470 17.372 1.00 97.50 365 VAL A CA 1
ATOM 2925 C C . VAL A 1 365 ? -0.756 3.430 18.507 1.00 97.50 365 VAL A C 1
ATOM 2927 O O . VAL A 1 365 ? -1.447 3.411 19.519 1.00 97.50 365 VAL A O 1
ATOM 2930 N N . ILE A 1 366 ? 0.221 4.325 18.330 1.00 97.19 366 ILE A N 1
ATOM 2931 C CA . ILE A 1 366 ? 0.573 5.332 19.342 1.00 97.19 366 ILE A CA 1
ATOM 2932 C C . ILE A 1 366 ? -0.632 6.233 19.633 1.00 97.19 366 ILE A C 1
ATOM 2934 O O . ILE A 1 366 ? -0.982 6.438 20.794 1.00 97.19 366 ILE A O 1
ATOM 2938 N N . GLY A 1 367 ? -1.313 6.733 18.602 1.00 96.56 367 GLY A N 1
ATOM 2939 C CA . GLY A 1 367 ? -2.463 7.625 18.743 1.00 96.56 367 GLY A CA 1
ATOM 2940 C C . GLY A 1 367 ? -3.618 7.015 19.541 1.00 96.56 367 GLY A C 1
ATOM 2941 O O . GLY A 1 367 ? -4.229 7.709 20.358 1.00 96.56 367 GLY A O 1
ATOM 2942 N N . VAL A 1 368 ? -3.880 5.720 19.335 1.00 94.94 368 VAL A N 1
ATOM 2943 C CA . VAL A 1 368 ? -4.971 4.970 19.977 1.00 94.94 368 VAL A CA 1
ATOM 2944 C C . VAL A 1 368 ? -4.582 4.432 21.357 1.00 94.94 368 VAL A C 1
ATOM 2946 O O . VAL A 1 368 ? -5.404 4.462 22.269 1.00 94.94 368 VAL A O 1
ATOM 2949 N N . LYS A 1 369 ? -3.355 3.929 21.527 1.00 94.75 369 LYS A N 1
ATOM 2950 C CA . LYS A 1 369 ? -2.932 3.168 22.718 1.00 94.75 369 LYS A CA 1
ATOM 2951 C C . LYS A 1 369 ? -2.153 3.977 23.746 1.00 94.75 369 LYS A C 1
ATOM 2953 O O . LYS A 1 369 ? -1.862 3.455 24.814 1.00 94.75 369 LYS A O 1
ATOM 2958 N N . THR A 1 370 ? -1.827 5.234 23.469 1.00 94.75 370 THR A N 1
ATOM 2959 C CA . THR A 1 370 ? -1.131 6.105 24.426 1.00 94.75 370 THR A CA 1
ATOM 2960 C C . THR A 1 370 ? -1.975 7.331 24.760 1.00 94.75 370 THR A C 1
ATOM 2962 O O . THR A 1 370 ? -2.914 7.690 24.042 1.00 94.75 370 THR A O 1
ATOM 2965 N N . THR A 1 371 ? -1.664 7.991 25.875 1.00 94.00 371 THR A N 1
ATOM 2966 C CA . THR A 1 371 ? -2.355 9.212 26.309 1.00 94.00 371 THR A CA 1
ATOM 2967 C C . THR A 1 371 ? -1.362 10.275 26.791 1.00 94.00 371 THR A C 1
ATOM 2969 O O . THR A 1 371 ? -0.147 10.093 26.721 1.00 94.00 371 THR A O 1
ATOM 2972 N N . GLY A 1 372 ? -1.876 11.432 27.215 1.00 94.06 372 GLY A N 1
ATOM 2973 C CA . GLY A 1 372 ? -1.058 12.514 27.766 1.00 94.06 372 GLY A CA 1
ATOM 2974 C C . GLY A 1 372 ? -0.147 13.212 26.749 1.00 94.06 372 GLY A C 1
ATOM 2975 O O . GLY A 1 372 ? -0.344 13.132 25.533 1.00 94.06 372 GLY A O 1
ATOM 2976 N N . TRP A 1 373 ? 0.844 13.937 27.270 1.00 95.56 373 TRP A N 1
ATOM 2977 C CA . TRP A 1 373 ? 1.782 14.737 26.476 1.00 95.56 373 TRP A CA 1
ATOM 2978 C C . TRP A 1 373 ? 2.789 13.873 25.704 1.00 95.56 373 TRP A C 1
ATOM 2980 O O . TRP A 1 373 ? 3.180 14.240 24.599 1.00 95.56 373 TRP A O 1
ATOM 2990 N N . ARG A 1 374 ? 3.151 12.691 26.229 1.00 92.12 374 ARG A N 1
ATOM 2991 C CA . ARG A 1 374 ? 4.057 11.744 25.557 1.00 92.12 374 ARG A CA 1
ATOM 2992 C C . ARG A 1 374 ? 3.508 11.283 24.211 1.00 92.12 374 ARG A C 1
ATOM 2994 O O . ARG A 1 374 ? 4.267 11.200 23.253 1.00 92.12 374 ARG A O 1
ATOM 3001 N N . ARG A 1 375 ? 2.191 11.065 24.097 1.00 95.50 375 ARG A N 1
ATOM 3002 C CA . ARG A 1 375 ? 1.545 10.794 22.803 1.00 95.50 375 ARG A CA 1
ATOM 3003 C C . ARG A 1 375 ? 1.831 11.901 21.790 1.00 95.50 375 ARG A C 1
ATOM 3005 O O . ARG A 1 375 ? 2.167 11.611 20.649 1.00 95.50 375 ARG A O 1
ATOM 3012 N N . ILE A 1 376 ? 1.672 13.159 22.201 1.00 96.94 376 ILE A N 1
ATOM 3013 C CA . ILE A 1 376 ? 1.881 14.321 21.326 1.00 96.94 376 ILE A CA 1
ATOM 3014 C C . ILE A 1 376 ? 3.351 14.402 20.917 1.00 96.94 376 ILE A C 1
ATOM 3016 O O . ILE A 1 376 ? 3.632 14.565 19.734 1.00 96.94 376 ILE A O 1
ATOM 3020 N N . LEU A 1 377 ? 4.271 14.217 21.870 1.00 97.06 377 LEU A N 1
ATOM 3021 C CA . LEU A 1 377 ? 5.710 14.181 21.612 1.00 97.06 377 LEU A CA 1
ATOM 3022 C C . LEU A 1 377 ? 6.063 13.112 20.569 1.00 97.06 377 LEU A C 1
ATOM 3024 O O . LEU A 1 377 ? 6.732 13.417 19.589 1.00 97.06 377 LEU A O 1
ATOM 3028 N N . TRP A 1 378 ? 5.582 11.880 20.743 1.00 97.00 378 TRP A N 1
ATOM 3029 C CA . TRP A 1 378 ? 5.878 10.783 19.825 1.00 97.00 378 TRP A CA 1
ATOM 3030 C C . TRP A 1 378 ? 5.254 10.984 18.445 1.00 97.00 378 TRP A C 1
ATOM 3032 O O . TRP A 1 378 ? 5.937 10.806 17.443 1.00 97.00 378 TRP A O 1
ATOM 3042 N N . LEU A 1 379 ? 3.987 11.399 18.366 1.00 97.44 379 LEU A N 1
ATOM 3043 C CA . LEU A 1 379 ? 3.348 11.686 17.078 1.00 97.44 379 LEU A CA 1
ATOM 30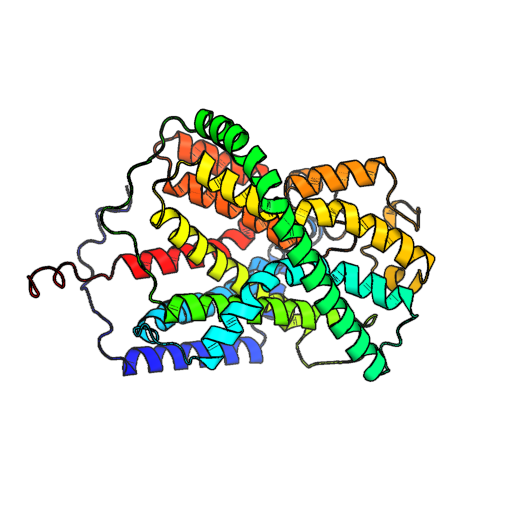44 C C . LEU A 1 379 ? 4.027 12.855 16.355 1.00 97.44 379 LEU A C 1
ATOM 3046 O O . LEU A 1 379 ? 4.266 12.764 15.154 1.00 97.44 379 LEU A O 1
ATOM 3050 N N . GLY A 1 380 ? 4.384 13.919 17.080 1.00 97.75 380 GLY A N 1
ATOM 3051 C CA . GLY A 1 380 ? 5.146 15.046 16.543 1.00 97.75 380 GLY A CA 1
ATOM 3052 C C . GLY A 1 380 ? 6.546 14.630 16.088 1.00 97.75 380 GLY A C 1
ATOM 3053 O O . GLY A 1 380 ? 6.973 15.005 15.002 1.00 97.75 380 GLY A O 1
ATOM 3054 N N . GLY A 1 381 ? 7.227 13.787 16.866 1.00 97.31 381 GLY A N 1
ATOM 3055 C CA . GLY A 1 381 ? 8.527 13.221 16.513 1.00 97.31 381 GLY A CA 1
ATOM 3056 C C . GLY A 1 381 ? 8.473 12.381 15.239 1.00 97.31 381 GLY A C 1
ATOM 3057 O O . GLY A 1 381 ? 9.285 12.590 14.345 1.00 97.31 381 GLY A O 1
ATOM 3058 N N . LEU A 1 382 ? 7.482 11.492 15.100 1.00 96.62 382 LEU A N 1
ATOM 3059 C CA . LEU A 1 382 ? 7.288 10.714 13.870 1.00 96.62 382 LEU A CA 1
ATOM 3060 C C . LEU A 1 382 ? 6.932 11.615 12.679 1.00 96.62 382 LEU A C 1
ATOM 3062 O O . LEU A 1 382 ? 7.447 11.398 11.585 1.00 96.62 382 LEU A O 1
ATOM 3066 N N . PHE A 1 383 ? 6.096 12.638 12.881 1.00 96.62 383 PHE A N 1
ATOM 3067 C CA . PHE A 1 383 ? 5.770 13.617 11.840 1.00 96.62 383 PHE A CA 1
ATOM 3068 C C . PHE A 1 383 ? 7.029 14.328 11.327 1.00 96.62 383 PHE A C 1
ATOM 3070 O O . PHE A 1 383 ? 7.226 14.423 10.118 1.00 96.62 383 PHE A O 1
ATOM 3077 N N . LEU A 1 384 ? 7.896 14.790 12.234 1.00 95.62 384 LEU A N 1
ATOM 3078 C CA . LEU A 1 384 ? 9.151 15.459 11.882 1.00 95.62 384 LEU A CA 1
ATOM 3079 C C . LEU A 1 384 ? 10.153 14.501 11.227 1.00 95.62 384 LEU A C 1
ATOM 3081 O O . LEU A 1 384 ? 10.800 14.875 10.254 1.00 95.62 384 LEU A O 1
ATOM 3085 N N . PHE A 1 385 ? 10.259 13.271 11.735 1.00 95.31 385 PHE A N 1
ATOM 3086 C CA . PHE A 1 385 ? 11.204 12.269 11.246 1.00 95.31 385 PHE A CA 1
ATOM 3087 C C . PHE A 1 385 ? 10.869 11.783 9.828 1.00 95.31 385 PHE A C 1
ATOM 3089 O O . PHE A 1 385 ? 11.726 11.798 8.947 1.00 95.31 385 PHE A O 1
ATOM 3096 N N . PHE A 1 386 ? 9.617 11.384 9.583 1.00 95.31 386 PHE A N 1
ATOM 3097 C CA . PHE A 1 386 ? 9.185 10.924 8.259 1.00 95.31 386 PHE A CA 1
ATOM 3098 C C . PHE A 1 386 ? 8.963 12.090 7.289 1.00 95.31 386 PHE A C 1
ATOM 3100 O O . PHE A 1 386 ? 9.289 12.000 6.103 1.00 95.31 386 PHE A O 1
ATOM 3107 N N . GLY A 1 387 ? 8.456 13.209 7.804 1.00 95.31 387 GLY A N 1
ATOM 3108 C CA . GLY A 1 387 ? 8.284 14.451 7.070 1.00 95.31 387 GLY A CA 1
ATOM 3109 C C . GLY A 1 387 ? 7.077 14.494 6.122 1.00 95.31 387 GLY A C 1
ATOM 3110 O O . GLY A 1 387 ? 6.307 13.536 5.998 1.00 95.31 387 GLY A O 1
ATOM 3111 N N . PRO A 1 388 ? 6.914 15.629 5.415 1.00 94.88 388 PRO A N 1
ATOM 3112 C CA . PRO A 1 388 ? 5.812 15.885 4.492 1.00 94.88 388 PRO A CA 1
ATOM 3113 C C . PRO A 1 388 ? 5.532 14.800 3.443 1.00 94.88 388 PRO A C 1
ATOM 3115 O O . PRO A 1 388 ? 4.348 14.547 3.225 1.00 94.88 388 PRO A O 1
ATOM 3118 N N . PRO A 1 389 ? 6.527 14.134 2.811 1.00 93.62 389 PRO A N 1
ATOM 3119 C CA . PRO A 1 389 ? 6.244 13.115 1.801 1.00 93.62 389 PRO A CA 1
ATOM 3120 C C . PRO A 1 389 ? 5.335 12.021 2.358 1.00 93.62 389 PRO A C 1
ATOM 3122 O O . PRO A 1 389 ? 4.252 11.807 1.826 1.00 93.62 389 PRO A O 1
ATOM 3125 N N . ILE A 1 390 ? 5.675 11.431 3.504 1.00 95.94 390 ILE A N 1
ATOM 3126 C CA . ILE A 1 390 ? 4.808 10.439 4.147 1.00 95.94 390 ILE A CA 1
ATOM 3127 C C . ILE A 1 390 ? 3.516 11.088 4.660 1.00 95.94 390 ILE A C 1
ATOM 3129 O O . ILE A 1 390 ? 2.437 10.525 4.504 1.00 95.94 390 ILE A O 1
ATOM 3133 N N . MET A 1 391 ? 3.567 12.278 5.261 1.00 97.25 391 MET A N 1
ATOM 3134 C CA . MET A 1 391 ? 2.385 12.856 5.923 1.00 97.25 391 MET A CA 1
ATOM 3135 C C . MET A 1 391 ? 1.277 13.273 4.949 1.00 97.25 391 MET A C 1
ATOM 3137 O O . MET A 1 391 ? 0.098 13.190 5.291 1.00 97.25 391 MET A O 1
ATOM 3141 N N . LEU A 1 392 ? 1.627 13.658 3.722 1.00 96.81 392 LEU A N 1
ATOM 3142 C CA . LEU A 1 392 ? 0.666 14.077 2.703 1.00 96.81 392 LEU A CA 1
ATOM 3143 C C . LEU A 1 392 ? -0.248 12.956 2.199 1.00 96.81 392 LEU A C 1
ATOM 3145 O O . LEU A 1 392 ? -1.259 13.266 1.589 1.00 96.81 392 LEU A O 1
ATOM 3149 N N . LEU A 1 393 ? 0.058 11.676 2.420 1.00 97.19 393 LEU A N 1
ATOM 3150 C CA . LEU A 1 393 ? -0.872 10.586 2.071 1.00 97.19 393 LEU A CA 1
ATOM 3151 C C . LEU A 1 393 ? -1.575 9.991 3.296 1.00 97.19 393 LEU A C 1
ATOM 3153 O O . LEU A 1 393 ? -2.458 9.141 3.155 1.00 97.19 393 LEU A O 1
ATOM 3157 N N . ALA A 1 394 ? -1.253 10.479 4.500 1.00 98.06 394 ALA A N 1
ATOM 3158 C CA . ALA A 1 394 ? -1.803 9.967 5.749 1.00 98.06 394 ALA A CA 1
ATOM 3159 C C . ALA A 1 394 ? -3.343 10.017 5.787 1.00 98.06 394 ALA A C 1
ATOM 3161 O O . ALA A 1 394 ? -3.944 9.044 6.257 1.00 98.06 394 ALA A O 1
ATOM 3162 N N . PRO A 1 395 ? -4.023 11.055 5.247 1.00 98.19 395 PRO A N 1
ATOM 3163 C CA . PRO A 1 395 ? -5.485 11.084 5.221 1.00 98.19 395 PRO A CA 1
ATOM 3164 C C . PRO A 1 395 ? -6.135 9.918 4.471 1.00 98.19 395 PRO A C 1
ATOM 3166 O O . PRO A 1 395 ? -7.248 9.537 4.823 1.00 98.19 395 PRO A O 1
ATOM 3169 N N . LEU A 1 396 ? -5.454 9.299 3.498 1.00 97.81 396 LEU A N 1
ATOM 3170 C CA . LEU A 1 396 ? -5.975 8.106 2.824 1.00 97.81 396 LEU A CA 1
ATOM 3171 C C . LEU A 1 396 ? -6.088 6.936 3.806 1.00 97.81 396 LEU A C 1
ATOM 3173 O O . LEU A 1 396 ? -7.132 6.297 3.912 1.00 97.81 396 LEU A O 1
ATOM 3177 N N . PHE A 1 397 ? -5.027 6.682 4.573 1.00 98.50 397 PHE A N 1
ATOM 3178 C CA . PHE A 1 397 ? -5.006 5.610 5.563 1.00 98.50 397 PHE A CA 1
ATOM 3179 C C . PHE A 1 397 ? -5.955 5.908 6.728 1.00 98.50 397 PHE A C 1
ATOM 3181 O O . PHE A 1 397 ? -6.816 5.093 7.067 1.00 98.50 397 PHE A O 1
ATOM 3188 N N . PHE A 1 398 ? -5.857 7.106 7.309 1.00 98.38 398 PHE A N 1
ATOM 3189 C CA . PHE A 1 398 ? -6.698 7.496 8.440 1.00 98.38 398 PHE A CA 1
ATOM 3190 C C . PHE A 1 398 ? -8.171 7.681 8.065 1.00 98.38 398 PHE A C 1
ATOM 3192 O O . PHE A 1 398 ? -9.028 7.522 8.930 1.00 98.38 398 PHE A O 1
ATOM 3199 N N . GLY A 1 399 ? -8.497 7.915 6.792 1.00 98.19 399 GLY A N 1
ATOM 3200 C CA . GLY A 1 399 ? -9.870 7.853 6.297 1.00 98.19 399 GLY A CA 1
ATOM 3201 C C . GLY A 1 399 ? -10.494 6.465 6.496 1.00 98.19 399 GLY A C 1
ATOM 3202 O O . GLY A 1 399 ? -11.627 6.351 6.961 1.00 98.19 399 GLY A O 1
ATOM 3203 N N . GLY A 1 400 ? -9.728 5.396 6.266 1.00 98.12 400 GLY A N 1
ATOM 3204 C CA . GLY A 1 400 ? -10.140 4.033 6.614 1.00 98.12 400 GLY A CA 1
ATOM 3205 C C . GLY A 1 400 ? -10.404 3.848 8.109 1.00 98.12 400 GLY A C 1
ATOM 3206 O O . GLY A 1 400 ? -11.412 3.257 8.502 1.00 98.12 400 GLY A O 1
ATOM 3207 N N . CYS A 1 401 ? -9.529 4.406 8.951 1.00 98.12 401 CYS A N 1
ATOM 3208 C CA . CYS A 1 401 ? -9.700 4.407 10.405 1.00 98.12 401 CYS A CA 1
ATOM 3209 C C . CYS A 1 401 ? -10.958 5.177 10.837 1.00 98.12 401 CYS A C 1
ATOM 3211 O O . CYS A 1 401 ? -11.670 4.741 11.740 1.00 98.12 401 CYS A O 1
ATOM 3213 N N . LEU A 1 402 ? -11.258 6.301 10.182 1.00 97.56 402 LEU A N 1
ATOM 3214 C CA . LEU A 1 402 ? -12.463 7.087 10.433 1.00 97.56 402 LEU A CA 1
ATOM 3215 C C . LEU A 1 402 ? -13.722 6.274 10.122 1.00 97.56 402 LEU A C 1
ATOM 3217 O O . LEU A 1 402 ? -14.621 6.204 10.956 1.00 97.56 402 LEU A O 1
ATOM 3221 N N . VAL A 1 403 ? -13.772 5.604 8.967 1.00 96.69 403 VAL A N 1
ATOM 3222 C CA . VAL A 1 403 ? -14.917 4.753 8.598 1.00 96.69 403 VAL A CA 1
ATOM 3223 C C . VAL A 1 403 ? -15.124 3.632 9.618 1.00 96.69 403 VAL A C 1
ATOM 3225 O O . VAL A 1 403 ? -16.260 3.350 9.995 1.00 96.69 403 VAL A O 1
ATOM 3228 N N . TYR A 1 404 ? -14.041 3.046 10.134 1.00 95.94 404 TYR A N 1
ATOM 3229 C CA . TYR A 1 404 ? -14.119 2.075 11.224 1.00 95.94 404 TYR A CA 1
ATOM 3230 C C . TYR A 1 404 ? -14.781 2.648 12.488 1.00 95.94 404 TYR A C 1
ATOM 3232 O O . TYR A 1 404 ? -15.679 2.023 13.052 1.00 95.94 404 TYR A O 1
ATOM 3240 N N . ILE A 1 405 ? -14.372 3.842 12.924 1.00 94.12 405 ILE A N 1
ATOM 3241 C CA . ILE A 1 405 ? -14.944 4.500 14.110 1.00 94.12 405 ILE A CA 1
ATOM 3242 C C . ILE A 1 405 ? -16.444 4.755 13.903 1.00 94.12 405 ILE A C 1
ATOM 3244 O O . ILE A 1 405 ? -17.254 4.385 14.754 1.00 94.12 405 ILE A O 1
ATOM 3248 N N . LEU A 1 406 ? -16.827 5.279 12.734 1.00 93.25 406 LEU A N 1
ATOM 3249 C CA . LEU A 1 406 ? -18.230 5.532 12.382 1.00 93.25 406 LEU A CA 1
ATOM 3250 C C . LEU A 1 406 ? -19.076 4.249 12.343 1.00 93.25 406 LEU A C 1
ATOM 3252 O O . LEU A 1 406 ? -20.269 4.274 12.647 1.00 93.25 406 LEU A O 1
ATOM 3256 N N . HIS A 1 407 ? -18.478 3.121 11.955 1.00 92.12 407 HIS A N 1
ATOM 3257 C CA . HIS A 1 407 ? -19.124 1.811 11.977 1.00 92.12 407 HIS A CA 1
ATOM 3258 C C . HIS A 1 407 ? -19.353 1.278 13.389 1.00 92.12 407 HIS A C 1
ATOM 3260 O O . HIS A 1 407 ? -20.363 0.604 13.602 1.00 92.12 407 HIS A O 1
ATOM 3266 N N . ARG A 1 408 ? -18.437 1.568 14.316 1.00 88.44 408 ARG A N 1
ATOM 3267 C CA . ARG A 1 408 ? -18.486 1.110 15.707 1.00 88.44 408 ARG A CA 1
ATOM 3268 C C . ARG A 1 408 ? -19.509 1.880 16.547 1.00 88.44 408 ARG A C 1
ATOM 3270 O O . ARG A 1 408 ? -20.233 1.276 17.331 1.00 88.44 408 ARG A O 1
ATOM 3277 N N . GLU A 1 409 ? -19.609 3.199 16.378 1.00 80.94 409 GLU A N 1
ATOM 3278 C CA . GLU A 1 409 ? -20.504 4.052 17.186 1.00 80.94 409 GLU A CA 1
ATOM 3279 C C . GLU A 1 409 ? -22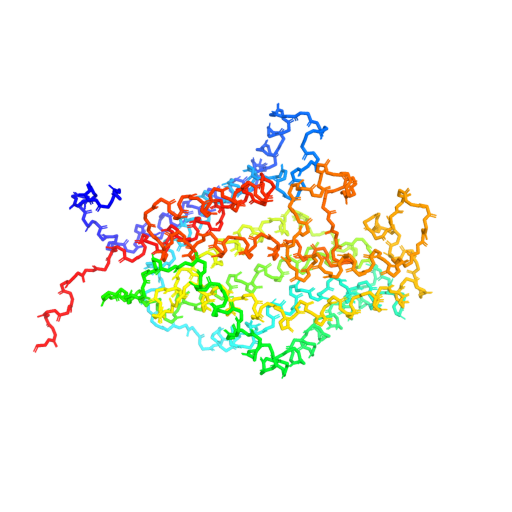.004 3.746 17.002 1.00 80.94 409 GLU A C 1
ATOM 3281 O O . GLU A 1 409 ? -22.818 4.076 17.863 1.00 80.94 409 GLU A O 1
ATOM 3286 N N . LYS A 1 410 ? -22.390 3.102 15.893 1.00 68.25 410 LYS A N 1
ATOM 3287 C CA . LYS A 1 410 ? -23.794 2.858 15.527 1.00 68.25 410 LYS A CA 1
ATOM 3288 C C . LYS A 1 410 ? -24.405 1.563 16.077 1.00 68.25 410 LYS A C 1
ATOM 3290 O O . LYS A 1 410 ? -25.539 1.252 15.714 1.00 68.25 410 LYS A O 1
ATOM 3295 N N . ARG A 1 411 ? -23.721 0.805 16.941 1.00 62.84 411 ARG A N 1
ATOM 3296 C CA . ARG A 1 411 ? -24.305 -0.413 17.530 1.00 62.84 411 ARG A CA 1
ATOM 3297 C C . ARG A 1 411 ? -25.439 -0.038 18.507 1.00 62.84 411 ARG A C 1
ATOM 3299 O O . ARG A 1 411 ? -25.176 0.676 19.476 1.00 62.84 411 ARG A O 1
ATOM 3306 N N . PRO A 1 412 ? -26.693 -0.484 18.288 1.00 57.47 412 PRO A N 1
ATOM 3307 C CA . PRO A 1 412 ? -27.761 -0.284 19.259 1.00 57.47 412 PRO A CA 1
ATOM 3308 C C . PRO A 1 412 ? -27.405 -1.042 20.539 1.00 57.47 412 PRO A C 1
ATOM 3310 O O . PRO A 1 412 ? -27.248 -2.258 20.508 1.00 57.47 412 PRO A O 1
ATOM 3313 N N . SER A 1 413 ? -27.300 -0.329 21.658 1.00 57.88 413 SER A N 1
ATOM 3314 C CA . SER A 1 413 ? -27.079 -0.900 22.995 1.00 57.88 413 SER A CA 1
ATOM 3315 C C . SER A 1 413 ? -28.202 -1.839 23.457 1.00 57.88 413 SER A C 1
ATOM 3317 O O . SER A 1 413 ? -28.028 -2.553 24.429 1.00 57.88 413 SER A O 1
ATOM 3319 N N . ASN A 1 414 ? -29.344 -1.846 22.762 1.00 51.84 414 ASN A N 1
ATOM 3320 C CA . ASN A 1 414 ? -30.592 -2.428 23.261 1.00 51.84 414 ASN A CA 1
ATOM 3321 C C . ASN A 1 414 ? -30.960 -3.774 22.605 1.00 51.84 414 ASN A C 1
ATOM 3323 O O . ASN A 1 414 ? -32.039 -4.292 22.871 1.00 51.84 414 ASN A O 1
ATOM 3327 N N . LEU A 1 415 ? -30.110 -4.339 21.737 1.00 53.56 415 LEU A N 1
ATOM 3328 C CA . LEU A 1 415 ? -30.365 -5.666 21.148 1.00 53.56 415 LEU A CA 1
ATOM 3329 C C . LEU A 1 415 ? -29.974 -6.829 22.074 1.00 53.56 415 LEU A C 1
ATOM 3331 O O . LEU A 1 415 ? -30.404 -7.950 21.825 1.00 53.56 415 LEU A O 1
ATOM 3335 N N . ASP A 1 416 ? -29.223 -6.567 23.146 1.00 52.69 416 ASP A N 1
ATOM 3336 C CA . ASP A 1 416 ? -28.787 -7.607 24.087 1.00 52.69 416 ASP A CA 1
ATOM 3337 C C . ASP A 1 416 ? -29.768 -7.807 25.271 1.00 52.69 416 ASP A C 1
ATOM 3339 O O . ASP A 1 416 ? -29.628 -8.773 26.010 1.00 52.69 416 ASP A O 1
ATOM 3343 N N . GLU A 1 417 ? -30.800 -6.963 25.441 1.00 54.91 417 GLU A N 1
ATOM 3344 C CA . GLU A 1 417 ? -31.735 -7.049 26.589 1.00 54.91 417 GLU A CA 1
ATOM 3345 C C . GLU A 1 417 ? -33.079 -7.741 26.292 1.00 54.91 417 GLU A C 1
ATOM 3347 O O . GLU A 1 417 ? -33.860 -7.965 27.208 1.00 54.91 417 GLU A O 1
ATOM 3352 N N . THR A 1 418 ? -33.386 -8.092 25.038 1.00 53.56 418 THR A N 1
ATOM 3353 C CA . THR A 1 418 ? -34.700 -8.679 24.670 1.00 53.56 418 THR A CA 1
ATOM 3354 C C . THR A 1 418 ? -34.639 -10.124 24.168 1.00 53.56 418 THR A C 1
ATOM 3356 O O . THR A 1 418 ? -35.644 -10.649 23.694 1.00 53.56 418 THR A O 1
ATOM 3359 N N . THR A 1 419 ? -33.483 -10.788 24.280 1.00 53.06 419 THR A N 1
ATOM 3360 C CA . THR A 1 419 ? -33.325 -12.220 23.934 1.00 53.06 419 THR A CA 1
ATOM 3361 C C . THR A 1 419 ? -32.701 -13.082 25.041 1.00 53.06 419 THR A C 1
ATOM 3363 O O . THR A 1 419 ? -32.362 -14.237 24.784 1.00 53.06 419 THR A O 1
ATOM 3366 N N . ALA A 1 420 ? -32.607 -12.559 26.266 1.00 45.34 420 ALA A N 1
ATOM 3367 C CA . ALA A 1 420 ? -32.407 -13.339 27.492 1.00 45.34 420 ALA A CA 1
ATOM 3368 C C . ALA A 1 420 ? -33.712 -13.330 28.293 1.00 45.34 420 ALA A C 1
ATOM 3370 O O . ALA A 1 420 ? -34.020 -14.374 28.907 1.00 45.34 420 ALA A O 1
#

Sequence (420 aa):
MVGHRLKSLPRYVIADQRVVWLMLGMTVTGYVVFMYLRLGEDLYQWTKTLAPFSVRQYLDMSKRFALQYGHLFFLLPILYLSKFLLTGDRTPAWLESFIRIARPHTVPIFIFHVPFLYFFASLWRHDPKDGWDQTALAVATIAACIVLGRFCAFLKPVAYRIAPPMSVWIDRMFPDQLVAPPEAPERATGSFSNFLHLLQILAMATVFIGHFTYSEFSALDLPGMAAWRRWAVPFFFITSGYMAMLSIDKRPASVGELIAGRVSSLWIFVLPMLILVPILDHIGYGLAPGIYEANEKYIDVAAGTGGPVDMAAFLLTFLNSSLFLNEIIAYKLAGFGTLEGGVRAYTNDAFWFLCYLVPYIMMLVIGVKTTGWRRILWLGGLFLFFGPPIMLLAPLFFGGCLVYILHREKRPSNLDETTA

Foldseek 3Di:
DPPPPPPDDPLPDVPDVVVLVVLLVVLVVVVVVCVVVVVLVVQLVVLCVVDPLVVLLLLFLLSSLRSLVSLLVSVLSNLLSVLVVQVALDDPPVLVVVLVVQLLLLLLLLFQQQLQLLLLCLVVVADQEDPVSLVVSLVRSSVVSVVVSVVLVVCLVVLVVVLVVQLVVVVVLAVQWDLDADPDQDDRRNRSVSVLSVLSSVLSVLLSVLSCCDPLRHPDPDPCSVVSNSSSLLSCQLSLLLVLLSVLNVDSDTLSNSLSVVLSVSCSNQLCLLVVSLVSCQNSCVRPVPSVVVVVVQDPVVVVPSHRDDPVLSVVLNVCLSVLNQSASVCVVVVVADSSHGRDSHSRPSSNSVSLSSLLSSLVSLVPTHDDPSSVVVNVVSCNGRHDSSVSNSCSNVSSVVSNVVSVVSDPPPPVPPPD